Protein AF-A0A9X1VTI5-F1 (afdb_monomer_lite)

Organism: NCBI:txid2923278

InterPro domains:
  IPR006860 FecR protein [PF04773] (59-152)

Radius of gyration: 35.26 Å; chains: 1; bounding box: 100×60×126 Å

Foldseek 3Di:
DDDDDDPPCVVVVVVVVVPDPPPPADFQWFWQDKDAFKWKDAPPDIDTRDGGDTHGAFIKIAAAQGIWTWIQGPLRKIKIFAHRWIKHQHDADDPVDLVGGAGEMEIAAAKMKIQDGVNCQSHQPRHWYHYQFWIKTDNGFIKMWHQDPLRKIKIATQAAKMWIAAPCGIDIDHHQWIWIGNGRNDYTHTDNDHDDDDDDDDDDDDDDDDDDAPPVGDDDDDPDDPDDDDDPDDFFDKAWQKWKWKWFAFPVLDIDIDTARTWIFTADPVRFTAKTAHPVRQKIKGADADKDWFDWDDDSVQQFIKTWTKGCKMWMGGRVDPDTTIGRIMIMMMGNFEFLVLLLVQAQKKFKWWFDTWDWKQFSVRWTKDWDRVWIWMWHRHNQWIKIWGWIKIKTAADDPPPDDDDPFADPVRIWIKIWTWIWIGGRFKTKFKTFIDTLCCLQVVKAWWIKMKIKGFGDRSSQKIKMKMWTAMRRGGIIITITMIGTDDMDRFDPKDKDWQKKKKKAFADPDPDQADDPDDDPDDDDDDDPPDSDSHRMDIGRGAIFIDRRQHTAKGDPDPQDIKGQPDPADKIKTWDDGQPDQQIKMKMWRQWIWGDRPPPRDIDITGTMIMMMHRFAALVQEDQFFKFKWWFRDKGQKWFDDPNDIFTKHFTTKIKMAGNPLQFIKIWTWIGTPPDIDIQIFTGFGHDRQWTFDGPGKTKTWGFGDGHSQKIKIKIWHADPPRGIMIIITIIGTSDDGDGDDPDD

Structure (mmCIF, N/CA/C/O backbone):
data_AF-A0A9X1VTI5-F1
#
_entry.id   AF-A0A9X1VTI5-F1
#
loop_
_atom_site.group_PDB
_atom_site.id
_atom_site.type_symbol
_atom_site.label_atom_id
_atom_site.label_alt_id
_atom_site.label_comp_id
_atom_site.label_asym_id
_atom_site.label_entity_id
_atom_site.label_seq_id
_atom_site.pdbx_PDB_ins_code
_atom_site.Cartn_x
_atom_site.Cartn_y
_atom_site.Cartn_z
_atom_site.occupancy
_atom_site.B_iso_or_equiv
_atom_site.auth_seq_id
_atom_site.auth_comp_id
_atom_site.auth_asym_id
_atom_site.auth_atom_id
_atom_site.pdbx_PDB_model_num
ATOM 1 N N . MET A 1 1 ? -58.386 13.660 84.959 1.00 39.03 1 MET A N 1
ATOM 2 C CA . MET A 1 1 ? -58.175 14.878 84.146 1.00 39.03 1 MET A CA 1
ATOM 3 C C . MET A 1 1 ? -58.277 14.508 82.669 1.00 39.03 1 MET A C 1
ATOM 5 O O . MET A 1 1 ? -57.440 13.756 82.196 1.00 39.03 1 MET A O 1
ATOM 9 N N . LYS A 1 2 ? -59.321 14.961 81.960 1.00 41.03 2 LYS A N 1
ATOM 10 C CA . LYS A 1 2 ? -59.446 14.863 80.492 1.00 41.03 2 LYS A CA 1
ATOM 11 C C . LYS A 1 2 ? -59.302 16.283 79.940 1.00 41.03 2 LYS A C 1
ATOM 13 O O . LYS A 1 2 ? -60.186 17.101 80.173 1.00 41.03 2 LYS A O 1
ATOM 18 N N . GLN A 1 3 ? -58.183 16.597 79.287 1.00 47.19 3 GLN A N 1
ATOM 19 C CA . GLN A 1 3 ? -57.988 17.890 78.626 1.00 47.19 3 GLN A CA 1
ATOM 20 C C . GLN A 1 3 ? -58.516 17.826 77.191 1.00 47.19 3 GLN A C 1
ATOM 22 O O . GLN A 1 3 ? -58.105 16.987 76.395 1.00 47.19 3 GLN A O 1
ATOM 27 N N . GLN A 1 4 ? -59.456 18.721 76.895 1.00 52.97 4 GLN A N 1
ATOM 28 C CA . GLN A 1 4 ? -60.022 18.949 75.572 1.00 52.97 4 GLN A CA 1
ATOM 29 C C . GLN A 1 4 ? -59.055 19.803 74.738 1.00 52.97 4 GLN A C 1
ATOM 31 O O . GLN A 1 4 ? -58.763 20.943 75.101 1.00 52.97 4 GLN A O 1
ATOM 36 N N . PHE A 1 5 ? -58.578 19.272 73.610 1.00 48.34 5 PHE A N 1
ATOM 37 C CA . PHE A 1 5 ? -57.821 20.040 72.619 1.00 48.34 5 PHE A CA 1
ATOM 38 C C . PHE A 1 5 ? -58.787 20.849 71.736 1.00 48.34 5 PHE A C 1
ATOM 40 O O . PHE A 1 5 ? -59.707 20.305 71.128 1.00 48.34 5 PHE A O 1
ATOM 47 N N . LYS A 1 6 ? -58.598 22.175 71.706 1.00 52.12 6 LYS A N 1
ATOM 48 C CA . LYS A 1 6 ? -59.468 23.143 71.020 1.00 52.12 6 LYS A CA 1
ATOM 49 C C . LYS A 1 6 ? -59.281 23.106 69.495 1.00 52.12 6 LYS A C 1
ATOM 51 O O . LYS A 1 6 ? -58.192 23.366 68.992 1.00 52.12 6 LYS A O 1
ATOM 56 N N . LEU A 1 7 ? -60.394 22.930 68.778 1.00 56.69 7 LEU A N 1
ATOM 57 C CA . LEU A 1 7 ? -60.557 22.903 67.311 1.00 56.69 7 LEU A CA 1
ATOM 58 C C . LEU A 1 7 ? -60.100 24.165 66.533 1.00 56.69 7 LEU A C 1
ATOM 60 O O . LEU A 1 7 ? -60.195 24.186 65.309 1.00 56.69 7 LEU A O 1
ATOM 64 N N . LYS A 1 8 ? -59.618 25.230 67.188 1.00 52.38 8 LYS A N 1
ATOM 65 C CA . LYS A 1 8 ? -59.347 26.521 66.519 1.00 52.38 8 LYS A CA 1
ATOM 66 C C . LYS A 1 8 ? -58.094 26.531 65.627 1.00 52.38 8 LYS A C 1
ATOM 68 O O . LYS A 1 8 ? -58.037 27.340 64.710 1.00 52.38 8 LYS A O 1
ATOM 73 N N . ASN A 1 9 ? -57.148 25.608 65.824 1.00 52.78 9 ASN A N 1
ATOM 74 C CA . ASN A 1 9 ? -55.925 25.529 65.005 1.00 52.78 9 ASN A CA 1
ATOM 75 C C . ASN A 1 9 ? -56.055 24.583 63.796 1.00 52.78 9 ASN A C 1
ATOM 77 O O . ASN A 1 9 ? -55.166 24.549 62.948 1.00 52.78 9 ASN A O 1
ATOM 81 N N . ALA A 1 10 ? -57.159 23.836 63.691 1.00 57.66 10 ALA A N 1
ATOM 82 C CA . ALA A 1 10 ? -57.363 22.876 62.607 1.00 57.66 10 ALA A CA 1
ATOM 83 C C . ALA A 1 10 ? -57.683 23.565 61.267 1.00 57.66 10 ALA A C 1
ATOM 85 O O . ALA A 1 10 ? -57.177 23.146 60.231 1.00 57.66 10 ALA A O 1
ATOM 86 N N . MET A 1 11 ? -58.444 24.668 61.276 1.00 59.47 11 MET A N 1
ATOM 87 C CA . MET A 1 11 ? -58.768 25.403 60.041 1.00 59.47 11 MET A CA 1
ATOM 88 C C . MET A 1 11 ? -57.562 26.139 59.442 1.00 59.47 11 MET A C 1
ATOM 90 O O . MET A 1 11 ? -57.450 26.213 58.222 1.00 59.47 11 MET A O 1
ATOM 94 N N . LEU A 1 12 ? -56.626 26.626 60.267 1.00 55.78 12 LEU A N 1
ATOM 95 C CA . LEU A 1 12 ? -55.424 27.311 59.774 1.00 55.78 12 LEU A CA 1
ATOM 96 C C . LEU A 1 12 ? -54.413 26.326 59.157 1.00 55.78 12 LEU A C 1
ATOM 98 O O . LEU A 1 12 ? -53.807 26.632 58.136 1.00 55.78 12 LEU A O 1
ATOM 102 N N . MET A 1 13 ? -54.289 25.116 59.717 1.00 59.56 13 MET A N 1
ATOM 103 C CA . MET A 1 13 ? -53.454 24.053 59.136 1.00 59.56 13 MET A CA 1
ATOM 104 C C . MET A 1 13 ? -54.053 23.468 57.848 1.00 59.56 13 MET A C 1
ATOM 106 O O . MET A 1 13 ? -53.311 23.104 56.939 1.00 59.56 13 MET A O 1
ATOM 110 N N . MET A 1 14 ? -55.385 23.423 57.727 1.00 62.94 14 MET A N 1
ATOM 111 C CA . MET A 1 14 ? -56.050 22.919 56.520 1.00 62.94 14 MET A CA 1
ATOM 112 C C . MET A 1 14 ? -56.014 23.926 55.357 1.00 62.94 14 MET A C 1
ATOM 114 O O . MET A 1 14 ? -55.903 23.519 54.204 1.00 62.94 14 MET A O 1
ATOM 118 N N . ALA A 1 15 ? -56.010 25.234 55.647 1.00 61.66 15 ALA A N 1
ATOM 119 C CA . ALA A 1 15 ? -55.807 26.277 54.638 1.00 61.66 15 ALA A CA 1
ATOM 120 C C . ALA A 1 15 ? -54.352 26.345 54.129 1.00 61.66 15 ALA A C 1
ATOM 122 O O . ALA A 1 15 ? -54.129 26.628 52.954 1.00 61.66 15 ALA A O 1
ATOM 123 N N . LEU A 1 16 ? -53.361 26.029 54.975 1.00 56.59 16 LEU A N 1
ATOM 124 C CA . LEU A 1 16 ? -51.945 26.008 54.581 1.00 56.59 16 LEU A CA 1
ATOM 125 C C . LEU A 1 16 ? -51.576 24.767 53.744 1.00 56.59 16 LEU A C 1
ATOM 127 O O . LEU A 1 16 ? -50.683 24.835 52.903 1.00 56.59 16 LEU A O 1
ATOM 131 N N . ALA A 1 17 ? -52.297 23.654 53.920 1.00 57.06 17 ALA A N 1
ATOM 132 C CA . ALA A 1 17 ? -52.147 22.451 53.098 1.00 57.06 17 ALA A CA 1
ATOM 133 C C . ALA A 1 17 ? -52.758 22.596 51.688 1.00 57.06 17 ALA A C 1
ATOM 135 O O . ALA A 1 17 ? -52.314 21.927 50.761 1.00 57.06 17 ALA A O 1
ATOM 136 N N . ALA A 1 18 ? -53.733 23.494 51.503 1.00 54.75 18 ALA A N 1
ATOM 137 C CA . ALA A 1 18 ? -54.357 23.757 50.203 1.00 54.75 18 ALA A CA 1
ATOM 138 C C . ALA A 1 18 ? -53.529 24.689 49.289 1.00 54.75 18 ALA A C 1
ATOM 140 O O . ALA A 1 18 ? -53.851 24.828 48.112 1.00 54.75 18 ALA A O 1
ATOM 141 N N . ALA A 1 19 ? -52.469 25.320 49.810 1.00 50.91 19 ALA A N 1
ATOM 142 C CA . ALA A 1 19 ? -51.616 26.250 49.063 1.00 50.91 19 ALA A CA 1
ATOM 143 C C . ALA A 1 19 ? -50.387 25.591 48.405 1.00 50.91 19 ALA A C 1
ATOM 145 O O . ALA A 1 19 ? -49.671 26.258 47.660 1.00 50.91 19 ALA A O 1
ATOM 146 N N . TYR A 1 20 ? -50.142 24.297 48.644 1.00 42.69 20 TYR A N 1
ATOM 147 C CA . TYR A 1 20 ? -49.126 23.539 47.915 1.00 42.69 20 TYR A CA 1
ATOM 148 C C . TYR A 1 20 ? -49.795 22.788 46.766 1.00 42.69 20 TYR A C 1
ATOM 150 O O . TYR A 1 20 ? -50.473 21.788 47.015 1.00 42.69 20 TYR A O 1
ATOM 158 N N . PRO A 1 21 ? -49.625 23.216 45.505 1.00 41.19 21 PRO A N 1
ATOM 159 C CA . PRO A 1 21 ? -50.047 22.387 44.399 1.00 41.19 21 PRO A CA 1
ATOM 160 C C . PRO A 1 21 ? -49.115 21.169 44.352 1.00 41.19 21 PRO A C 1
ATOM 162 O O . PRO A 1 21 ? -47.984 21.243 43.872 1.00 41.19 21 PRO A O 1
ATOM 165 N N . LEU A 1 22 ? -49.587 20.038 44.882 1.00 41.59 22 LEU A N 1
ATOM 166 C CA . LEU A 1 22 ? -49.027 18.718 44.607 1.00 41.59 22 LEU A CA 1
ATOM 167 C C . LEU A 1 22 ? -49.319 18.400 43.137 1.00 41.59 22 LEU A C 1
ATOM 169 O O . LEU A 1 22 ? -50.272 17.695 42.810 1.00 41.59 22 LEU A O 1
ATOM 173 N N . HIS A 1 23 ? -48.511 18.951 42.234 1.00 38.75 23 HIS A N 1
ATOM 174 C CA . HIS A 1 23 ? -48.429 18.451 40.870 1.00 38.75 23 HIS A CA 1
ATOM 175 C C . HIS A 1 23 ? -47.732 17.091 40.930 1.00 38.75 23 HIS A C 1
ATOM 177 O O . HIS A 1 23 ? -46.520 16.985 40.776 1.00 38.75 23 HIS A O 1
ATOM 183 N N . GLY A 1 24 ? -48.504 16.040 41.206 1.00 39.47 24 GLY A N 1
ATOM 184 C CA . GLY A 1 24 ? -48.083 14.683 40.897 1.00 39.47 24 GLY A CA 1
ATOM 185 C C . GLY A 1 24 ? -48.061 14.538 39.381 1.00 39.47 24 GLY A C 1
ATOM 186 O O . GLY A 1 24 ? -49.081 14.198 38.782 1.00 39.47 24 GLY A O 1
ATOM 187 N N . HIS A 1 25 ? -46.933 14.860 38.747 1.00 56.09 25 HIS A N 1
ATOM 188 C CA . HIS A 1 25 ? -46.732 14.527 37.344 1.00 56.09 25 HIS A CA 1
ATOM 189 C C . HIS A 1 25 ? -46.700 13.001 37.227 1.00 56.09 25 HIS A C 1
ATOM 191 O O . HIS A 1 25 ? -45.982 12.324 37.960 1.00 56.09 25 HIS A O 1
ATOM 197 N N . ALA A 1 26 ? -47.529 12.445 36.343 1.00 63.78 26 ALA A N 1
ATOM 198 C CA . ALA A 1 26 ? -47.467 11.023 36.036 1.00 63.78 26 ALA A CA 1
ATOM 199 C C . ALA A 1 26 ? -46.061 10.684 35.516 1.00 63.78 26 ALA A C 1
ATOM 201 O O . ALA A 1 26 ? -45.502 11.450 34.727 1.00 63.78 26 ALA A O 1
ATOM 202 N N . ALA A 1 27 ? -45.504 9.550 35.949 1.00 78.62 27 ALA A N 1
ATOM 203 C CA . ALA A 1 27 ? -44.188 9.106 35.509 1.00 78.62 27 ALA A CA 1
ATOM 204 C C . ALA A 1 27 ? -44.149 8.993 33.972 1.00 78.62 27 ALA A C 1
ATOM 206 O O . ALA A 1 27 ? -44.940 8.271 33.360 1.00 78.62 27 ALA A O 1
ATOM 207 N N . ALA A 1 28 ? -43.218 9.717 33.354 1.00 85.69 28 ALA A N 1
ATOM 208 C CA . ALA A 1 28 ? -42.925 9.650 31.928 1.00 85.69 28 ALA A CA 1
ATOM 209 C C . ALA A 1 28 ? -42.287 8.302 31.558 1.00 85.69 28 ALA A C 1
ATOM 211 O O . ALA A 1 28 ? -42.544 7.741 30.495 1.00 85.69 28 ALA A O 1
ATOM 212 N N . GLY A 1 29 ? -41.476 7.747 32.457 1.00 91.56 29 GLY A N 1
ATOM 213 C CA . GLY A 1 29 ? -40.842 6.453 32.259 1.00 91.56 29 GLY A CA 1
ATOM 214 C C . GLY A 1 29 ? -40.159 5.930 33.510 1.00 91.56 29 GLY A C 1
ATOM 215 O O . GLY A 1 29 ? -40.115 6.595 34.539 1.00 91.56 29 GLY A O 1
ATOM 216 N N . ILE A 1 30 ? -39.598 4.732 33.395 1.00 92.94 30 ILE A N 1
ATOM 217 C CA . ILE A 1 30 ? -38.838 4.063 34.443 1.00 92.94 30 ILE A CA 1
ATOM 218 C C . ILE A 1 30 ? -37.447 3.699 33.935 1.00 92.94 30 ILE A C 1
ATOM 220 O O . ILE A 1 30 ? -37.250 3.247 32.801 1.00 92.94 30 ILE A O 1
ATOM 224 N N . THR A 1 31 ? -36.457 3.861 34.801 1.00 94.56 31 THR A N 1
ATOM 225 C CA . THR A 1 31 ? -35.080 3.485 34.491 1.00 94.56 31 THR A CA 1
ATOM 226 C C . THR A 1 31 ? -34.918 1.968 34.578 1.00 94.56 31 THR A C 1
ATOM 228 O O . THR A 1 31 ? -35.020 1.381 35.653 1.00 94.56 31 THR A O 1
ATOM 231 N N . GLN A 1 32 ? -34.648 1.297 33.459 1.00 88.12 32 GLN A N 1
ATOM 232 C CA . GLN A 1 32 ? -34.505 -0.165 33.415 1.00 88.12 32 GLN A CA 1
ATOM 233 C C . GLN A 1 32 ? -33.104 -0.642 33.784 1.00 88.12 32 GLN A C 1
ATOM 235 O O . GLN A 1 32 ? -32.932 -1.735 34.335 1.00 88.12 32 GLN A O 1
ATOM 240 N N . PHE A 1 33 ? -32.105 0.171 33.463 1.00 88.25 33 PHE A N 1
ATOM 241 C CA . PHE A 1 33 ? -30.706 -0.168 33.636 1.00 88.25 33 PHE A CA 1
ATOM 242 C C . PHE A 1 33 ? -29.891 1.104 33.822 1.00 88.25 33 PHE A C 1
ATOM 244 O O . PHE A 1 33 ? -30.077 2.064 33.078 1.00 88.25 33 PHE A O 1
ATOM 251 N N . THR A 1 34 ? -28.968 1.084 34.778 1.00 90.31 34 THR A N 1
ATOM 252 C CA . THR A 1 34 ? -27.876 2.053 34.871 1.00 90.31 34 THR A CA 1
ATOM 253 C C . THR A 1 34 ? -26.569 1.317 35.118 1.00 90.31 34 THR A C 1
ATOM 255 O O . THR A 1 34 ? -26.540 0.253 35.742 1.00 90.31 34 THR A O 1
ATOM 258 N N . SER A 1 35 ? -25.484 1.854 34.577 1.00 87.38 35 SER A N 1
ATOM 259 C CA . SER A 1 35 ? -24.122 1.368 34.782 1.00 87.38 35 SER A CA 1
ATOM 260 C C . SER A 1 35 ? -23.176 2.558 34.783 1.00 87.38 35 SER A C 1
ATOM 262 O O . SER A 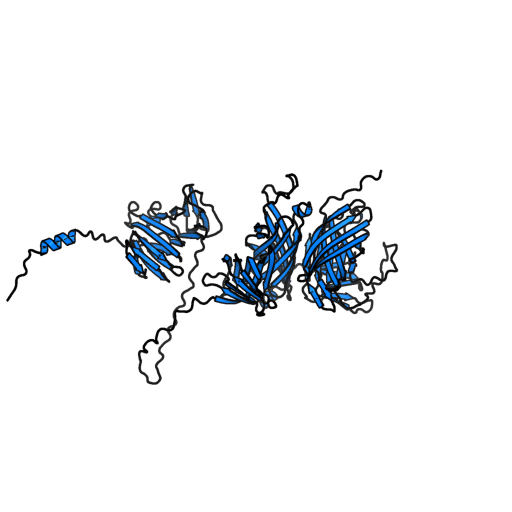1 35 ? -23.391 3.490 34.016 1.00 87.38 35 SER A O 1
ATOM 264 N N . GLY A 1 36 ? -22.165 2.536 35.653 1.00 89.19 36 GLY A N 1
ATOM 265 C CA . GLY A 1 36 ? -21.292 3.687 35.884 1.00 89.19 36 GLY A CA 1
ATOM 266 C C . GLY A 1 36 ? -22.028 4.878 36.502 1.00 89.19 36 GLY A C 1
ATOM 267 O O . GLY A 1 36 ? -23.127 4.738 37.042 1.00 89.19 36 GLY A O 1
ATOM 268 N N . ASP A 1 37 ? -21.409 6.053 36.414 1.00 88.56 37 ASP A N 1
ATOM 269 C CA . ASP A 1 37 ? -21.966 7.283 36.970 1.00 88.56 37 ASP A CA 1
ATOM 270 C C . ASP A 1 37 ? -23.100 7.803 36.090 1.00 88.56 37 ASP A C 1
ATOM 272 O O . ASP A 1 37 ? -22.887 8.254 34.960 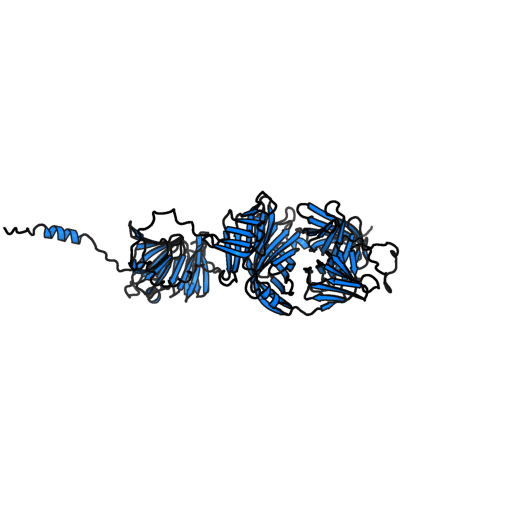1.00 88.56 37 ASP A O 1
ATOM 276 N N . VAL A 1 38 ? -24.317 7.742 36.620 1.00 95.62 38 VAL A N 1
ATOM 277 C CA . VAL A 1 38 ? -25.500 8.330 35.999 1.00 95.62 38 VAL A CA 1
ATOM 278 C C . VAL A 1 38 ? -26.231 9.142 37.049 1.00 95.62 38 VAL A C 1
ATOM 280 O O . VAL A 1 38 ? -26.549 8.630 38.122 1.00 95.62 38 VAL A O 1
ATOM 283 N N . THR A 1 39 ? -26.505 10.403 36.745 1.00 95.06 39 THR A N 1
ATOM 284 C CA . THR A 1 39 ? -27.239 11.304 37.629 1.00 95.06 39 THR A CA 1
ATOM 285 C C . THR A 1 39 ? -28.529 11.770 36.973 1.00 95.06 39 THR A C 1
ATOM 287 O O . THR A 1 39 ? -28.622 11.940 35.757 1.00 95.06 39 THR A O 1
ATOM 290 N N . LEU A 1 40 ? -29.539 11.950 37.812 1.00 96.12 40 LEU A N 1
ATOM 291 C CA . LEU A 1 40 ? -30.809 12.574 37.509 1.00 96.12 40 LEU A CA 1
ATOM 292 C C . LEU A 1 40 ? -30.798 13.977 38.099 1.00 96.12 40 LEU A C 1
ATOM 294 O O . LEU A 1 40 ? -30.555 14.150 39.293 1.00 96.12 40 LEU A O 1
ATOM 298 N N . ARG A 1 41 ? 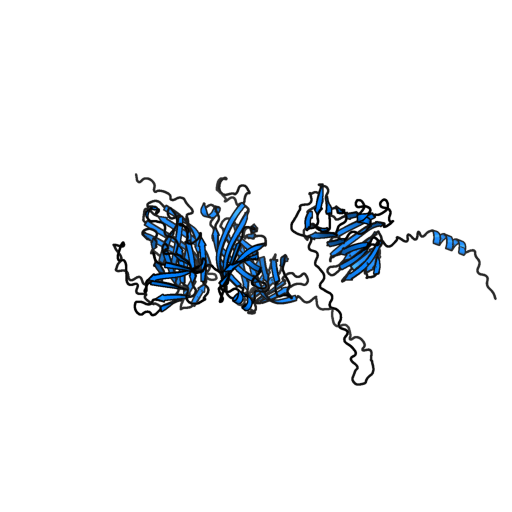-31.103 14.979 37.286 1.00 94.38 41 ARG A N 1
ATOM 299 C CA . ARG A 1 41 ? -31.283 16.355 37.732 1.00 94.38 41 ARG A CA 1
ATOM 300 C C . ARG A 1 41 ? -32.738 16.761 37.541 1.00 94.38 41 ARG A C 1
ATOM 302 O O . ARG A 1 41 ? -33.229 16.761 36.414 1.00 94.38 41 ARG A O 1
ATOM 309 N N . ARG A 1 42 ? -33.395 17.130 38.642 1.00 90.75 42 ARG A N 1
ATOM 310 C CA . ARG A 1 42 ? -34.798 17.564 38.691 1.00 90.75 42 ARG A CA 1
ATOM 311 C C . ARG A 1 42 ? -34.884 18.897 39.429 1.00 90.75 42 ARG A C 1
ATOM 313 O O . ARG A 1 42 ? -34.604 18.978 40.625 1.00 90.75 42 ARG A O 1
ATOM 320 N N . GLY A 1 43 ? -35.238 19.964 38.712 1.00 83.31 43 GLY A N 1
ATOM 321 C CA . GLY A 1 43 ? -35.174 21.326 39.251 1.00 83.31 43 GLY A CA 1
ATOM 322 C C . GLY A 1 43 ? -33.757 21.674 39.731 1.00 83.31 43 GLY A C 1
ATOM 323 O O . GLY A 1 43 ? -32.801 21.574 38.965 1.00 83.31 43 GLY A O 1
ATOM 324 N N . ALA A 1 44 ? -33.617 22.062 41.003 1.00 75.94 44 ALA A N 1
ATOM 325 C CA . ALA A 1 44 ? -32.319 22.340 41.631 1.00 75.94 44 ALA A CA 1
ATOM 326 C C . ALA A 1 44 ? -31.633 21.094 42.239 1.00 75.94 44 ALA A C 1
ATOM 328 O O . ALA A 1 44 ? -30.474 21.172 42.641 1.00 75.94 44 ALA A O 1
ATOM 329 N N . GLY A 1 45 ? -32.334 19.958 42.330 1.00 83.38 45 GLY A N 1
ATOM 330 C CA . GLY A 1 45 ? -31.821 18.723 42.928 1.00 83.38 45 GLY A CA 1
ATOM 331 C C . GLY A 1 45 ? -31.042 17.867 41.930 1.00 83.38 45 GLY A C 1
ATOM 332 O O . GLY A 1 45 ? -31.395 17.802 40.752 1.00 83.38 45 GLY A O 1
ATOM 333 N N . THR A 1 46 ? -29.985 17.202 42.402 1.00 91.88 46 THR A N 1
ATOM 334 C CA . THR A 1 46 ? -29.219 16.204 41.640 1.00 91.88 46 THR A CA 1
ATOM 335 C C . THR A 1 46 ? -29.084 14.936 42.475 1.00 91.88 46 THR A C 1
ATOM 337 O O . THR A 1 46 ? -28.476 14.977 43.541 1.00 91.88 46 THR A O 1
ATOM 340 N N . ASP A 1 47 ? -29.607 13.825 41.963 1.00 91.12 47 ASP A N 1
ATOM 341 C CA . ASP A 1 47 ? -29.600 12.512 42.609 1.00 91.12 47 ASP A CA 1
ATOM 342 C C . ASP A 1 47 ? -28.902 11.474 41.709 1.00 91.12 47 ASP A C 1
ATOM 344 O O . ASP A 1 47 ? -28.916 11.608 40.484 1.00 91.12 47 ASP A O 1
ATOM 348 N N . PRO A 1 48 ? -28.318 10.394 42.255 1.00 92.44 48 PRO A N 1
ATOM 349 C CA . PRO A 1 48 ? -27.910 9.244 41.452 1.00 92.44 48 PRO A CA 1
ATOM 350 C C . PRO A 1 48 ? -29.117 8.589 40.770 1.00 92.44 48 PRO A C 1
ATOM 352 O O . PRO A 1 48 ? -30.143 8.339 41.406 1.00 92.44 48 PRO A O 1
ATOM 355 N N . LEU A 1 49 ? -28.989 8.251 39.486 1.00 93.38 49 LEU A N 1
ATOM 356 C CA . LEU A 1 49 ? -30.020 7.513 38.769 1.00 93.38 49 LEU A CA 1
ATOM 357 C C . LEU A 1 49 ? -29.824 6.006 38.969 1.00 93.38 49 LEU A C 1
ATOM 359 O O . LEU A 1 49 ? -28.828 5.414 38.545 1.00 93.38 49 LEU A O 1
ATOM 363 N N . THR A 1 50 ? -30.800 5.362 39.598 1.00 90.69 50 THR A N 1
ATOM 364 C CA . THR A 1 50 ? -30.782 3.926 39.889 1.00 90.69 50 THR A CA 1
ATOM 365 C C . THR A 1 50 ? -31.874 3.189 39.121 1.00 90.69 50 THR A C 1
ATOM 367 O O . THR A 1 50 ? -32.896 3.757 38.728 1.00 90.69 50 THR A O 1
ATOM 370 N N . LYS A 1 51 ? -31.665 1.889 38.889 1.00 90.38 51 LYS A N 1
ATOM 371 C CA . LYS A 1 51 ? -32.689 1.022 38.298 1.00 90.38 51 LYS A CA 1
ATOM 372 C C . LYS A 1 51 ? -33.982 1.083 39.120 1.00 90.38 51 LYS A C 1
ATOM 374 O O . LYS A 1 51 ? -33.949 0.961 40.339 1.00 90.38 51 LYS A O 1
ATOM 379 N N . GLY A 1 52 ? -35.111 1.205 38.430 1.00 89.00 52 GLY A N 1
ATOM 380 C CA . GLY A 1 52 ? -36.443 1.318 39.018 1.00 89.00 52 GLY A CA 1
ATOM 381 C C . GLY A 1 52 ? -36.852 2.746 39.374 1.00 89.00 52 GLY A C 1
ATOM 382 O O . GLY A 1 52 ? -37.978 2.940 39.810 1.00 89.00 52 GLY A O 1
ATOM 383 N N . ARG A 1 53 ? -35.975 3.746 39.191 1.00 91.44 53 ARG A N 1
ATOM 384 C CA . ARG A 1 53 ? -36.324 5.148 39.435 1.00 91.44 53 ARG A CA 1
ATOM 385 C C . ARG A 1 53 ? -37.269 5.670 38.353 1.00 91.44 53 ARG A C 1
ATOM 387 O O . ARG A 1 53 ? -36.960 5.542 37.161 1.00 91.44 53 ARG A O 1
ATOM 394 N N . ASP A 1 54 ? -38.362 6.282 38.797 1.00 92.31 54 ASP A N 1
ATOM 395 C CA . ASP A 1 54 ? -39.316 6.986 37.943 1.00 92.31 54 ASP A CA 1
ATOM 396 C C . ASP A 1 54 ? -38.737 8.309 37.438 1.00 92.31 54 ASP A C 1
ATOM 398 O O . ASP A 1 54 ? -38.065 9.046 38.168 1.00 92.31 54 ASP A O 1
ATOM 402 N N . LEU A 1 55 ? -39.029 8.594 36.176 1.00 93.94 55 LEU A N 1
ATOM 403 C CA . LEU A 1 55 ? -38.653 9.803 35.463 1.00 93.94 55 LEU A CA 1
ATOM 404 C C . LEU A 1 55 ? -39.902 10.602 35.120 1.00 93.94 55 LEU A C 1
ATOM 406 O O . LEU A 1 55 ? -40.947 10.033 34.812 1.00 93.94 55 LEU A O 1
ATOM 410 N N . GLU A 1 56 ? -39.782 11.918 35.142 1.00 92.00 56 GLU A N 1
ATOM 411 C CA . GLU A 1 56 ? -40.856 12.875 34.899 1.00 92.00 56 GLU A CA 1
ATOM 412 C C . GLU A 1 56 ? -40.464 13.846 33.784 1.00 92.00 56 GLU A C 1
ATOM 414 O O . GLU A 1 56 ? -39.296 13.983 33.412 1.00 92.00 56 GLU A O 1
ATOM 419 N N . SER A 1 57 ? -41.458 14.543 33.239 1.00 91.44 57 SER A N 1
ATOM 420 C CA . SER A 1 57 ? -41.185 15.656 32.335 1.00 91.44 57 SER A CA 1
ATOM 421 C C . SER A 1 57 ? -40.440 16.767 33.084 1.00 91.44 57 SER A C 1
ATOM 423 O O . SER A 1 57 ? -40.815 17.134 34.194 1.00 91.44 57 SER A O 1
ATOM 425 N N . GLY A 1 58 ? -39.393 17.311 32.472 1.00 89.94 58 GLY A N 1
ATOM 426 C CA . GLY A 1 58 ? -38.459 18.270 33.065 1.00 89.94 58 GLY A CA 1
ATOM 427 C C . GLY A 1 58 ? -37.171 17.644 33.613 1.00 89.94 58 GLY A C 1
ATOM 428 O O . GLY A 1 58 ? -36.253 18.380 33.980 1.00 89.94 58 GLY A O 1
ATOM 429 N N . ASP A 1 59 ? -37.068 16.313 33.647 1.00 95.19 59 ASP A N 1
ATOM 430 C CA . ASP A 1 59 ? -35.866 15.623 34.111 1.00 95.19 59 ASP A CA 1
ATOM 431 C C . ASP A 1 59 ? -34.712 15.712 33.111 1.00 95.19 59 ASP A C 1
ATOM 433 O O . ASP A 1 59 ? -34.895 15.594 31.898 1.00 95.19 59 ASP A O 1
ATOM 437 N N . ALA A 1 60 ? -33.495 15.846 33.640 1.00 95.44 60 ALA A N 1
ATOM 438 C CA . ALA A 1 60 ? -32.258 15.748 32.877 1.00 95.44 60 ALA A CA 1
ATOM 439 C C . ALA A 1 60 ? -31.410 14.580 33.386 1.00 95.44 60 ALA A C 1
ATOM 441 O O . ALA A 1 60 ? -31.046 14.523 34.559 1.00 95.44 60 ALA A O 1
ATOM 442 N N . ILE A 1 61 ? -31.066 13.661 32.492 1.00 97.50 61 ILE A N 1
ATOM 443 C CA . ILE A 1 61 ? -30.221 12.507 32.768 1.00 97.50 61 ILE A CA 1
ATOM 444 C C . ILE A 1 61 ? -28.829 12.790 32.214 1.00 97.50 61 ILE A C 1
ATOM 446 O O . ILE A 1 61 ? -28.657 13.047 31.020 1.00 97.50 61 ILE A O 1
ATOM 450 N N . VAL A 1 62 ? -27.826 12.735 33.088 1.00 95.75 62 VAL A N 1
ATOM 451 C CA . VAL A 1 62 ? -26.422 12.955 32.738 1.00 95.75 62 VAL A CA 1
ATOM 452 C C . VAL A 1 62 ? -25.646 11.675 33.000 1.00 95.75 62 VAL A C 1
ATOM 454 O O . VAL A 1 62 ? -25.678 11.120 34.094 1.00 95.75 62 VAL A O 1
ATOM 457 N N . THR A 1 63 ? -24.938 11.205 31.984 1.00 94.38 63 THR A N 1
ATOM 458 C CA . THR A 1 63 ? -24.070 10.026 32.066 1.00 94.38 63 THR A CA 1
ATOM 459 C C . THR A 1 63 ? -22.611 10.470 32.037 1.00 94.38 63 THR A C 1
ATOM 461 O O . THR A 1 63 ? -22.231 11.328 31.240 1.00 94.38 63 THR A O 1
ATOM 464 N N . GLY A 1 64 ? -21.790 9.912 32.924 1.00 88.12 64 GLY A N 1
ATOM 465 C CA . GLY A 1 64 ? -20.344 10.127 32.933 1.00 88.12 64 GLY A CA 1
ATOM 466 C C . GLY A 1 64 ? -19.603 9.279 31.886 1.00 88.12 64 GLY A C 1
ATOM 467 O O . GLY A 1 64 ? -20.236 8.590 31.082 1.00 88.12 64 GLY A O 1
ATOM 468 N N . PRO A 1 65 ? -18.259 9.251 31.920 1.00 79.06 65 PRO A N 1
ATOM 469 C CA . PRO A 1 65 ? -17.427 8.524 30.949 1.00 79.06 65 PRO A CA 1
ATOM 470 C C . PRO A 1 65 ? -17.617 6.997 30.923 1.00 79.06 65 PRO A C 1
ATOM 472 O O . PRO A 1 65 ? -17.369 6.363 29.902 1.00 79.06 65 PRO A O 1
ATOM 475 N N . GLY A 1 66 ? -18.084 6.400 32.024 1.00 79.75 66 GLY A N 1
ATOM 476 C CA . GLY A 1 66 ? -18.543 5.003 32.086 1.00 79.75 66 GLY A CA 1
ATOM 477 C C . GLY A 1 66 ? -20.059 4.867 32.253 1.00 79.75 66 GLY A C 1
ATOM 478 O O . GLY A 1 66 ? -20.564 3.756 32.400 1.00 79.75 66 GLY A O 1
ATOM 479 N N . GLY A 1 67 ? -20.768 5.998 32.272 1.00 88.19 67 GLY A N 1
ATOM 480 C CA . GLY A 1 67 ? -22.193 6.097 32.540 1.00 88.19 67 GLY A CA 1
ATOM 481 C C . GLY A 1 67 ? -23.019 5.606 31.360 1.00 88.19 67 GLY A C 1
ATOM 482 O O . GLY A 1 67 ? -22.832 6.044 30.233 1.00 88.19 67 GLY A O 1
ATOM 483 N N . ARG A 1 68 ? -23.965 4.709 31.597 1.00 90.56 68 ARG A N 1
ATOM 484 C CA . ARG A 1 68 ? -24.949 4.266 30.607 1.00 90.56 68 ARG A CA 1
ATOM 485 C C . ARG A 1 68 ? -26.282 4.108 31.292 1.00 90.56 68 ARG A C 1
ATOM 487 O O . ARG A 1 68 ? -26.341 3.606 32.413 1.00 90.56 68 ARG A O 1
ATOM 494 N N . ALA A 1 69 ? -27.348 4.480 30.602 1.00 94.50 69 ALA A N 1
ATOM 495 C CA . ALA A 1 69 ? -28.700 4.322 31.111 1.00 94.50 69 ALA A CA 1
ATOM 496 C C . ALA A 1 69 ? -29.614 3.756 30.033 1.00 94.50 69 ALA A C 1
ATOM 498 O O . ALA A 1 69 ? -29.480 4.096 28.862 1.00 94.50 69 ALA A O 1
ATOM 499 N N . GLN A 1 70 ? -30.557 2.912 30.429 1.00 95.88 70 GLN A N 1
ATOM 500 C CA . GLN A 1 70 ? -31.688 2.535 29.596 1.00 95.88 70 GLN A CA 1
ATOM 501 C C . GLN A 1 70 ? -32.968 2.947 30.302 1.00 95.88 70 GLN A C 1
ATOM 503 O O . GLN A 1 70 ? -33.201 2.594 31.459 1.00 95.88 70 GLN A O 1
ATOM 508 N N . ILE A 1 71 ? -33.797 3.675 29.576 1.00 96.12 71 ILE A N 1
ATOM 509 C CA . ILE A 1 71 ? -35.055 4.232 30.035 1.00 96.12 71 ILE A CA 1
ATOM 510 C C . ILE A 1 71 ? -36.162 3.585 29.218 1.00 96.12 71 ILE A C 1
ATOM 512 O O . ILE A 1 71 ? -36.076 3.518 27.990 1.00 96.12 71 ILE A O 1
ATOM 516 N N . ARG A 1 72 ? -37.201 3.114 29.906 1.00 94.56 72 ARG A N 1
ATOM 517 C CA . ARG A 1 72 ? -38.445 2.677 29.284 1.00 94.56 72 ARG A CA 1
ATOM 518 C C . ARG A 1 72 ? -39.541 3.669 29.611 1.00 94.56 72 ARG A C 1
ATOM 520 O O . ARG A 1 72 ? -39.888 3.827 30.775 1.00 94.56 72 ARG A O 1
ATOM 527 N N . PHE A 1 73 ? -40.081 4.302 28.586 1.00 94.75 73 PHE A N 1
ATOM 528 C CA . PHE A 1 73 ? -41.203 5.221 28.704 1.00 94.75 73 PHE A CA 1
ATOM 529 C C . PHE A 1 73 ? -42.523 4.457 28.855 1.00 94.75 73 PHE A C 1
ATOM 531 O O . PHE A 1 73 ? -42.604 3.266 28.525 1.00 94.75 73 PHE A O 1
ATOM 538 N N . SER A 1 74 ? -43.546 5.113 29.402 1.00 91.19 74 SER A N 1
ATOM 539 C CA . SER A 1 74 ? -44.844 4.480 29.680 1.00 91.19 74 SER A CA 1
ATOM 540 C C . SER A 1 74 ? -45.580 4.027 28.412 1.00 91.19 74 SER A C 1
ATOM 542 O O . SER A 1 74 ? -46.202 2.966 28.428 1.00 91.19 74 SER A O 1
ATOM 544 N N . ASP A 1 75 ? -45.363 4.707 27.284 1.00 86.94 75 ASP A N 1
ATOM 545 C CA . ASP A 1 75 ? -45.837 4.322 25.944 1.00 86.94 75 ASP A CA 1
ATOM 546 C C . ASP A 1 75 ? -45.109 3.101 25.337 1.00 86.94 75 ASP A C 1
ATOM 548 O O . ASP A 1 75 ? -45.375 2.700 24.199 1.00 86.94 75 ASP A O 1
ATOM 552 N N . GLY A 1 76 ? -44.163 2.514 26.076 1.00 87.44 76 GLY A N 1
ATOM 553 C CA . GLY A 1 76 ? -43.354 1.371 25.663 1.00 87.44 76 GLY A CA 1
ATOM 554 C C . GLY A 1 76 ? -42.094 1.728 24.873 1.00 87.44 76 GLY A C 1
ATOM 555 O O . GLY A 1 76 ? -41.341 0.812 24.531 1.00 87.44 76 GLY A O 1
ATOM 556 N N . GLY A 1 77 ? -41.839 3.015 24.608 1.00 90.31 77 GLY A N 1
ATOM 557 C CA . GLY A 1 77 ? -40.615 3.481 23.961 1.00 90.31 77 GLY A CA 1
ATOM 558 C C . GLY A 1 77 ? -39.368 3.202 24.803 1.00 90.31 77 GLY A C 1
ATOM 559 O O . GLY A 1 77 ? -39.416 3.175 26.036 1.00 90.31 77 GLY A O 1
ATOM 560 N N . LEU A 1 78 ? -38.230 2.992 24.141 1.00 93.94 78 LEU A N 1
ATOM 561 C CA . LEU A 1 78 ? -36.944 2.743 24.794 1.00 93.94 78 LEU A CA 1
ATOM 562 C C . LEU A 1 78 ? -35.915 3.778 24.358 1.00 93.94 78 LEU A C 1
ATOM 564 O O . LEU A 1 78 ? -35.694 3.970 23.165 1.00 93.94 78 LEU A O 1
ATOM 568 N N . VAL A 1 79 ? -35.226 4.378 25.325 1.00 95.56 79 VAL A N 1
ATOM 569 C CA . VAL A 1 79 ? -34.054 5.224 25.081 1.00 95.56 79 VAL A CA 1
ATOM 570 C C . VAL A 1 79 ? -32.861 4.639 25.816 1.00 95.56 79 VAL A C 1
ATOM 572 O O . VAL A 1 79 ? -32.909 4.424 27.025 1.00 95.56 79 VAL A O 1
ATOM 575 N N . ALA A 1 80 ? -31.782 4.380 25.086 1.00 95.12 80 ALA A N 1
ATOM 576 C CA . ALA A 1 80 ? -30.497 3.998 25.649 1.00 95.12 80 ALA A CA 1
ATOM 577 C C . ALA A 1 80 ? -29.504 5.149 25.479 1.00 95.12 80 ALA A C 1
ATOM 579 O O . ALA A 1 80 ? -29.263 5.597 24.359 1.00 95.12 80 ALA A O 1
ATOM 580 N N . LEU A 1 81 ? -28.930 5.609 26.586 1.00 95.56 81 LEU A N 1
ATOM 581 C CA . LEU A 1 81 ? -27.945 6.682 26.642 1.00 95.56 81 LEU A CA 1
ATOM 582 C C . LEU A 1 81 ? -26.534 6.099 26.699 1.00 95.56 81 LEU A C 1
ATOM 584 O O . LEU A 1 81 ? -26.249 5.196 27.494 1.00 95.56 81 LEU A O 1
ATOM 588 N N . GLN A 1 82 ? -25.663 6.631 25.849 1.00 91.94 82 GLN A N 1
ATOM 589 C CA . GLN A 1 82 ? -24.238 6.318 25.815 1.00 91.94 82 GLN A CA 1
ATOM 590 C C . GLN A 1 82 ? -23.471 7.119 26.872 1.00 91.94 82 GLN A C 1
ATOM 592 O O . GLN A 1 82 ? -24.029 8.068 27.422 1.00 91.94 82 GLN A O 1
ATOM 597 N N . PRO A 1 83 ? -22.191 6.802 27.126 1.00 91.19 83 PRO A N 1
ATOM 598 C CA . PRO A 1 83 ? -21.338 7.633 27.965 1.00 91.19 83 PRO A CA 1
ATOM 599 C C . PRO A 1 83 ? -21.282 9.096 27.537 1.00 91.19 83 PRO A C 1
ATOM 601 O O . PRO A 1 83 ? -21.422 9.419 26.358 1.00 91.19 83 PRO A O 1
ATOM 604 N N . ASN A 1 84 ? -21.037 9.973 28.511 1.00 89.56 84 ASN A N 1
ATOM 605 C CA . ASN A 1 84 ? -20.920 11.423 28.324 1.00 89.56 84 ASN A CA 1
ATOM 606 C C . ASN A 1 84 ? -22.156 12.092 27.697 1.00 89.56 84 ASN A C 1
ATOM 608 O O . ASN A 1 84 ? -22.063 13.184 27.133 1.00 89.56 84 ASN A O 1
ATOM 612 N N . SER A 1 85 ? -23.324 11.463 27.811 1.00 94.12 85 SER A N 1
ATOM 613 C CA . SER A 1 85 ? -24.583 11.991 27.293 1.00 94.12 85 SER A CA 1
ATOM 614 C C . SER A 1 85 ? -25.295 12.885 28.292 1.00 94.12 85 SER A C 1
ATOM 616 O O . SER A 1 85 ? -25.300 12.613 29.495 1.00 94.12 85 SER A O 1
ATOM 618 N N . GLN A 1 86 ? -25.941 13.924 27.770 1.00 95.62 86 GLN A N 1
ATOM 619 C CA . GLN A 1 86 ? -26.916 14.720 28.502 1.00 95.62 86 GLN A CA 1
ATOM 620 C C . GLN A 1 86 ? -28.235 14.701 27.739 1.00 95.62 86 GLN A C 1
ATOM 622 O O . GLN A 1 86 ? -28.316 15.215 26.621 1.00 95.62 86 GLN A O 1
ATOM 627 N N . PHE A 1 87 ? -29.241 14.098 28.362 1.00 97.31 87 PHE A N 1
ATOM 628 C CA . PHE A 1 87 ? -30.552 13.845 27.784 1.00 97.31 87 PHE A CA 1
ATOM 629 C C . PHE A 1 87 ? -31.640 14.462 28.659 1.00 97.31 87 PHE A C 1
ATOM 631 O O . PHE A 1 87 ? -31.723 14.136 29.842 1.00 97.31 87 PHE A O 1
ATOM 638 N N . ASN A 1 88 ? -32.476 15.322 28.085 1.00 96.19 88 ASN A N 1
ATOM 639 C CA . ASN A 1 88 ? -33.555 15.987 28.807 1.00 96.19 88 ASN A CA 1
ATOM 640 C C . ASN A 1 88 ? -34.914 15.496 28.307 1.00 96.19 88 ASN A C 1
ATOM 642 O O . ASN A 1 88 ? -35.125 15.361 27.103 1.00 96.19 88 ASN A O 1
ATOM 646 N N . ILE A 1 89 ? -35.849 15.274 29.228 1.00 95.44 89 ILE A N 1
ATOM 647 C CA . ILE A 1 89 ? -37.244 14.958 28.914 1.00 95.44 89 ILE A CA 1
ATOM 648 C C . ILE A 1 89 ? -38.027 16.268 28.925 1.00 95.44 89 ILE A C 1
ATOM 650 O O . ILE A 1 89 ? -38.530 16.688 29.960 1.00 95.44 89 ILE A O 1
ATOM 654 N N . SER A 1 90 ? -38.095 16.954 27.793 1.00 91.50 90 SER A N 1
ATOM 655 C CA . SER A 1 90 ? -38.599 18.331 27.722 1.00 91.50 90 SER A CA 1
ATOM 656 C C . SER A 1 90 ? -40.119 18.391 27.872 1.00 91.50 90 SER A C 1
ATOM 658 O O . SER A 1 90 ? -40.633 19.170 28.674 1.00 91.50 90 SER A O 1
ATOM 660 N N . ASN A 1 91 ? -40.841 17.531 27.151 1.00 91.69 91 ASN A N 1
ATOM 661 C CA . ASN A 1 91 ? -42.279 17.344 27.327 1.00 91.69 91 ASN A CA 1
ATOM 662 C C . ASN A 1 91 ? -42.669 15.889 27.056 1.00 91.69 91 ASN A C 1
ATOM 664 O O . ASN A 1 91 ? -42.439 15.381 25.958 1.00 91.69 91 ASN A O 1
ATOM 668 N N . TYR A 1 92 ? -43.292 15.233 28.029 1.00 92.81 92 TYR A N 1
ATOM 669 C CA . TYR A 1 92 ? -43.829 13.889 27.862 1.00 92.81 92 TYR A CA 1
ATOM 670 C C . TYR A 1 92 ? -45.274 13.799 28.353 1.00 92.81 92 TYR A C 1
ATOM 672 O O . TYR A 1 92 ? -45.566 14.082 29.517 1.00 92.81 92 TYR A O 1
ATOM 680 N N . ALA A 1 93 ? -46.166 13.339 27.479 1.00 90.06 93 ALA A N 1
ATOM 681 C CA . ALA A 1 93 ? -47.558 13.065 27.797 1.00 90.06 93 ALA A CA 1
ATOM 682 C C . ALA A 1 93 ? -48.024 11.816 27.040 1.00 90.06 93 ALA A C 1
ATOM 684 O O . ALA A 1 93 ? -48.033 11.804 25.814 1.00 90.06 93 ALA A O 1
ATOM 685 N N . ASP A 1 94 ? -48.429 10.782 27.780 1.00 88.62 94 ASP A N 1
ATOM 686 C CA . ASP A 1 94 ? -49.120 9.602 27.249 1.00 88.62 94 ASP A CA 1
ATOM 687 C C . ASP A 1 94 ? -50.563 9.617 27.769 1.00 88.62 94 ASP A C 1
ATOM 689 O O . ASP A 1 94 ? -50.844 9.212 28.901 1.00 88.62 94 ASP A O 1
ATOM 693 N N . LYS A 1 95 ? -51.479 10.197 26.989 1.00 87.06 95 LYS A N 1
ATOM 694 C CA . LYS A 1 95 ? -52.908 10.318 27.326 1.00 87.06 95 LYS A CA 1
ATOM 695 C C . LYS A 1 95 ? -53.776 9.333 26.550 1.00 87.06 95 LYS A C 1
ATOM 697 O O . LYS A 1 95 ? -54.984 9.306 26.775 1.00 87.06 95 LYS A O 1
ATOM 702 N N . ASN A 1 96 ? -53.178 8.523 25.670 1.00 83.31 96 ASN A N 1
ATOM 703 C CA . ASN A 1 96 ? -53.885 7.712 24.675 1.00 83.31 96 ASN A CA 1
ATOM 704 C C . ASN A 1 96 ? -54.831 8.542 23.780 1.00 83.31 96 ASN A C 1
ATOM 706 O O . ASN A 1 96 ? -55.786 8.006 23.219 1.00 83.31 96 ASN A O 1
ATOM 710 N N . ASP A 1 97 ? -54.555 9.838 23.624 1.00 84.69 97 ASP A N 1
ATOM 711 C CA . ASP A 1 97 ? -55.251 10.743 22.709 1.00 84.69 97 ASP A CA 1
ATOM 712 C C . ASP A 1 97 ? -54.188 11.385 21.808 1.00 84.69 97 ASP A C 1
ATOM 714 O O . ASP A 1 97 ? -53.389 12.180 22.310 1.00 84.69 97 ASP A O 1
ATOM 718 N N . PRO A 1 98 ? -54.169 11.097 20.491 1.00 83.75 98 PRO A N 1
ATOM 719 C CA . PRO A 1 98 ? -53.184 11.651 19.565 1.00 83.75 98 PRO A CA 1
ATOM 720 C C . PRO A 1 98 ? -53.011 13.172 19.669 1.00 83.75 98 PRO A C 1
ATOM 722 O O . PRO A 1 98 ? -51.910 13.667 19.452 1.00 83.75 98 PRO A O 1
ATOM 725 N N . LYS A 1 99 ? -54.065 13.927 20.015 1.00 85.31 99 LYS A N 1
ATOM 726 C CA . LYS A 1 99 ? -53.998 15.396 20.135 1.00 85.31 99 LYS A CA 1
ATOM 727 C C . LYS A 1 99 ? -53.304 15.880 21.408 1.00 85.31 99 LYS A C 1
ATOM 729 O O . LYS A 1 99 ? -52.872 17.027 21.455 1.00 85.31 99 LYS A O 1
ATOM 734 N N . GLN A 1 100 ? -53.242 15.037 22.433 1.00 84.56 100 GLN A N 1
ATOM 735 C CA . GLN A 1 100 ? -52.673 15.357 23.744 1.00 84.56 100 GLN A CA 1
ATOM 736 C C . GLN A 1 100 ? -51.370 14.601 24.021 1.00 84.56 100 GLN A C 1
ATOM 738 O O . GLN A 1 100 ? -50.659 14.949 24.961 1.00 84.56 100 GLN A O 1
ATOM 743 N N . ASP A 1 101 ? -51.062 13.580 23.222 1.00 88.44 101 ASP A N 1
ATOM 744 C CA . ASP A 1 101 ? -49.823 12.822 23.318 1.00 88.44 101 ASP A CA 1
ATOM 745 C C . ASP A 1 101 ? -48.630 13.662 22.844 1.00 88.44 101 ASP A C 1
ATOM 747 O O . ASP A 1 101 ? -48.700 14.323 21.805 1.00 88.44 101 ASP A O 1
ATOM 751 N N . SER A 1 102 ? -47.513 13.604 23.569 1.00 89.94 102 SER A N 1
ATOM 752 C CA . SER A 1 102 ? -46.260 14.251 23.168 1.00 89.94 102 SER A CA 1
ATOM 753 C C . SER A 1 102 ? -45.039 13.505 23.687 1.00 89.94 102 SER A C 1
ATOM 755 O O . SER A 1 102 ? -45.003 13.122 24.855 1.00 89.94 102 SER A O 1
ATOM 757 N N . PHE A 1 103 ? -44.023 13.361 22.839 1.00 91.94 103 PHE A N 1
ATOM 758 C CA . PHE A 1 103 ? -42.700 12.842 23.174 1.00 91.94 103 PHE A CA 1
ATOM 759 C C . PHE A 1 103 ? -41.647 13.824 22.655 1.00 91.94 103 PHE A C 1
ATOM 761 O O . PHE A 1 103 ? -41.196 13.713 21.516 1.00 91.94 103 PHE A O 1
ATOM 768 N N . PHE A 1 104 ? -41.281 14.813 23.468 1.00 93.31 104 PHE A N 1
ATOM 769 C CA . PHE A 1 104 ? -40.254 15.804 23.147 1.00 93.31 104 PHE A CA 1
ATOM 770 C C . PHE A 1 104 ? -39.081 15.652 24.101 1.00 93.31 104 PHE A C 1
ATOM 772 O O . PHE A 1 104 ? -39.235 15.773 25.319 1.00 93.31 104 PHE A O 1
ATOM 779 N N . VAL A 1 105 ? -37.912 15.380 23.535 1.00 95.81 105 VAL A N 1
ATOM 780 C CA . VAL A 1 105 ? -36.685 15.137 24.290 1.00 95.81 105 VAL A CA 1
ATOM 781 C C . VAL A 1 105 ? -35.512 15.835 23.621 1.00 95.81 105 VAL A C 1
ATOM 783 O O . VAL A 1 105 ? -35.489 15.974 22.398 1.00 95.81 105 VAL A O 1
ATOM 786 N N . ASP A 1 106 ? -34.519 16.221 24.414 1.00 94.75 106 ASP A N 1
ATOM 787 C CA . ASP A 1 106 ? -33.327 16.899 23.913 1.00 94.75 106 ASP A CA 1
ATOM 788 C C . ASP A 1 106 ? -32.071 16.066 24.178 1.00 94.75 106 ASP A C 1
ATOM 790 O O . ASP A 1 106 ? -31.858 15.587 25.294 1.00 94.75 106 ASP A O 1
ATOM 794 N N . LEU A 1 107 ? -31.203 15.942 23.174 1.00 95.88 107 LEU A N 1
ATOM 795 C CA . LEU A 1 107 ? -29.851 15.405 23.315 1.00 95.88 107 LEU A CA 1
ATOM 796 C C . LEU A 1 107 ? -28.835 16.533 23.127 1.00 95.88 107 LEU A C 1
ATOM 798 O O . LEU A 1 107 ? -28.531 16.954 22.008 1.00 95.88 107 LEU A O 1
ATOM 802 N N . LEU A 1 108 ? -28.270 17.005 24.236 1.00 90.62 108 LEU A N 1
ATOM 803 C CA . LEU A 1 108 ? -27.360 18.154 24.225 1.00 90.62 108 LEU A CA 1
ATOM 804 C C . LEU A 1 108 ? -25.907 17.770 23.920 1.00 90.62 108 LEU A C 1
ATOM 806 O O . LEU A 1 108 ? -25.160 18.581 23.386 1.00 90.62 108 LEU A O 1
ATOM 810 N N . ARG A 1 109 ? -25.501 16.547 24.276 1.00 87.56 109 ARG A N 1
ATOM 811 C CA . ARG A 1 109 ? -24.179 15.968 23.985 1.00 87.56 109 ARG A CA 1
ATOM 812 C C . ARG A 1 109 ? -24.210 14.450 24.150 1.00 87.56 109 ARG A C 1
ATOM 814 O O . ARG A 1 109 ? -25.152 13.926 24.746 1.00 87.56 109 ARG A O 1
ATOM 821 N N . GLY A 1 110 ? -23.160 13.776 23.684 1.00 90.75 110 GLY A N 1
ATOM 822 C CA . GLY A 1 110 ? -22.997 12.322 23.767 1.00 90.75 110 GLY A CA 1
ATOM 823 C C . GLY A 1 110 ? -23.777 11.593 22.677 1.00 90.75 110 GLY A C 1
ATOM 824 O O . GLY A 1 110 ? -23.787 12.031 21.527 1.00 90.75 110 GLY A O 1
ATOM 825 N N . GLY A 1 111 ? -24.422 10.480 23.017 1.00 92.56 111 GLY A N 1
ATOM 826 C CA . GLY A 1 111 ? -25.161 9.680 22.048 1.00 92.56 111 GLY A CA 1
ATOM 827 C C . GLY A 1 111 ? -26.341 8.933 22.650 1.00 92.56 111 GLY A C 1
ATOM 828 O O . GLY A 1 111 ? -26.357 8.578 23.829 1.00 92.56 111 GLY A O 1
ATOM 829 N N . MET A 1 112 ? -27.339 8.661 21.821 1.00 94.88 112 MET A N 1
ATOM 830 C CA . MET A 1 112 ? -28.513 7.895 22.209 1.00 94.88 112 MET A CA 1
ATOM 831 C C . MET A 1 112 ? -28.962 6.951 21.099 1.00 94.88 112 MET A C 1
ATOM 833 O O . MET A 1 112 ? -28.818 7.241 19.912 1.00 94.88 112 MET A O 1
ATOM 837 N N . ARG A 1 113 ? -29.576 5.844 21.508 1.00 93.88 113 ARG A N 1
ATOM 838 C CA . ARG A 1 113 ? -30.432 5.018 20.657 1.00 93.88 113 ARG A CA 1
ATOM 839 C C . ARG A 1 113 ? -31.864 5.150 21.129 1.00 93.88 113 ARG A C 1
ATOM 841 O O . ARG A 1 113 ? -32.127 4.931 22.311 1.00 93.88 113 ARG A O 1
ATOM 848 N N . ALA A 1 114 ? -32.775 5.450 20.216 1.00 91.44 114 ALA A N 1
ATOM 849 C CA . ALA A 1 114 ? -34.203 5.488 20.489 1.00 91.44 114 ALA A CA 1
ATOM 850 C C . ALA A 1 114 ? -34.926 4.391 19.708 1.00 91.44 114 ALA A C 1
ATOM 852 O O . ALA A 1 114 ? -34.672 4.176 18.525 1.00 91.44 114 ALA A O 1
ATOM 853 N N . VAL A 1 115 ? -35.862 3.723 20.376 1.00 91.38 115 VAL A N 1
ATOM 854 C CA . VAL A 1 115 ? -36.895 2.891 19.759 1.00 91.38 115 VAL A CA 1
ATOM 855 C C . VAL A 1 115 ? -38.232 3.499 20.135 1.00 91.38 115 VAL A C 1
ATOM 857 O O . VAL A 1 115 ? -38.547 3.652 21.317 1.00 91.38 115 VAL A O 1
ATOM 860 N N . THR A 1 116 ? -38.997 3.875 19.122 1.00 87.38 116 THR A N 1
ATOM 861 C CA . THR A 1 116 ? -4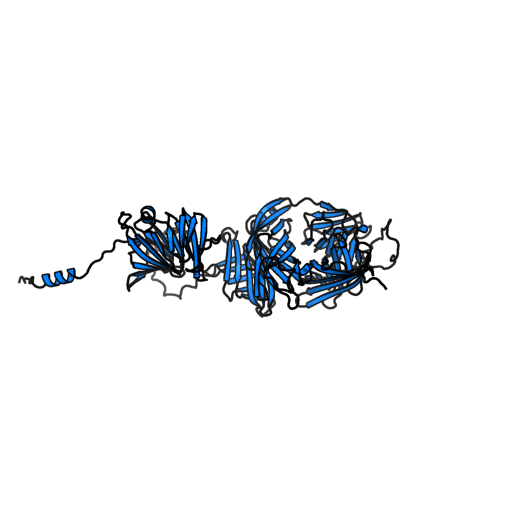0.225 4.652 19.294 1.00 87.38 116 THR A CA 1
ATOM 862 C C . THR A 1 116 ? -41.353 3.800 19.885 1.00 87.38 116 THR A C 1
ATOM 864 O O . THR A 1 116 ? -41.522 2.631 19.531 1.00 87.38 116 THR A O 1
ATOM 867 N N . GLY A 1 117 ? -42.099 4.376 20.831 1.00 86.62 117 GLY A N 1
ATOM 868 C CA . GLY A 1 117 ? -43.239 3.733 21.487 1.00 86.62 117 GLY A CA 1
ATOM 869 C C . GLY A 1 117 ? -44.570 4.016 20.788 1.00 86.62 117 GLY A C 1
ATOM 870 O O . GLY A 1 117 ? -44.617 4.445 19.630 1.00 86.62 117 GLY A O 1
ATOM 871 N N . LEU A 1 118 ? -45.679 3.748 21.480 1.00 85.88 118 LEU A N 1
ATOM 872 C CA . LEU A 1 118 ? -47.023 3.918 20.923 1.00 85.88 118 LEU A CA 1
ATOM 873 C C . LEU A 1 118 ? -47.350 5.375 20.574 1.00 85.88 118 LEU A C 1
ATOM 875 O O . LEU A 1 118 ? -48.054 5.584 19.585 1.00 85.88 118 LEU A O 1
ATOM 879 N N . ILE A 1 119 ? -46.810 6.368 21.295 1.00 85.25 119 ILE A N 1
ATOM 880 C CA . ILE A 1 119 ? -47.020 7.791 20.972 1.00 85.25 119 ILE A CA 1
ATOM 881 C C . ILE A 1 119 ? -46.543 8.075 19.547 1.00 85.25 119 ILE A C 1
ATOM 883 O O . ILE A 1 119 ? -47.298 8.598 18.731 1.00 85.25 119 ILE A O 1
ATOM 887 N N . GLY A 1 120 ? -45.333 7.622 19.208 1.00 82.00 120 GLY A N 1
ATOM 888 C CA . GLY A 1 120 ? -44.750 7.800 17.878 1.00 82.00 120 GLY A CA 1
ATOM 889 C C . GLY A 1 120 ? -45.516 7.108 16.745 1.00 82.00 120 GLY A C 1
ATOM 890 O O . GLY A 1 120 ? -45.399 7.503 15.586 1.00 82.00 120 GLY A O 1
ATOM 891 N N . LYS A 1 121 ? -46.324 6.090 17.068 1.00 82.94 121 LYS A N 1
ATOM 892 C CA . LYS A 1 121 ? -47.217 5.414 16.114 1.00 82.94 121 LYS A CA 1
ATOM 893 C C . LYS A 1 121 ? -48.575 6.106 15.988 1.00 82.94 121 LYS A C 1
ATOM 895 O O . LYS A 1 121 ? -49.118 6.146 14.888 1.00 82.94 121 LYS A O 1
ATOM 900 N N . ARG A 1 122 ? -49.125 6.627 17.092 1.00 84.25 122 ARG A N 1
ATOM 901 C CA . ARG A 1 122 ? -50.436 7.300 17.142 1.00 84.25 122 ARG A CA 1
ATOM 902 C C . ARG A 1 122 ? -50.387 8.725 16.596 1.00 84.25 122 ARG A C 1
ATOM 904 O O . ARG A 1 122 ? -51.313 9.129 15.901 1.00 84.25 122 ARG A O 1
ATOM 911 N N . ASN A 1 123 ? -49.323 9.466 16.900 1.00 81.12 123 ASN A N 1
ATOM 912 C CA . ASN A 1 123 ? -49.093 10.809 16.387 1.00 81.12 123 ASN A CA 1
ATOM 913 C C . ASN A 1 123 ? -47.600 11.048 16.119 1.00 81.12 123 ASN A C 1
ATOM 915 O O . ASN A 1 123 ? -46.825 11.383 17.013 1.00 81.12 123 ASN A O 1
ATOM 919 N N . ARG A 1 124 ? -47.217 10.906 14.849 1.00 82.50 124 ARG A N 1
ATOM 920 C CA . ARG A 1 124 ? -45.838 11.085 14.374 1.00 82.50 124 ARG A CA 1
ATOM 921 C C . ARG A 1 124 ? -45.335 12.524 14.521 1.00 82.50 124 ARG A C 1
ATOM 923 O O . ARG A 1 124 ? -44.157 12.719 14.790 1.00 82.50 124 ARG A O 1
ATOM 930 N N . GLU A 1 125 ? -46.218 13.515 14.384 1.00 81.56 125 GLU A N 1
ATOM 931 C CA . GLU A 1 125 ? -45.862 14.943 14.453 1.00 81.56 125 GLU A CA 1
ATOM 932 C C . GLU A 1 125 ? -45.477 15.375 15.876 1.00 81.56 125 GLU A C 1
ATOM 934 O O . GLU A 1 125 ? -44.673 16.291 16.063 1.00 81.56 125 GLU A O 1
ATOM 939 N N . ASN A 1 126 ? -45.999 14.665 16.880 1.00 84.50 126 ASN A N 1
ATOM 940 C CA . ASN A 1 126 ? -45.749 14.926 18.294 1.00 84.50 126 ASN A CA 1
ATOM 941 C C . ASN A 1 126 ? -44.616 14.072 18.888 1.00 84.50 126 ASN A C 1
ATOM 943 O O . ASN A 1 126 ? -44.474 14.002 20.110 1.00 84.50 126 ASN A O 1
ATOM 947 N N . PHE A 1 127 ? -43.780 13.458 18.050 1.00 90.31 127 PHE A N 1
ATOM 948 C CA . PHE A 1 127 ? -42.524 12.849 18.476 1.00 90.31 127 PHE A CA 1
ATOM 949 C C . PHE A 1 127 ? -41.347 13.634 17.900 1.00 90.31 127 PHE A C 1
ATOM 951 O O . PHE A 1 127 ? -41.177 13.722 16.684 1.00 90.31 127 PHE A O 1
ATOM 958 N N . ARG A 1 128 ? -40.513 14.189 18.780 1.00 91.38 128 ARG A N 1
ATOM 959 C CA . ARG A 1 128 ? -39.387 15.040 18.399 1.00 91.38 128 ARG A CA 1
ATOM 960 C C . ARG A 1 128 ? -38.180 14.787 19.287 1.00 91.38 128 ARG A C 1
ATOM 962 O O . ARG A 1 128 ? -38.285 14.836 20.512 1.00 91.38 128 ARG A O 1
ATOM 969 N N . VAL A 1 129 ? -37.027 14.590 18.656 1.00 94.94 129 VAL A N 1
ATOM 970 C CA . VAL A 1 129 ? -35.728 14.649 19.331 1.00 94.94 129 VAL A CA 1
ATOM 971 C C . VAL A 1 129 ? -34.992 15.889 18.853 1.00 94.94 129 VAL A C 1
ATOM 973 O O . VAL A 1 129 ? -34.676 16.000 17.670 1.00 94.94 129 VAL A O 1
ATOM 976 N N . THR A 1 130 ? -34.724 16.823 19.758 1.00 93.44 130 THR A N 1
ATOM 977 C CA . THR A 1 130 ? -33.967 18.038 19.445 1.00 93.44 130 THR A CA 1
ATOM 978 C C . THR A 1 130 ? -32.506 17.842 19.820 1.00 93.44 130 THR A C 1
ATOM 980 O O . THR A 1 130 ? -32.181 17.338 20.894 1.00 93.44 130 THR A O 1
ATOM 983 N N . THR A 1 131 ? -31.602 18.263 18.951 1.00 93.62 131 THR A N 1
ATOM 984 C CA . THR A 1 131 ? -30.171 18.361 19.239 1.00 93.62 131 THR A CA 1
ATOM 985 C C . THR A 1 131 ? -29.730 19.819 19.067 1.00 93.62 131 THR A C 1
ATOM 987 O O . THR A 1 131 ? -30.525 20.684 18.699 1.00 93.62 131 THR A O 1
ATOM 990 N N . THR A 1 132 ? -28.467 20.136 19.343 1.00 87.94 132 THR A N 1
ATOM 991 C CA . THR A 1 132 ? -27.915 21.474 19.089 1.00 87.94 132 THR A CA 1
ATOM 992 C C . THR A 1 132 ? -27.787 21.770 17.592 1.00 87.94 132 THR A C 1
ATOM 994 O O . THR A 1 132 ? -27.764 22.938 17.206 1.00 87.94 132 THR A O 1
ATOM 997 N N . THR A 1 133 ? -27.733 20.736 16.747 1.00 86.88 133 THR A N 1
ATOM 998 C CA . THR A 1 133 ? -27.494 20.850 15.301 1.00 86.88 133 THR A CA 1
ATOM 999 C C . THR A 1 133 ? -28.709 20.510 14.438 1.00 86.88 133 THR A C 1
ATOM 1001 O O . THR A 1 133 ? -28.814 21.038 13.337 1.00 86.88 133 THR A O 1
ATOM 1004 N N . ALA A 1 134 ? -29.640 19.672 14.901 1.00 93.25 134 ALA A N 1
ATOM 1005 C CA . ALA A 1 134 ? -30.770 19.198 14.104 1.00 93.25 134 ALA A CA 1
ATOM 1006 C C . ALA A 1 134 ? -32.001 18.851 14.952 1.00 93.25 134 ALA A C 1
ATOM 1008 O O . ALA A 1 134 ? -31.930 18.635 16.160 1.00 93.25 134 ALA A O 1
ATOM 1009 N N . THR A 1 135 ? -33.148 18.745 14.289 1.00 93.19 135 THR A N 1
ATOM 1010 C CA . THR A 1 135 ? -34.373 18.165 14.847 1.00 93.19 135 THR A CA 1
ATOM 1011 C C . THR A 1 135 ? -34.694 16.868 14.120 1.00 93.19 135 THR A C 1
ATOM 1013 O O . THR A 1 135 ? -34.696 16.837 12.893 1.00 93.19 135 THR A O 1
ATOM 1016 N N . ILE A 1 136 ? -34.977 15.806 14.873 1.00 93.38 136 ILE A N 1
ATOM 1017 C CA . ILE A 1 136 ? -35.322 14.496 14.332 1.00 93.38 136 ILE A CA 1
ATOM 1018 C C . ILE A 1 136 ? -36.802 14.224 14.586 1.00 93.38 136 ILE A C 1
ATOM 1020 O O . ILE A 1 136 ? -37.251 14.182 15.737 1.00 93.38 136 ILE A O 1
ATOM 1024 N N . GLY A 1 137 ? -37.539 14.034 13.495 1.00 87.31 137 GLY A N 1
ATOM 1025 C CA . GLY A 1 137 ? -38.897 13.501 13.471 1.00 87.31 137 GLY A CA 1
ATOM 1026 C C . GLY A 1 137 ? -38.896 12.031 13.053 1.00 87.31 137 GLY A C 1
ATOM 1027 O O . GLY A 1 137 ? -37.931 11.530 12.476 1.00 87.31 137 GLY A O 1
ATOM 1028 N N . ILE A 1 138 ? -39.979 11.316 13.347 1.00 83.88 138 ILE A N 1
ATOM 1029 C CA . ILE A 1 138 ? -40.083 9.878 13.060 1.00 83.88 138 ILE A CA 1
ATOM 1030 C C . ILE A 1 138 ? -41.310 9.556 12.212 1.00 83.88 138 ILE A C 1
ATOM 1032 O O . ILE A 1 138 ? -42.335 10.234 12.282 1.00 83.88 138 ILE A O 1
ATOM 1036 N N . ARG A 1 139 ? -41.259 8.423 11.507 1.00 70.56 139 ARG A N 1
ATOM 1037 C CA . ARG A 1 139 ? -42.438 7.732 10.962 1.00 70.56 139 ARG A CA 1
ATOM 1038 C C . ARG A 1 139 ? -42.629 6.336 11.569 1.00 70.56 139 ARG A C 1
ATOM 1040 O O . ARG A 1 139 ? -43.244 5.470 10.952 1.00 70.56 139 ARG A O 1
ATOM 1047 N N . GLY A 1 140 ? -42.209 6.177 12.828 1.00 60.75 140 GLY A N 1
ATOM 1048 C CA . GLY A 1 140 ? -42.293 4.950 13.626 1.00 60.75 140 GLY A CA 1
ATOM 1049 C C . GLY A 1 140 ? -41.055 4.083 13.445 1.00 60.75 140 GLY A C 1
ATOM 1050 O O . GLY A 1 140 ? -41.108 3.145 12.679 1.00 60.75 140 GLY A O 1
ATOM 1051 N N . SER A 1 141 ? -39.964 4.403 14.143 1.00 76.62 141 SER A N 1
ATOM 1052 C CA . SER A 1 141 ? -38.613 3.935 13.802 1.00 76.62 141 SER A CA 1
ATOM 1053 C C . SER A 1 141 ? -37.770 3.527 15.009 1.00 76.62 141 SER A C 1
ATOM 1055 O O . SER A 1 141 ? -38.125 3.782 16.166 1.00 76.62 141 SER A O 1
ATOM 1057 N N . ALA A 1 142 ? -36.613 2.931 14.724 1.00 85.75 142 ALA A N 1
ATOM 1058 C CA . ALA A 1 142 ? -35.473 2.835 15.629 1.00 85.75 142 ALA A CA 1
ATOM 1059 C C . ALA A 1 142 ? -34.284 3.558 14.989 1.00 85.75 142 ALA A C 1
ATOM 1061 O O . ALA A 1 142 ? -34.054 3.401 13.790 1.00 85.75 142 ALA A O 1
ATOM 1062 N N . PHE A 1 143 ? -33.567 4.377 15.753 1.00 90.38 143 PHE A N 1
ATOM 1063 C CA . PHE A 1 143 ? -32.488 5.207 15.218 1.00 90.38 143 PHE A CA 1
ATOM 1064 C C . PHE A 1 143 ? -31.461 5.586 16.284 1.00 90.38 143 PHE A C 1
ATOM 1066 O O . PHE A 1 143 ? -31.734 5.561 17.490 1.00 90.38 143 PHE A O 1
ATOM 1073 N N . ASN A 1 144 ? -30.283 5.972 15.802 1.00 91.00 144 ASN A N 1
ATOM 1074 C CA . ASN A 1 144 ? -29.110 6.306 16.594 1.00 91.00 144 ASN A CA 1
ATOM 1075 C C . ASN A 1 144 ? -28.669 7.736 16.302 1.00 91.00 144 ASN A C 1
ATOM 1077 O O . ASN A 1 144 ? -28.581 8.132 15.139 1.00 91.00 144 ASN A O 1
ATOM 1081 N N . LEU A 1 145 ? -28.347 8.475 17.360 1.00 91.69 145 LEU A N 1
ATOM 1082 C CA . LEU A 1 145 ? -27.783 9.819 17.307 1.00 91.69 145 LEU A CA 1
ATOM 1083 C C . LEU A 1 145 ? -26.484 9.840 18.108 1.00 91.69 145 LEU A C 1
ATOM 1085 O O . LEU A 1 145 ? -26.451 9.330 19.229 1.00 91.69 145 LEU A O 1
ATOM 1089 N N . ALA A 1 146 ? -25.432 10.445 17.569 1.00 90.62 146 ALA A N 1
ATOM 1090 C CA . ALA A 1 146 ? -24.191 10.667 18.304 1.00 90.62 146 ALA A CA 1
ATOM 1091 C C . ALA A 1 146 ? -23.505 11.951 17.839 1.00 90.62 146 ALA A C 1
ATOM 1093 O O . ALA A 1 146 ? -23.383 12.187 16.637 1.00 90.62 146 ALA A O 1
ATOM 1094 N N . TYR A 1 147 ? -23.035 12.757 18.791 1.00 85.56 147 TYR A N 1
ATOM 1095 C CA . TYR A 1 147 ? -22.125 13.855 18.485 1.00 85.56 147 TYR A CA 1
ATOM 1096 C C . TYR A 1 147 ? -20.723 13.320 18.232 1.00 85.56 147 TYR A C 1
ATOM 1098 O O . TYR A 1 147 ? -20.192 12.528 19.014 1.00 85.56 147 TYR A O 1
ATOM 1106 N N . ASN A 1 148 ? -20.122 13.794 17.152 1.00 83.06 148 ASN A N 1
ATOM 1107 C CA . ASN A 1 148 ? -18.726 13.568 16.835 1.00 83.06 148 ASN A CA 1
ATOM 1108 C C . ASN A 1 148 ? -17.846 14.560 17.628 1.00 83.06 148 ASN A C 1
ATOM 1110 O O . ASN A 1 148 ? -18.336 15.603 18.072 1.00 83.06 148 ASN A O 1
ATOM 1114 N N . PRO A 1 149 ? -16.541 14.280 17.804 1.00 75.50 149 PRO A N 1
ATOM 1115 C CA . PRO A 1 149 ? -15.628 15.183 18.514 1.00 75.50 149 PRO A CA 1
ATOM 1116 C C . PRO A 1 149 ? -15.526 16.590 17.907 1.00 75.50 149 PRO A C 1
ATOM 1118 O O . PRO A 1 149 ? -15.241 17.543 18.625 1.00 75.50 149 PRO A O 1
ATOM 1121 N N . ASP A 1 150 ? -15.784 16.720 16.605 1.00 78.50 150 ASP A N 1
ATOM 1122 C CA . ASP A 1 150 ? -15.814 17.995 15.878 1.00 78.50 150 ASP A CA 1
ATOM 1123 C C . ASP A 1 150 ? -17.120 18.796 16.075 1.00 78.50 150 ASP A C 1
ATOM 1125 O O . ASP A 1 150 ? -17.255 19.894 15.543 1.00 78.50 150 ASP A O 1
ATOM 1129 N N . GLY A 1 151 ? -18.080 18.270 16.847 1.00 79.50 151 GLY A N 1
ATOM 1130 C CA . GLY A 1 151 ? -19.369 18.905 17.129 1.00 79.50 151 GLY A CA 1
ATOM 1131 C C . GLY A 1 151 ? -20.478 18.589 16.121 1.00 79.50 151 GLY A C 1
ATOM 1132 O O . GLY A 1 151 ? -21.637 18.908 16.393 1.00 79.50 151 GLY A O 1
ATOM 1133 N N . SER A 1 152 ? -20.167 17.918 15.007 1.00 87.56 152 SER A N 1
ATOM 1134 C CA . SER A 1 152 ? -21.178 17.454 14.050 1.00 87.56 152 SER A CA 1
ATOM 1135 C C . SER A 1 152 ? -22.021 16.312 14.630 1.00 87.56 152 SER A C 1
ATOM 1137 O O . SER A 1 152 ? -21.589 15.572 15.518 1.00 87.56 152 SER A O 1
ATOM 1139 N N . LEU A 1 153 ? -23.242 16.147 14.126 1.00 91.38 153 LEU A N 1
ATOM 1140 C CA . LEU A 1 153 ? -24.159 15.087 14.537 1.00 91.38 153 LEU A CA 1
ATOM 1141 C C . LEU A 1 153 ? -24.224 13.991 13.476 1.00 91.38 153 LEU A C 1
ATOM 1143 O O . LEU A 1 153 ? -24.601 14.241 12.333 1.00 91.38 153 LEU A O 1
ATOM 1147 N N . SER A 1 154 ? -23.934 12.760 13.880 1.00 91.94 154 SER A N 1
ATOM 1148 C CA . SER A 1 154 ? -24.190 11.564 13.080 1.00 91.94 154 SER A CA 1
ATOM 1149 C C . SER A 1 154 ? -25.566 10.995 13.424 1.00 91.94 154 SER A C 1
ATOM 1151 O O . SER A 1 154 ? -25.862 10.740 14.595 1.00 91.94 154 SER A O 1
ATOM 1153 N N . VAL A 1 155 ? -26.386 10.751 12.405 1.00 91.62 155 VAL A N 1
ATOM 1154 C CA . VAL A 1 155 ? -27.724 10.160 12.512 1.00 91.62 155 VAL A CA 1
ATOM 1155 C C . VAL A 1 155 ? -27.781 8.893 11.668 1.00 91.62 155 VAL A C 1
ATOM 1157 O O . VAL A 1 155 ? -27.391 8.916 10.506 1.00 91.62 155 VAL A O 1
ATOM 1160 N N . ALA A 1 156 ? -28.268 7.784 12.224 1.00 89.50 156 ALA A N 1
ATOM 1161 C CA . ALA A 1 156 ? -28.449 6.537 11.479 1.00 89.50 156 ALA A CA 1
ATOM 1162 C C . ALA A 1 156 ? -29.799 5.886 11.789 1.00 89.50 156 ALA A C 1
ATOM 1164 O O . ALA A 1 156 ? -30.159 5.727 12.958 1.00 89.50 156 ALA A O 1
ATOM 1165 N N . THR A 1 157 ? -30.512 5.461 10.747 1.00 89.25 157 THR A N 1
ATOM 1166 C CA . THR A 1 157 ? -31.811 4.788 10.868 1.00 89.25 157 THR A CA 1
ATOM 1167 C C . THR A 1 157 ? -31.626 3.277 10.874 1.00 89.25 157 THR A C 1
ATOM 1169 O O . THR A 1 157 ? -30.981 2.704 9.993 1.00 89.25 157 THR A O 1
ATOM 1172 N N . GLU A 1 158 ? -32.218 2.609 11.857 1.00 84.75 158 GLU A N 1
ATOM 1173 C CA . GLU A 1 158 ? -32.216 1.149 11.969 1.00 84.75 158 GLU A CA 1
ATOM 1174 C C . GLU A 1 158 ? -33.513 0.528 11.444 1.00 84.75 158 GLU A C 1
ATOM 1176 O O . GLU A 1 158 ? -33.460 -0.518 10.806 1.00 84.75 158 GLU A O 1
ATOM 1181 N N . LEU A 1 159 ? -34.664 1.163 11.695 1.00 81.94 159 LEU A N 1
ATOM 1182 C CA . LEU A 1 159 ? -35.980 0.681 11.261 1.00 81.94 159 LEU A CA 1
ATOM 1183 C C . LEU A 1 159 ? -36.831 1.817 10.690 1.00 81.94 159 LEU A C 1
ATOM 1185 O O . LEU A 1 159 ? -36.815 2.930 11.219 1.00 81.94 159 LEU A O 1
ATOM 1189 N N . ASP A 1 160 ? -37.609 1.486 9.659 1.00 84.88 160 ASP A N 1
ATOM 1190 C CA . ASP A 1 160 ? -38.576 2.362 8.992 1.00 84.88 160 ASP A CA 1
ATOM 1191 C C . ASP A 1 160 ? -37.941 3.661 8.463 1.00 84.88 160 ASP A C 1
ATOM 1193 O O . ASP A 1 160 ? -36.912 3.599 7.789 1.00 84.88 160 ASP A O 1
ATOM 1197 N N . GLU A 1 161 ? -38.548 4.823 8.716 1.00 85.81 161 GLU A N 1
ATOM 1198 C CA . GLU A 1 161 ? -38.118 6.116 8.173 1.00 85.81 161 GLU A CA 1
ATOM 1199 C C . GLU A 1 161 ? -38.101 7.204 9.257 1.00 85.81 161 GLU A C 1
ATOM 1201 O O . GLU A 1 161 ? -39.075 7.393 9.992 1.00 85.81 161 GLU A O 1
ATOM 1206 N N . ILE A 1 162 ? -37.010 7.963 9.317 1.00 91.50 162 ILE A N 1
ATOM 1207 C CA . ILE A 1 162 ? -36.908 9.191 10.118 1.00 91.50 162 ILE A CA 1
ATOM 1208 C C . ILE A 1 162 ? -36.665 10.387 9.208 1.00 91.50 162 ILE A C 1
ATOM 1210 O O . ILE A 1 162 ? -36.194 10.238 8.083 1.00 91.50 162 ILE A O 1
ATOM 1214 N N . GLU A 1 163 ? -36.932 11.577 9.722 1.00 93.06 163 GLU A N 1
ATOM 1215 C CA . GLU A 1 163 ? -36.633 12.832 9.045 1.00 93.06 163 GLU A CA 1
ATOM 1216 C C . GLU A 1 163 ? -35.669 13.653 9.899 1.00 93.06 163 GLU A C 1
ATOM 1218 O O . GLU A 1 163 ? -35.912 13.872 11.087 1.00 93.06 163 GLU A O 1
ATOM 1223 N N . VAL A 1 164 ? -34.558 14.080 9.299 1.00 94.44 164 VAL A N 1
ATOM 1224 C CA . VAL A 1 164 ? -33.534 14.907 9.942 1.00 94.44 164 VAL A CA 1
ATOM 1225 C C . VAL A 1 164 ? -33.624 16.308 9.361 1.00 94.44 164 VAL A C 1
ATOM 1227 O O . VAL A 1 164 ? -33.412 16.482 8.165 1.00 94.44 164 VAL A O 1
ATOM 1230 N N . CYS A 1 165 ? -33.927 17.300 10.190 1.00 93.62 165 CYS A N 1
ATOM 1231 C CA . CYS A 1 165 ? -34.156 18.677 9.762 1.00 93.62 165 CYS A CA 1
ATOM 1232 C C . CYS A 1 165 ? -33.152 19.651 10.381 1.00 93.62 165 CYS A C 1
ATOM 1234 O O . CYS A 1 165 ? -32.904 19.622 11.589 1.00 93.62 165 CYS A O 1
ATOM 1236 N N . THR A 1 166 ? -32.648 20.565 9.557 1.00 95.50 166 THR A N 1
ATOM 1237 C CA . THR A 1 166 ? -31.925 21.782 9.953 1.00 95.50 166 THR A CA 1
ATOM 1238 C C . THR A 1 166 ? -32.695 23.012 9.465 1.00 95.50 166 THR A C 1
ATOM 1240 O O . THR A 1 166 ? -33.802 22.891 8.937 1.00 95.50 166 THR A O 1
ATOM 1243 N N . GLN A 1 167 ? -32.139 24.215 9.633 1.00 90.06 167 GLN A N 1
ATOM 1244 C CA . GLN A 1 167 ? -32.755 25.434 9.099 1.00 90.06 167 GLN A CA 1
ATOM 1245 C C . GLN A 1 167 ? -32.699 25.504 7.562 1.00 90.06 167 GLN A C 1
ATOM 1247 O O . GLN A 1 167 ? -33.549 26.161 6.966 1.00 90.06 167 GLN A O 1
ATOM 1252 N N . ALA A 1 168 ? -31.757 24.801 6.919 1.00 88.69 168 ALA A N 1
ATOM 1253 C CA . ALA A 1 168 ? -31.673 24.710 5.456 1.00 88.69 168 ALA A CA 1
ATOM 1254 C C . ALA A 1 168 ? -32.678 23.734 4.831 1.00 88.69 168 ALA A C 1
ATOM 1256 O O . ALA A 1 168 ? -32.930 23.809 3.628 1.00 88.69 168 ALA A O 1
ATOM 1257 N N . GLY A 1 169 ? -33.247 22.814 5.612 1.00 90.38 169 GLY A N 1
ATOM 1258 C CA . GLY A 1 169 ? -34.224 21.846 5.122 1.00 90.38 169 GLY A CA 1
ATOM 1259 C C . GLY A 1 169 ? -34.121 20.487 5.803 1.00 90.38 169 GLY A C 1
ATOM 1260 O O . GLY A 1 169 ? -33.373 20.299 6.763 1.00 90.38 169 GLY A O 1
ATOM 1261 N N . CYS A 1 170 ? -34.894 19.531 5.293 1.00 92.69 170 CYS A N 1
ATOM 1262 C CA . CYS A 1 170 ? -35.017 18.192 5.857 1.00 92.69 170 CYS A CA 1
ATOM 1263 C C . CYS A 1 170 ? -34.537 17.114 4.884 1.00 92.69 170 CYS A C 1
ATOM 1265 O O . CYS A 1 170 ? -34.725 17.221 3.671 1.00 92.69 170 CYS A O 1
ATOM 1267 N N . VAL A 1 171 ? -33.960 16.046 5.432 1.00 93.88 171 VAL A N 1
ATOM 1268 C CA . VAL A 1 171 ? -33.580 14.833 4.706 1.00 93.88 171 VAL A CA 1
ATOM 1269 C C . VAL A 1 171 ? -34.215 13.629 5.389 1.00 93.88 171 VAL A C 1
ATOM 1271 O O . VAL A 1 171 ? -33.950 13.350 6.559 1.00 93.88 171 VAL A O 1
ATOM 1274 N N . GLY A 1 172 ? -35.045 12.901 4.642 1.00 91.44 172 GLY A N 1
ATOM 1275 C CA . GLY A 1 172 ? -35.564 11.600 5.060 1.00 91.44 172 GLY A CA 1
ATOM 1276 C C . GLY A 1 172 ? -34.479 10.527 4.988 1.00 91.44 172 GLY A C 1
ATOM 1277 O O . GLY A 1 172 ? -33.672 10.531 4.055 1.00 91.44 172 GLY A O 1
ATOM 1278 N N . LEU A 1 173 ? -34.459 9.614 5.957 1.00 90.44 173 LEU A N 1
ATOM 1279 C CA . LEU A 1 173 ? -33.547 8.473 6.026 1.00 90.44 173 LEU A CA 1
ATOM 1280 C C . LEU A 1 173 ? -34.333 7.193 6.288 1.00 90.44 173 LEU A C 1
ATOM 1282 O O . LEU A 1 173 ? -34.989 7.071 7.327 1.00 90.44 173 LEU A O 1
ATOM 1286 N N . THR A 1 174 ? -34.217 6.220 5.390 1.00 90.81 174 THR A N 1
ATOM 1287 C CA . THR A 1 174 ? -34.817 4.891 5.571 1.00 90.81 174 THR A CA 1
ATOM 1288 C C . THR A 1 174 ? -33.880 3.943 6.317 1.00 90.81 174 THR A C 1
ATOM 1290 O O . THR A 1 174 ? -32.691 4.219 6.471 1.00 90.81 174 THR A O 1
ATOM 1293 N N . ALA A 1 175 ? -34.395 2.800 6.773 1.00 85.94 175 ALA A N 1
ATOM 1294 C CA . ALA A 1 175 ? -33.612 1.751 7.422 1.00 85.94 175 ALA A CA 1
ATOM 1295 C C . ALA A 1 175 ? -32.317 1.441 6.653 1.00 85.94 175 ALA A C 1
ATOM 1297 O O . ALA A 1 175 ? -32.333 1.153 5.457 1.00 85.94 175 ALA A O 1
ATOM 1298 N N . GLY A 1 176 ? -31.185 1.503 7.350 1.00 79.25 176 GLY A N 1
ATOM 1299 C CA . GLY A 1 176 ? -29.878 1.300 6.740 1.00 79.25 176 GLY A CA 1
ATOM 1300 C C . GLY A 1 176 ? -29.193 2.579 6.250 1.00 79.25 176 GLY A C 1
ATOM 1301 O O . GLY A 1 176 ? -27.995 2.521 5.994 1.00 79.25 176 GLY A O 1
ATOM 1302 N N . GLU A 1 177 ? -29.872 3.718 6.170 1.00 89.25 177 GLU A N 1
ATOM 1303 C CA . GLU A 1 177 ? -29.264 4.985 5.756 1.00 89.25 177 GLU A CA 1
ATOM 1304 C C . GLU A 1 177 ? -28.729 5.781 6.954 1.00 89.25 177 GLU A C 1
ATOM 1306 O O . GLU A 1 177 ? -29.175 5.624 8.097 1.00 89.25 177 GLU A O 1
ATOM 1311 N N . ALA A 1 178 ? -27.750 6.645 6.690 1.00 89.31 178 ALA A N 1
ATOM 1312 C CA . ALA A 1 178 ? -27.212 7.579 7.665 1.00 89.31 178 ALA A CA 1
ATOM 1313 C C . ALA A 1 178 ? -27.015 8.965 7.041 1.00 89.31 178 ALA A C 1
ATOM 1315 O O . ALA A 1 178 ? -26.822 9.101 5.831 1.00 89.31 178 ALA A O 1
ATOM 1316 N N . ALA A 1 179 ? -27.056 9.994 7.880 1.00 90.88 179 ALA A N 1
ATOM 1317 C CA . ALA A 1 179 ? -26.680 11.352 7.525 1.00 90.88 179 ALA A CA 1
ATOM 1318 C C . ALA A 1 179 ? -25.763 11.949 8.586 1.00 90.88 179 ALA A C 1
ATOM 1320 O O . ALA A 1 179 ? -25.838 11.617 9.770 1.00 90.88 179 ALA A O 1
ATOM 1321 N N . ARG A 1 180 ? -24.915 12.866 8.140 1.00 92.50 180 ARG A N 1
ATOM 1322 C CA . ARG A 1 180 ? -24.107 13.733 8.978 1.00 92.50 180 ARG A CA 1
ATOM 1323 C C . ARG A 1 180 ? -24.648 15.154 8.870 1.00 92.50 180 ARG A C 1
ATOM 1325 O O . ARG A 1 180 ? -24.982 15.616 7.781 1.00 92.50 180 ARG A O 1
ATOM 1332 N N . VAL A 1 181 ? -24.753 15.823 10.009 1.00 91.94 181 VAL A N 1
ATOM 1333 C CA . VAL A 1 181 ? -25.170 17.220 10.120 1.00 91.94 181 VAL A CA 1
ATOM 1334 C C . VAL A 1 181 ? -24.023 17.999 10.740 1.00 91.94 181 VAL A C 1
ATOM 1336 O O . VAL A 1 181 ? -23.761 17.861 11.934 1.00 91.94 181 VAL A O 1
ATOM 1339 N N . ASP A 1 182 ? -23.322 18.792 9.934 1.00 87.88 182 ASP A N 1
ATOM 1340 C CA . ASP A 1 182 ? -22.158 19.547 10.405 1.00 87.88 182 ASP A CA 1
ATOM 1341 C C . ASP A 1 182 ? -22.559 20.741 11.283 1.00 87.88 182 ASP A C 1
ATOM 1343 O O . ASP A 1 182 ? -21.921 21.002 12.301 1.00 87.88 182 ASP A O 1
ATOM 1347 N N . ASN A 1 183 ? -23.652 21.430 10.946 1.00 89.44 183 ASN A N 1
ATOM 1348 C CA . ASN A 1 183 ? -24.231 22.513 11.742 1.00 89.44 183 ASN A CA 1
ATOM 1349 C C . ASN A 1 183 ? -25.738 22.677 11.442 1.00 89.44 183 ASN A C 1
ATOM 1351 O O . ASN A 1 183 ? -26.300 21.953 10.626 1.00 89.44 183 ASN A O 1
ATOM 1355 N N . ASN A 1 184 ? -26.404 23.624 12.110 1.00 90.00 184 ASN A N 1
ATOM 1356 C CA . ASN A 1 184 ? -27.850 23.838 11.968 1.00 90.00 184 ASN A CA 1
ATOM 1357 C C . ASN A 1 184 ? -28.274 24.706 10.766 1.00 90.00 184 ASN A C 1
ATOM 1359 O O . ASN A 1 184 ? -29.478 24.882 10.569 1.00 90.00 184 ASN A O 1
ATOM 1363 N N . GLN A 1 185 ? -27.326 25.257 10.003 1.00 88.06 185 GLN A N 1
ATOM 1364 C CA . GLN A 1 185 ? -27.565 26.094 8.822 1.00 88.06 185 GLN A CA 1
ATOM 1365 C C . GLN A 1 185 ? -27.451 25.308 7.519 1.00 88.06 185 GLN A C 1
ATOM 1367 O O . GLN A 1 185 ? -28.068 25.705 6.541 1.00 88.06 185 GLN A O 1
ATOM 1372 N N . ASP A 1 186 ? -26.696 24.211 7.504 1.00 88.62 186 ASP A N 1
ATOM 1373 C CA . ASP A 1 186 ? -26.468 23.408 6.304 1.00 88.62 186 ASP A CA 1
ATOM 1374 C C . ASP A 1 186 ? -27.453 22.242 6.199 1.00 88.62 186 ASP A C 1
ATOM 1376 O O . ASP A 1 186 ? -27.991 21.750 7.197 1.00 88.62 186 ASP A O 1
ATOM 1380 N N . LEU A 1 187 ? -27.721 21.793 4.971 1.00 90.44 187 LEU A N 1
ATOM 1381 C CA . LEU A 1 187 ? -28.587 20.639 4.736 1.00 90.44 187 LEU A CA 1
ATOM 1382 C C . LEU A 1 187 ? -27.883 19.354 5.223 1.00 90.44 187 LEU A C 1
ATOM 1384 O O . LEU A 1 187 ? -26.695 19.185 4.942 1.00 90.44 187 LEU A O 1
ATOM 1388 N N . PRO A 1 188 ? -28.580 18.417 5.897 1.00 94.75 188 PRO A N 1
ATOM 1389 C CA . PRO A 1 188 ? -27.999 17.124 6.255 1.00 94.75 188 PRO A CA 1
ATOM 1390 C C . PRO A 1 188 ? -27.412 16.389 5.043 1.00 94.75 188 PRO A C 1
ATOM 1392 O O . PRO A 1 188 ? -28.068 16.250 4.010 1.00 94.75 188 PRO A O 1
ATOM 1395 N N . VAL A 1 189 ? -26.197 15.856 5.173 1.00 91.25 189 VAL A N 1
ATOM 1396 C CA . VAL A 1 189 ? -25.508 15.143 4.088 1.00 91.25 189 VAL A CA 1
ATOM 1397 C C . VAL A 1 189 ? -25.574 13.643 4.339 1.00 91.25 189 VAL A C 1
ATOM 1399 O O . VAL A 1 189 ? -25.103 13.151 5.365 1.00 91.25 189 VAL A O 1
ATOM 1402 N N . ARG A 1 190 ? -26.152 12.885 3.401 1.00 90.19 190 ARG A N 1
ATOM 1403 C CA . ARG A 1 190 ? -26.181 11.414 3.472 1.00 90.19 190 ARG A CA 1
ATOM 1404 C C . ARG A 1 190 ? -24.757 10.853 3.466 1.00 90.19 190 ARG A C 1
ATOM 1406 O O . ARG A 1 190 ? -23.914 11.295 2.693 1.00 90.19 190 ARG A O 1
ATOM 1413 N N . THR A 1 191 ? -24.494 9.869 4.316 1.00 80.69 191 THR A N 1
ATOM 1414 C CA . THR A 1 191 ? -23.161 9.286 4.496 1.00 80.69 191 THR A CA 1
ATOM 1415 C C . THR A 1 191 ? -23.241 7.783 4.740 1.00 80.69 191 THR A C 1
ATOM 1417 O O . THR A 1 191 ? -24.250 7.264 5.213 1.00 80.69 191 THR A O 1
ATOM 1420 N N . ASN A 1 192 ? -22.146 7.084 4.450 1.00 72.56 192 ASN A N 1
ATOM 1421 C CA . ASN A 1 192 ? -21.975 5.672 4.794 1.00 72.56 192 ASN A CA 1
ATOM 1422 C C . ASN A 1 192 ? -21.387 5.489 6.208 1.00 72.56 192 ASN A C 1
ATOM 1424 O O . ASN A 1 192 ? -21.378 4.375 6.735 1.00 72.56 192 ASN A O 1
ATOM 1428 N N . ALA A 1 193 ? -20.910 6.570 6.838 1.00 58.34 193 ALA A N 1
ATOM 1429 C CA . ALA A 1 193 ? -20.445 6.571 8.220 1.00 58.34 193 ALA A CA 1
ATOM 1430 C C . ALA A 1 193 ? -21.648 6.568 9.178 1.00 58.34 193 ALA A C 1
ATOM 1432 O O . ALA A 1 193 ? -22.382 7.548 9.285 1.00 58.34 193 ALA A O 1
ATOM 1433 N N . ARG A 1 194 ? -21.879 5.451 9.874 1.00 60.62 194 ARG A N 1
ATOM 1434 C CA . ARG A 1 194 ? -22.987 5.326 10.835 1.00 60.62 194 ARG A CA 1
ATOM 1435 C C . ARG A 1 194 ? -22.596 5.890 12.197 1.00 60.62 194 ARG A C 1
ATOM 1437 O O . ARG A 1 194 ? -21.441 5.785 12.605 1.00 60.62 194 ARG A O 1
ATOM 1444 N N . ALA A 1 195 ? -23.581 6.400 12.937 1.00 57.19 195 ALA A N 1
ATOM 1445 C CA . ALA A 1 195 ? -23.413 6.733 14.348 1.00 57.19 195 ALA A CA 1
ATOM 1446 C C . ALA A 1 195 ? -22.919 5.490 15.116 1.00 57.19 195 ALA A C 1
ATOM 1448 O O . ALA A 1 195 ? -23.650 4.507 15.263 1.00 57.19 195 ALA A O 1
ATOM 1449 N N . SER A 1 196 ? -21.661 5.517 15.561 1.00 57.28 196 SER A N 1
ATOM 1450 C CA . SER A 1 196 ? -21.050 4.412 16.297 1.00 57.28 196 SER A CA 1
ATOM 1451 C C . SER A 1 196 ? -21.568 4.412 17.730 1.00 57.28 196 SER A C 1
ATOM 1453 O O . SER A 1 196 ? -21.219 5.275 18.536 1.00 57.28 196 SER A O 1
ATOM 1455 N N . LEU A 1 197 ? -22.430 3.449 18.050 1.00 53.50 197 LEU A N 1
ATOM 1456 C CA . LEU A 1 197 ? -22.871 3.197 19.414 1.00 53.50 197 LEU A CA 1
ATOM 1457 C C . LEU A 1 197 ? -22.128 1.965 19.947 1.00 53.50 197 LEU A C 1
ATOM 1459 O O . LEU A 1 197 ? -22.431 0.846 19.526 1.00 53.50 197 LEU A O 1
ATOM 1463 N N . PRO A 1 198 ? -21.159 2.120 20.866 1.00 49.25 198 PRO A N 1
ATOM 1464 C CA . PRO A 1 198 ? -20.447 0.977 21.422 1.00 49.25 198 PRO A CA 1
ATOM 1465 C C . PRO A 1 198 ? -21.432 0.043 22.141 1.00 49.25 198 PRO A C 1
ATOM 1467 O O . PRO A 1 198 ? -22.152 0.470 23.052 1.00 49.25 198 PRO A O 1
ATOM 1470 N N . THR A 1 199 ? -21.478 -1.224 21.717 1.00 36.19 199 THR A N 1
ATOM 1471 C CA . THR A 1 199 ? -22.383 -2.248 22.272 1.00 36.19 199 THR A CA 1
ATOM 1472 C C . THR A 1 199 ? -21.807 -2.797 23.587 1.00 36.19 199 THR A C 1
ATOM 1474 O O . THR A 1 199 ? -20.592 -2.985 23.667 1.00 36.19 199 THR A O 1
ATOM 1477 N N . PRO A 1 200 ? -22.616 -3.045 24.640 1.00 36.53 200 PRO A N 1
ATOM 1478 C CA . PRO A 1 200 ? -22.107 -3.608 25.891 1.00 36.53 200 PRO A CA 1
ATOM 1479 C C . PRO A 1 200 ? -21.559 -5.027 25.700 1.00 36.53 200 PRO A C 1
ATOM 1481 O O . PRO A 1 200 ? -22.147 -5.826 24.973 1.00 36.53 200 PRO A O 1
ATOM 1484 N N . ALA A 1 201 ? -20.482 -5.364 26.414 1.00 36.72 201 ALA A N 1
ATOM 1485 C CA . ALA A 1 201 ? -20.013 -6.743 26.524 1.00 36.72 201 ALA A CA 1
ATOM 1486 C C . ALA A 1 201 ? -21.070 -7.627 27.227 1.00 36.72 201 ALA A C 1
ATOM 1488 O O . ALA A 1 201 ? -21.754 -7.145 28.141 1.00 36.72 201 ALA A O 1
ATOM 1489 N N . PRO A 1 202 ? -21.221 -8.909 26.841 1.00 29.58 202 PRO A N 1
ATOM 1490 C CA . PRO A 1 202 ? -22.166 -9.815 27.483 1.00 29.58 202 PRO A CA 1
ATOM 1491 C C . PRO A 1 202 ? -21.846 -9.976 28.975 1.00 29.58 202 PRO A C 1
ATOM 1493 O O . PRO A 1 202 ? -20.700 -10.172 29.380 1.00 29.58 202 PRO A O 1
ATOM 1496 N N . ARG A 1 203 ? -22.883 -9.878 29.814 1.00 34.94 203 ARG A N 1
ATOM 1497 C CA . ARG A 1 203 ? -22.769 -10.040 31.266 1.00 34.94 203 ARG A CA 1
ATOM 1498 C C . ARG A 1 203 ? -22.440 -11.503 31.566 1.00 34.94 203 ARG A C 1
ATOM 1500 O O . ARG A 1 203 ? -23.277 -12.367 31.327 1.00 34.94 203 ARG A O 1
ATOM 1507 N N . GLN A 1 204 ? -21.253 -11.771 32.105 1.00 30.86 204 GLN A N 1
ATOM 1508 C CA . GLN A 1 204 ? -20.932 -13.089 32.652 1.00 30.86 204 GLN A CA 1
ATOM 1509 C C . GLN A 1 204 ? -21.908 -13.398 33.795 1.00 30.86 204 GLN A C 1
ATOM 1511 O O . GLN A 1 204 ? -22.079 -12.598 34.720 1.00 30.86 204 GLN A O 1
ATOM 1516 N N . THR A 1 205 ? -22.598 -14.531 33.697 1.00 30.94 205 THR A N 1
ATOM 1517 C CA . THR A 1 205 ? -23.445 -15.067 34.763 1.00 30.94 205 THR A CA 1
ATOM 1518 C C . THR A 1 205 ? -22.555 -15.328 35.981 1.00 30.94 205 THR A C 1
ATOM 1520 O O . THR A 1 205 ? -21.556 -16.029 35.830 1.00 30.94 205 THR A O 1
ATOM 1523 N N . PRO A 1 206 ? -22.854 -14.785 37.174 1.00 36.25 206 PRO A N 1
ATOM 1524 C CA . PRO A 1 206 ? -22.086 -15.125 38.362 1.00 36.25 206 PRO A CA 1
ATOM 1525 C C . PRO A 1 206 ? -22.256 -16.617 38.648 1.00 36.25 206 PRO A C 1
ATOM 1527 O O . PRO A 1 206 ? -23.376 -17.091 38.847 1.00 36.25 206 PRO A O 1
ATOM 1530 N N . GLU A 1 207 ? -21.152 -17.353 38.655 1.00 33.94 207 GLU A N 1
ATOM 1531 C CA . GLU A 1 207 ? -21.119 -18.726 39.136 1.00 33.94 207 GLU A CA 1
ATOM 1532 C C . GLU A 1 207 ? -21.293 -18.700 40.663 1.00 33.94 207 GLU A C 1
ATOM 1534 O O . GLU A 1 207 ? -20.565 -18.008 41.381 1.00 33.94 207 GLU A O 1
ATOM 1539 N N . ILE A 1 208 ? -22.309 -19.399 41.173 1.00 34.78 208 ILE A N 1
ATOM 1540 C CA . ILE A 1 208 ? -22.528 -19.538 42.614 1.00 34.78 208 ILE A CA 1
ATOM 1541 C C . ILE A 1 208 ? -21.466 -20.504 43.141 1.00 34.78 208 ILE A C 1
ATOM 1543 O O . ILE A 1 208 ? -21.593 -21.716 42.985 1.00 34.78 208 ILE A O 1
ATOM 1547 N N . VAL A 1 209 ? -20.431 -19.982 43.799 1.00 34.44 209 VAL A N 1
ATOM 1548 C CA . VAL A 1 209 ? -19.513 -20.812 44.587 1.00 34.44 209 VAL A CA 1
ATOM 1549 C C . VAL A 1 209 ? -20.186 -21.120 45.923 1.00 34.44 209 VAL A C 1
ATOM 1551 O O . VAL A 1 209 ? -20.378 -20.241 46.764 1.00 34.44 209 VAL A O 1
ATOM 1554 N N . ALA A 1 210 ? -20.587 -22.374 46.102 1.00 33.62 210 ALA A N 1
ATOM 1555 C CA . ALA A 1 210 ? -21.156 -22.876 47.343 1.00 33.62 210 ALA A CA 1
ATOM 1556 C C . ALA A 1 210 ? -20.118 -22.928 48.487 1.00 33.62 210 ALA A C 1
ATOM 1558 O O . ALA A 1 210 ? -18.953 -23.257 48.274 1.00 33.62 210 ALA A O 1
ATOM 1559 N N . ASN A 1 211 ? -20.599 -22.618 49.697 1.00 43.56 211 ASN A N 1
ATOM 1560 C CA . ASN A 1 211 ? -20.098 -22.934 51.043 1.00 43.56 211 ASN A CA 1
ATOM 1561 C C . ASN A 1 211 ? -18.646 -23.433 51.188 1.00 43.56 211 ASN A C 1
ATOM 1563 O O . ASN A 1 211 ? -18.356 -24.611 50.989 1.00 43.56 211 ASN A O 1
ATOM 1567 N N . GLN A 1 212 ? -17.778 -22.580 51.734 1.00 40.62 212 GLN A N 1
ATOM 1568 C CA . GLN A 1 212 ? -16.538 -23.001 52.393 1.00 40.62 212 GLN A CA 1
ATOM 1569 C C . GLN A 1 212 ? -16.676 -22.740 53.899 1.00 40.62 212 GLN A C 1
ATOM 1571 O O . GLN A 1 212 ? -16.835 -21.600 54.334 1.00 40.62 212 GLN A O 1
ATOM 1576 N N . VAL A 1 213 ? -16.661 -23.818 54.684 1.00 45.84 213 VAL A N 1
ATOM 1577 C CA . VAL A 1 213 ? -16.687 -23.819 56.155 1.00 45.84 213 VAL A CA 1
ATOM 1578 C C . VAL A 1 213 ? -15.240 -23.911 56.646 1.00 45.84 213 VAL A C 1
ATOM 1580 O O . VAL A 1 213 ? -14.456 -24.670 56.079 1.00 45.84 213 VAL A O 1
ATOM 1583 N N . ASN A 1 214 ? -14.857 -23.159 57.681 1.00 52.88 214 ASN A N 1
ATOM 1584 C CA . ASN A 1 214 ? -13.539 -23.331 58.300 1.00 52.88 214 ASN A CA 1
ATOM 1585 C C . ASN A 1 214 ? -13.462 -24.657 59.089 1.00 52.88 214 ASN A C 1
ATOM 1587 O O . ASN A 1 214 ? -14.475 -25.298 59.375 1.00 52.88 214 ASN A O 1
ATOM 1591 N N . SER A 1 215 ? -12.245 -25.062 59.457 1.00 54.25 215 SER A N 1
ATOM 1592 C CA . SER A 1 215 ? -11.909 -26.356 60.078 1.00 54.25 215 SER A CA 1
ATOM 1593 C C . SER A 1 215 ? -12.514 -26.617 61.470 1.00 54.25 215 SER A C 1
ATOM 1595 O O . SER A 1 215 ? -12.246 -27.661 62.058 1.00 54.25 215 SER A O 1
ATOM 1597 N N . SER A 1 216 ? -13.349 -25.717 61.996 1.00 58.06 216 SER A N 1
ATOM 1598 C CA . SER A 1 216 ? -14.086 -25.877 63.258 1.00 58.06 216 SER A CA 1
ATOM 1599 C C . SER A 1 216 ? -15.612 -25.741 63.119 1.00 58.06 216 SER A C 1
ATOM 1601 O O . SER A 1 216 ? -16.321 -25.771 64.123 1.00 58.06 216 SER A O 1
ATOM 1603 N N . GLY A 1 217 ? -16.155 -25.646 61.900 1.00 49.00 217 GLY A N 1
ATOM 1604 C CA . GLY A 1 217 ? -17.588 -25.851 61.660 1.00 49.00 217 GLY A CA 1
ATOM 1605 C C . GLY A 1 217 ? -18.533 -24.722 62.095 1.00 49.00 217 GLY A C 1
ATOM 1606 O O . GLY A 1 217 ? -19.728 -24.971 62.230 1.00 49.00 217 GLY A O 1
ATOM 1607 N N . THR A 1 218 ? -18.062 -23.486 62.309 1.00 45.91 218 THR A N 1
ATOM 1608 C CA . THR A 1 218 ? -18.940 -22.339 62.635 1.00 45.91 218 THR A CA 1
ATOM 1609 C C . THR A 1 218 ? -18.706 -21.142 61.711 1.00 45.91 218 THR A C 1
ATOM 1611 O O . THR A 1 218 ? -17.571 -20.758 61.434 1.00 45.91 218 THR A O 1
ATOM 1614 N N . SER A 1 219 ? -19.800 -20.532 61.235 1.00 37.22 219 SER A N 1
ATOM 1615 C CA . SER A 1 219 ? -19.767 -19.308 60.420 1.00 37.22 219 SER A CA 1
ATOM 1616 C C . SER A 1 219 ? -19.349 -18.108 61.275 1.00 37.22 219 SER A C 1
ATOM 1618 O O . SER A 1 219 ? -20.015 -17.802 62.262 1.00 37.22 219 SER A O 1
ATOM 1620 N N . ALA A 1 220 ? -18.276 -17.414 60.889 1.00 41.25 220 ALA A N 1
ATOM 1621 C CA . ALA A 1 220 ? -17.823 -16.183 61.535 1.00 41.25 220 ALA A CA 1
ATOM 1622 C C . ALA A 1 220 ? -17.749 -15.031 60.522 1.00 41.25 220 ALA A C 1
ATOM 1624 O O . ALA A 1 220 ? -17.246 -15.199 59.411 1.00 41.25 220 ALA A O 1
ATOM 1625 N N . ILE A 1 221 ? -18.239 -13.854 60.920 1.00 39.66 221 ILE A N 1
ATOM 1626 C CA . ILE A 1 221 ? -18.131 -12.607 60.154 1.00 39.66 221 ILE A CA 1
ATOM 1627 C C . ILE A 1 221 ? -16.713 -12.058 60.349 1.00 39.66 221 ILE A C 1
ATOM 1629 O O . ILE A 1 221 ? -16.330 -11.713 61.466 1.00 39.66 221 ILE A O 1
ATOM 1633 N N . ILE A 1 222 ? -15.936 -11.971 59.268 1.00 38.72 222 ILE A N 1
ATOM 1634 C CA . ILE A 1 222 ? -14.620 -11.319 59.268 1.00 38.72 222 ILE A CA 1
ATOM 1635 C C . ILE A 1 222 ? -14.845 -9.806 59.085 1.00 38.72 222 ILE A C 1
ATOM 1637 O O . ILE A 1 222 ? -15.454 -9.417 58.085 1.00 38.72 222 ILE A O 1
ATOM 1641 N N . PRO A 1 223 ? -14.387 -8.931 60.001 1.00 39.53 223 PRO A N 1
ATOM 1642 C CA . PRO A 1 223 ? -14.469 -7.489 59.789 1.00 39.53 223 PRO A CA 1
ATOM 1643 C C . PRO A 1 223 ? -13.553 -7.055 58.629 1.00 39.53 223 PRO A C 1
ATOM 1645 O O . PRO A 1 223 ? -12.472 -7.628 58.456 1.00 39.53 223 PRO A O 1
ATOM 1648 N N . PRO A 1 224 ? -13.949 -6.052 57.821 1.00 36.97 224 PRO A N 1
ATOM 1649 C CA . PRO A 1 224 ? -13.163 -5.632 56.671 1.00 36.97 224 PRO A CA 1
ATOM 1650 C C . PRO A 1 224 ? -11.823 -5.036 57.118 1.00 36.97 224 PRO A C 1
ATOM 1652 O O . PRO A 1 224 ? -11.749 -4.195 58.014 1.00 36.97 224 PRO A O 1
ATOM 1655 N N . LYS A 1 225 ? -10.757 -5.493 56.458 1.00 35.03 225 LYS A N 1
ATOM 1656 C CA . LYS A 1 225 ? -9.393 -4.964 56.567 1.00 35.03 225 LYS A CA 1
ATOM 1657 C C . LYS A 1 225 ? -9.388 -3.450 56.258 1.00 35.03 225 LYS A C 1
ATOM 1659 O O . LYS A 1 225 ? -10.123 -3.040 55.359 1.00 35.03 225 LYS A O 1
ATOM 1664 N N . PRO A 1 226 ? -8.568 -2.624 56.942 1.00 40.50 226 PRO A N 1
ATOM 1665 C CA . PRO A 1 226 ? -8.504 -1.186 56.688 1.00 40.50 226 PRO A CA 1
ATOM 1666 C C . PRO A 1 226 ? -8.188 -0.878 55.222 1.00 40.50 226 PRO A C 1
ATOM 1668 O O . PRO A 1 226 ? -7.341 -1.536 54.614 1.00 40.50 226 PRO A O 1
ATOM 1671 N N . THR A 1 227 ? -8.875 0.132 54.691 1.00 44.59 227 THR A N 1
ATOM 1672 C CA . THR A 1 227 ? -8.855 0.611 53.306 1.00 44.59 227 THR A CA 1
ATOM 1673 C C . THR A 1 227 ? -7.431 0.813 52.781 1.00 44.59 227 THR A C 1
ATOM 1675 O O . THR A 1 227 ? -6.786 1.827 53.040 1.00 44.59 227 THR A O 1
ATOM 1678 N N . THR A 1 228 ? -6.928 -0.152 52.015 1.00 44.34 228 THR A N 1
ATOM 1679 C CA . THR A 1 228 ? -5.749 0.023 51.164 1.00 44.34 228 THR A CA 1
ATOM 1680 C C . THR A 1 228 ? -6.153 0.776 49.907 1.00 44.34 228 THR A C 1
ATOM 1682 O O . THR A 1 228 ? -6.935 0.214 49.152 1.00 44.34 228 THR A O 1
ATOM 1685 N N . ALA A 1 229 ? -5.577 1.974 49.735 1.00 43.97 229 ALA A N 1
ATOM 1686 C CA . ALA A 1 229 ? -5.342 2.764 48.514 1.00 43.97 229 ALA A CA 1
ATOM 1687 C C . ALA A 1 229 ? -6.482 2.896 47.467 1.00 43.97 229 ALA A C 1
ATOM 1689 O O . ALA A 1 229 ? -7.291 1.993 47.285 1.00 43.97 229 ALA A O 1
ATOM 1690 N N . PRO A 1 230 ? -6.550 4.015 46.717 1.00 40.53 230 PRO A N 1
ATOM 1691 C CA . PRO A 1 230 ? -7.481 4.135 45.595 1.00 40.53 230 PRO A CA 1
ATOM 1692 C C . PRO A 1 230 ? -7.348 2.922 44.660 1.00 40.53 230 PRO A C 1
ATOM 1694 O O . PRO A 1 230 ? -6.221 2.456 44.450 1.00 40.53 230 PRO A O 1
ATOM 1697 N N . PRO A 1 231 ? -8.457 2.395 44.107 1.00 41.81 231 PRO A N 1
ATOM 1698 C CA . PRO A 1 231 ? -8.381 1.285 43.171 1.00 41.81 231 PRO A CA 1
ATOM 1699 C C . PRO A 1 231 ? -7.440 1.674 42.021 1.00 41.81 231 PRO A C 1
ATOM 1701 O O . PRO A 1 231 ? -7.496 2.817 41.555 1.00 41.81 231 PRO A O 1
ATOM 1704 N N . PRO A 1 232 ? -6.546 0.768 41.585 1.00 39.59 232 PRO A N 1
ATOM 1705 C CA . PRO A 1 232 ? -5.648 1.059 40.481 1.00 39.59 232 PRO A CA 1
ATOM 1706 C C . PRO A 1 232 ? -6.482 1.463 39.266 1.00 39.59 232 PRO A C 1
ATOM 1708 O O . PRO A 1 232 ? -7.545 0.882 39.024 1.00 39.59 232 PRO A O 1
ATOM 1711 N N . ALA A 1 233 ? -5.997 2.467 38.529 1.00 45.03 233 ALA A N 1
ATOM 1712 C CA . ALA A 1 233 ? -6.578 2.890 37.261 1.00 45.03 233 ALA A CA 1
ATOM 1713 C C . ALA A 1 233 ? -6.948 1.655 36.413 1.00 45.03 233 ALA A C 1
ATOM 1715 O O . ALA A 1 233 ? -6.204 0.664 36.461 1.00 45.03 233 ALA A O 1
ATOM 1716 N N . PRO A 1 234 ? -8.083 1.671 35.683 1.00 47.22 234 PRO A N 1
ATOM 1717 C CA . PRO A 1 234 ? -8.500 0.540 34.859 1.00 47.22 234 PRO A CA 1
ATOM 1718 C C . PRO A 1 234 ? -7.308 0.065 34.024 1.00 47.22 234 PRO A C 1
ATOM 1720 O O . PRO A 1 234 ? -6.737 0.839 33.259 1.00 47.22 234 PRO A O 1
ATOM 1723 N N . ARG A 1 235 ? -6.865 -1.179 34.267 1.00 49.19 235 ARG A N 1
ATOM 1724 C CA . ARG A 1 235 ? -5.641 -1.718 33.664 1.00 49.19 235 ARG A CA 1
ATOM 1725 C C . ARG A 1 235 ? -5.765 -1.647 32.149 1.00 49.19 235 ARG A C 1
ATOM 1727 O O . ARG A 1 235 ? -6.709 -2.202 31.587 1.00 49.19 235 ARG A O 1
ATOM 1734 N N . ALA A 1 236 ? -4.784 -1.014 31.518 1.00 56.16 236 ALA A N 1
ATOM 1735 C CA . ALA A 1 236 ? -4.604 -1.050 30.081 1.00 56.16 236 ALA A CA 1
ATOM 1736 C C . ALA A 1 236 ? -4.621 -2.511 29.587 1.00 56.16 236 ALA A C 1
ATOM 1738 O O . ALA A 1 236 ? -4.011 -3.396 30.203 1.00 56.16 236 ALA A O 1
ATOM 1739 N N . LYS A 1 237 ? -5.374 -2.790 28.517 1.00 73.88 237 LYS A N 1
ATOM 1740 C CA . LYS A 1 237 ? -5.500 -4.150 27.973 1.00 73.88 237 LYS A CA 1
ATOM 1741 C C . LYS A 1 237 ? -4.275 -4.422 27.104 1.00 73.88 237 LYS A C 1
ATOM 1743 O O . LYS A 1 237 ? -4.120 -3.802 26.057 1.00 73.88 237 LYS A O 1
ATOM 1748 N N . ALA A 1 238 ? -3.411 -5.332 27.548 1.00 82.81 238 ALA A N 1
ATOM 1749 C CA . ALA A 1 238 ? -2.233 -5.751 26.797 1.00 82.81 238 ALA A CA 1
ATOM 1750 C C . ALA A 1 238 ? -2.567 -6.928 25.869 1.00 82.81 238 ALA A C 1
ATOM 1752 O O . ALA A 1 238 ? -3.173 -7.917 26.284 1.00 82.81 238 ALA A O 1
ATOM 1753 N N . LEU A 1 239 ? -2.154 -6.811 24.616 1.00 82.62 239 LEU A N 1
ATOM 1754 C CA . LEU A 1 239 ? -2.377 -7.755 23.534 1.00 82.62 239 LEU A CA 1
ATOM 1755 C C . LEU A 1 239 ? -1.042 -8.275 23.051 1.00 82.62 239 LEU A C 1
ATOM 1757 O O . LEU A 1 239 ? -0.276 -7.524 22.464 1.00 82.62 239 LEU A O 1
ATOM 1761 N N . VAL A 1 240 ? -0.776 -9.549 23.305 1.00 85.94 240 VAL A N 1
ATOM 1762 C CA . VAL A 1 240 ? 0.474 -10.214 22.933 1.00 85.94 240 VAL A CA 1
ATOM 1763 C C . VAL A 1 240 ? 0.295 -10.911 21.588 1.00 85.94 240 VAL A C 1
ATOM 1765 O O . VAL A 1 240 ? -0.782 -11.430 21.300 1.00 85.94 240 VAL A O 1
ATOM 1768 N N . GLY A 1 241 ? 1.350 -10.954 20.778 1.00 86.25 241 GLY A N 1
ATOM 1769 C CA . GLY A 1 241 ? 1.323 -11.633 19.485 1.00 86.25 241 GLY A CA 1
ATOM 1770 C C . GLY A 1 241 ? 0.810 -10.767 18.340 1.00 86.25 241 GLY A C 1
ATOM 1771 O O . GLY A 1 241 ? 0.471 -11.310 17.298 1.00 86.25 241 GLY A O 1
ATOM 1772 N N . VAL A 1 242 ? 0.708 -9.449 18.520 1.00 89.75 242 VAL A N 1
ATOM 1773 C CA . VAL A 1 242 ? 0.165 -8.538 17.501 1.00 89.75 242 VAL A CA 1
ATOM 1774 C C . VAL A 1 242 ? 1.252 -7.998 16.580 1.00 89.75 242 VAL A C 1
ATOM 1776 O O . VAL A 1 242 ? 2.376 -7.746 17.008 1.00 89.75 242 VAL A O 1
ATOM 1779 N N . ALA A 1 243 ? 0.891 -7.799 15.318 1.00 89.62 243 ALA A N 1
ATOM 1780 C CA . ALA A 1 243 ? 1.699 -7.113 14.327 1.00 89.62 243 ALA A CA 1
ATOM 1781 C C . ALA A 1 243 ? 1.331 -5.626 14.292 1.00 89.62 243 ALA A C 1
ATOM 1783 O O . ALA A 1 243 ? 0.164 -5.271 14.462 1.00 89.62 243 ALA A O 1
ATOM 1784 N N . LEU A 1 244 ? 2.319 -4.771 14.042 1.00 90.81 244 LEU A N 1
ATOM 1785 C CA . LEU A 1 244 ? 2.169 -3.334 13.861 1.00 90.81 244 LEU A CA 1
ATOM 1786 C C . LEU A 1 244 ? 2.926 -2.885 12.614 1.00 90.81 244 LEU A C 1
ATOM 1788 O O . LEU A 1 244 ? 4.100 -3.209 12.432 1.00 90.81 244 LEU A O 1
ATOM 1792 N N . SER A 1 245 ? 2.261 -2.075 11.797 1.00 90.00 245 SER A N 1
ATOM 1793 C CA . SER A 1 245 ? 2.899 -1.271 10.765 1.00 90.00 245 SER A CA 1
ATOM 1794 C C . SER A 1 245 ? 2.559 0.202 10.976 1.00 90.00 245 SER A C 1
ATOM 1796 O O . SER A 1 245 ? 1.396 0.544 11.165 1.00 90.00 245 SER A O 1
ATOM 1798 N N . GLY A 1 246 ? 3.563 1.070 10.962 1.00 87.50 246 GLY A N 1
ATOM 1799 C CA . GLY A 1 246 ? 3.461 2.504 11.202 1.00 87.50 246 GLY A CA 1
ATOM 1800 C C . GLY A 1 246 ? 4.228 3.297 10.150 1.00 87.50 246 GLY A C 1
ATOM 1801 O O . GLY A 1 246 ? 5.253 2.841 9.639 1.00 87.50 246 GLY A O 1
ATOM 1802 N N . TYR A 1 247 ? 3.716 4.476 9.822 1.00 88.69 247 TYR A N 1
ATOM 1803 C CA . TYR A 1 247 ? 4.362 5.472 8.978 1.00 88.69 247 TYR A CA 1
ATOM 1804 C C . TYR A 1 247 ? 4.125 6.858 9.561 1.00 88.69 247 TYR A C 1
ATOM 1806 O O . TYR A 1 247 ? 2.996 7.171 9.925 1.00 88.69 247 TYR A O 1
ATOM 1814 N N . GLY A 1 248 ? 5.145 7.702 9.618 1.00 86.81 248 GLY A N 1
ATOM 1815 C CA . GLY A 1 248 ? 4.991 9.090 10.034 1.00 86.81 248 GLY A CA 1
ATOM 1816 C C . GLY A 1 248 ? 6.172 9.959 9.640 1.00 86.81 248 GLY A C 1
ATOM 1817 O O . GLY A 1 248 ? 7.042 9.524 8.891 1.00 86.81 248 GLY A O 1
ATOM 1818 N N . PHE A 1 249 ? 6.203 11.183 10.163 1.00 82.38 249 PHE A N 1
ATOM 1819 C CA . PHE A 1 249 ? 7.299 12.127 9.939 1.00 82.38 249 PHE A CA 1
ATOM 1820 C C . PHE A 1 249 ? 8.009 12.483 11.238 1.00 82.38 249 PHE A C 1
ATOM 1822 O O . PHE A 1 249 ? 7.361 12.763 12.251 1.00 82.38 249 PHE A O 1
ATOM 1829 N N . THR A 1 250 ? 9.339 12.504 11.202 1.00 80.44 250 THR A N 1
ATOM 1830 C CA . THR A 1 250 ? 10.148 13.079 12.281 1.00 80.44 250 THR A CA 1
ATOM 1831 C C . THR A 1 250 ? 9.977 14.600 12.336 1.00 80.44 250 THR A C 1
ATOM 1833 O O . THR A 1 250 ? 9.402 15.206 11.430 1.00 80.44 250 THR A O 1
ATOM 1836 N N . SER A 1 251 ? 10.510 15.245 13.379 1.00 75.81 251 SER A N 1
ATOM 1837 C CA . SER A 1 251 ? 10.530 16.715 13.493 1.00 75.81 251 SER A CA 1
ATOM 1838 C C . SER A 1 251 ? 11.199 17.424 12.311 1.00 75.81 251 SER A C 1
ATOM 1840 O O . SER A 1 251 ? 10.890 18.580 12.044 1.00 75.81 251 SER A O 1
ATOM 1842 N N . ASP A 1 252 ? 12.081 16.723 11.598 1.00 75.19 252 ASP A N 1
ATOM 1843 C CA . ASP A 1 252 ? 12.825 17.249 10.452 1.00 75.19 252 ASP A CA 1
ATOM 1844 C C . ASP A 1 252 ? 12.139 16.903 9.117 1.00 75.19 252 ASP A C 1
ATOM 1846 O O . ASP A 1 252 ? 12.759 16.969 8.057 1.00 75.19 252 ASP A O 1
ATOM 1850 N N . ASN A 1 253 ? 10.859 16.506 9.158 1.00 76.19 253 ASN A N 1
ATOM 1851 C CA . ASN A 1 253 ? 10.040 16.143 7.998 1.00 76.19 253 ASN A CA 1
ATOM 1852 C C . ASN A 1 253 ? 10.579 14.956 7.176 1.00 76.19 253 ASN A C 1
ATOM 1854 O O . ASN A 1 253 ? 10.241 14.797 5.999 1.00 76.19 253 ASN A O 1
ATOM 1858 N N . LEU A 1 254 ? 11.388 14.091 7.795 1.00 77.38 254 LEU A N 1
ATOM 1859 C CA . LEU A 1 254 ? 11.839 12.838 7.191 1.00 77.38 254 LEU A CA 1
ATOM 1860 C C . LEU A 1 254 ? 10.849 11.707 7.504 1.00 77.38 254 LEU A C 1
ATOM 1862 O O . LEU A 1 254 ? 10.321 11.660 8.616 1.00 77.38 254 LEU A O 1
ATOM 1866 N N . PRO A 1 255 ? 10.597 10.786 6.558 1.00 79.94 255 PRO A N 1
ATOM 1867 C CA . PRO A 1 255 ? 9.708 9.659 6.791 1.00 79.94 255 PRO A CA 1
ATOM 1868 C C . PRO A 1 255 ? 10.325 8.688 7.806 1.00 79.94 255 PRO A C 1
ATOM 1870 O O . PRO A 1 255 ? 11.492 8.314 7.689 1.00 79.94 255 PRO A O 1
ATOM 1873 N N . ASP A 1 256 ? 9.518 8.241 8.762 1.00 83.00 256 ASP A N 1
ATOM 1874 C CA . ASP A 1 256 ? 9.816 7.148 9.687 1.00 83.00 256 ASP A CA 1
ATOM 1875 C C . ASP A 1 256 ? 8.835 6.002 9.434 1.00 83.00 256 ASP A C 1
ATOM 1877 O O . ASP A 1 256 ? 7.626 6.211 9.300 1.00 83.00 256 ASP A O 1
ATOM 1881 N N . THR A 1 257 ? 9.353 4.778 9.359 1.00 84.00 257 THR A N 1
ATOM 1882 C CA . THR A 1 257 ? 8.549 3.572 9.136 1.00 84.00 257 THR A CA 1
ATOM 1883 C C . THR A 1 257 ? 8.831 2.554 10.218 1.00 84.00 257 THR A C 1
ATOM 1885 O O . THR A 1 257 ? 9.988 2.251 10.510 1.00 84.00 257 THR A O 1
ATOM 1888 N N . ARG A 1 258 ? 7.774 1.960 10.763 1.00 83.44 258 ARG A N 1
ATOM 1889 C CA . ARG A 1 258 ? 7.854 0.954 11.820 1.00 83.44 258 ARG A CA 1
ATOM 1890 C C . ARG A 1 258 ? 7.137 -0.293 11.350 1.00 83.44 258 ARG A C 1
ATOM 1892 O O . ARG A 1 258 ? 5.967 -0.212 11.017 1.00 83.44 258 ARG A O 1
ATOM 1899 N N . HIS A 1 259 ? 7.809 -1.436 11.324 1.00 86.56 259 HIS A N 1
ATOM 1900 C CA . HIS A 1 259 ? 7.165 -2.694 10.960 1.00 86.56 259 HIS A CA 1
ATOM 1901 C C . HIS A 1 259 ? 7.613 -3.812 11.888 1.00 86.56 259 HIS A C 1
ATOM 1903 O O . HIS A 1 259 ? 8.808 -4.049 12.055 1.00 86.56 259 HIS A O 1
ATOM 1909 N N . GLN A 1 260 ? 6.650 -4.462 12.530 1.00 87.19 260 GLN A N 1
ATOM 1910 C CA . GLN A 1 260 ? 6.860 -5.549 13.473 1.00 87.19 260 GLN A CA 1
ATOM 1911 C C . GLN A 1 260 ? 5.745 -6.572 13.275 1.00 87.19 260 GLN A C 1
ATOM 1913 O O . GLN A 1 260 ? 4.573 -6.216 13.233 1.00 87.19 260 GLN A O 1
ATOM 1918 N N . THR A 1 261 ? 6.090 -7.851 13.178 1.00 84.00 261 THR A N 1
ATOM 1919 C CA . THR A 1 261 ? 5.113 -8.936 12.978 1.00 84.00 261 THR A CA 1
ATOM 1920 C C . THR A 1 261 ? 4.728 -9.640 14.275 1.00 84.00 261 THR A C 1
ATOM 1922 O O . THR A 1 261 ? 3.875 -10.523 14.264 1.00 84.00 261 THR A O 1
ATOM 1925 N N . ASN A 1 262 ? 5.358 -9.266 15.391 1.00 87.75 262 ASN A N 1
ATOM 1926 C CA . ASN A 1 262 ? 5.079 -9.816 16.707 1.00 87.75 262 ASN A CA 1
ATOM 1927 C C . ASN A 1 262 ? 5.501 -8.831 17.808 1.00 87.75 262 ASN A C 1
ATOM 1929 O O . ASN A 1 262 ? 6.607 -8.274 17.793 1.00 87.75 262 ASN A O 1
ATOM 1933 N N . GLY A 1 263 ? 4.638 -8.644 18.796 1.00 89.44 263 GLY A N 1
ATOM 1934 C CA . GLY A 1 263 ? 4.885 -7.790 19.943 1.00 89.44 263 GLY A CA 1
ATOM 1935 C C . GLY A 1 263 ? 3.678 -7.701 20.857 1.00 89.44 263 GLY A C 1
ATOM 1936 O O . GLY A 1 263 ? 2.735 -8.490 20.759 1.00 89.44 263 GLY A O 1
ATOM 1937 N N . THR A 1 264 ? 3.738 -6.731 21.758 1.00 90.06 264 THR A N 1
ATOM 1938 C CA . THR A 1 264 ? 2.699 -6.444 22.733 1.00 90.06 264 THR A CA 1
ATOM 1939 C C . THR A 1 264 ? 2.150 -5.047 22.501 1.00 90.06 264 THR A C 1
ATOM 1941 O O . THR A 1 264 ? 2.875 -4.066 22.664 1.00 90.06 264 THR A O 1
ATOM 1944 N N . LEU A 1 265 ? 0.868 -4.950 22.156 1.00 88.94 265 LEU A N 1
ATOM 1945 C CA . LEU A 1 265 ? 0.137 -3.691 22.088 1.00 88.94 265 LEU A CA 1
ATOM 1946 C C . LEU A 1 265 ? -0.590 -3.448 23.406 1.00 88.94 265 LEU A C 1
ATOM 1948 O O . LEU A 1 265 ? -1.324 -4.307 23.882 1.00 88.94 265 LEU A O 1
ATOM 1952 N N . VAL A 1 266 ? -0.440 -2.260 23.968 1.00 88.88 266 VAL A N 1
ATOM 1953 C CA . VAL A 1 266 ? -1.204 -1.805 25.123 1.00 88.88 266 VAL A CA 1
ATOM 1954 C C . VAL A 1 266 ? -2.281 -0.848 24.634 1.00 88.88 266 VAL A C 1
ATOM 1956 O O . VAL A 1 266 ? -1.983 0.160 23.990 1.00 88.88 266 VAL A O 1
ATOM 1959 N N . LEU A 1 267 ? -3.535 -1.185 24.924 1.00 85.19 267 LEU A N 1
ATOM 1960 C CA . LEU A 1 267 ? -4.683 -0.330 24.654 1.00 85.19 267 LEU A CA 1
ATOM 1961 C C . LEU A 1 267 ? -5.057 0.455 25.909 1.00 85.19 267 LEU A C 1
ATOM 1963 O O . LEU A 1 267 ? -5.216 -0.129 26.988 1.00 85.19 267 LEU A O 1
ATOM 1967 N N . ALA A 1 268 ? -5.273 1.755 25.732 1.00 81.44 268 ALA A N 1
ATOM 1968 C CA . ALA A 1 268 ? -5.902 2.599 26.732 1.00 81.44 268 ALA A CA 1
ATOM 1969 C C . ALA A 1 268 ? -7.356 2.155 26.980 1.00 81.44 268 ALA A C 1
ATOM 1971 O O . ALA A 1 268 ? -7.945 1.371 26.228 1.00 81.44 268 ALA A O 1
ATOM 1972 N N . ALA A 1 269 ? -7.961 2.666 28.054 1.00 69.44 269 ALA A N 1
ATOM 1973 C CA . ALA A 1 269 ? -9.322 2.299 28.453 1.00 69.44 269 ALA A CA 1
ATOM 1974 C C . ALA A 1 269 ? -10.395 2.648 27.399 1.00 69.44 269 ALA A C 1
ATOM 1976 O O . ALA A 1 269 ? -11.463 2.039 27.389 1.00 69.44 269 ALA A O 1
ATOM 1977 N N . ASP A 1 270 ? -10.108 3.600 26.508 1.00 72.62 270 ASP A N 1
ATOM 1978 C CA . ASP A 1 270 ? -10.956 3.992 25.375 1.00 72.62 270 ASP A CA 1
ATOM 1979 C C . ASP A 1 270 ? -10.768 3.101 24.128 1.00 72.62 270 ASP A C 1
ATOM 1981 O O . ASP A 1 270 ? -11.416 3.321 23.107 1.00 72.62 270 ASP A O 1
ATOM 1985 N N . GLY A 1 271 ? -9.903 2.083 24.206 1.00 75.25 271 GLY A N 1
ATOM 1986 C CA . GLY A 1 271 ? -9.583 1.176 23.105 1.00 75.25 271 GLY A CA 1
ATOM 1987 C C . GLY A 1 271 ? -8.546 1.722 22.123 1.00 75.25 271 GLY A C 1
ATOM 1988 O O . GLY A 1 271 ? -8.229 1.039 21.149 1.00 75.25 271 GLY A O 1
ATOM 1989 N N . THR A 1 272 ? -7.995 2.916 22.360 1.00 82.06 272 THR A N 1
ATOM 1990 C CA . THR A 1 272 ? -6.936 3.471 21.516 1.00 82.06 272 THR A CA 1
ATOM 1991 C C . THR A 1 272 ? -5.579 2.832 21.825 1.00 82.06 272 THR A C 1
ATOM 1993 O O . THR A 1 272 ? -5.254 2.588 22.990 1.00 82.06 272 THR A O 1
ATOM 1996 N N . PRO A 1 273 ? -4.751 2.566 20.801 1.00 84.88 273 PRO A N 1
ATOM 1997 C CA . PRO A 1 273 ? -3.359 2.173 20.991 1.00 84.88 273 PRO A CA 1
ATOM 1998 C C . PRO A 1 273 ? -2.574 3.220 21.791 1.00 84.88 273 PRO A C 1
ATOM 2000 O O . PRO A 1 273 ? -2.467 4.377 21.379 1.00 84.88 273 PRO A O 1
ATOM 2003 N N . GLU A 1 274 ? -2.035 2.812 22.939 1.00 86.75 274 GLU A N 1
ATOM 2004 C CA . GLU A 1 274 ? -1.240 3.656 23.838 1.00 86.75 274 GLU A CA 1
ATOM 2005 C C . GLU A 1 274 ? 0.256 3.410 23.648 1.00 86.75 274 GLU A C 1
ATOM 2007 O O . GLU A 1 274 ? 1.033 4.352 23.500 1.00 86.75 274 GLU A O 1
ATOM 2012 N N . SER A 1 275 ? 0.664 2.142 23.615 1.00 88.31 275 SER A N 1
ATOM 2013 C CA . SER A 1 275 ? 2.050 1.774 23.337 1.00 88.31 275 SER A CA 1
ATOM 2014 C C . SER A 1 275 ? 2.157 0.428 22.639 1.00 88.31 275 SER A C 1
ATOM 2016 O O . SER A 1 275 ? 1.257 -0.409 22.717 1.00 88.31 275 SER A O 1
ATOM 2018 N N . TYR A 1 276 ? 3.271 0.221 21.950 1.00 89.00 276 TYR A N 1
ATOM 2019 C CA . TYR A 1 276 ? 3.616 -1.032 21.303 1.00 89.00 276 TYR A CA 1
ATOM 2020 C C . TYR A 1 276 ? 5.058 -1.397 21.622 1.00 89.00 276 TYR A C 1
ATOM 2022 O O . TYR A 1 276 ? 5.972 -0.652 21.290 1.00 89.00 276 TYR A O 1
ATOM 2030 N N . THR A 1 277 ? 5.277 -2.577 22.193 1.00 88.94 277 THR A N 1
ATOM 2031 C CA . THR A 1 277 ? 6.614 -3.123 22.448 1.00 88.94 277 THR A CA 1
ATOM 2032 C C . THR A 1 277 ? 6.849 -4.338 21.561 1.00 88.94 277 THR A C 1
ATOM 2034 O O . THR A 1 277 ? 6.115 -5.320 21.647 1.00 88.94 277 THR A O 1
ATOM 2037 N N . ALA A 1 278 ? 7.877 -4.303 20.716 1.00 85.19 278 ALA A N 1
ATOM 2038 C CA . ALA A 1 278 ? 8.250 -5.442 19.884 1.00 85.19 278 ALA A CA 1
ATOM 2039 C C . ALA A 1 278 ? 8.648 -6.654 20.739 1.00 85.19 278 ALA A C 1
ATOM 2041 O O . ALA A 1 278 ? 9.238 -6.505 21.810 1.00 85.19 278 ALA A O 1
ATOM 2042 N N . ALA A 1 279 ? 8.386 -7.867 20.243 1.00 85.19 279 ALA A N 1
ATOM 2043 C CA . ALA A 1 279 ? 8.700 -9.101 20.971 1.00 85.19 279 ALA A CA 1
ATOM 2044 C C . ALA A 1 279 ? 10.205 -9.268 21.268 1.00 85.19 279 ALA A C 1
ATOM 2046 O O . ALA A 1 279 ? 10.573 -9.893 22.257 1.00 85.19 279 ALA A O 1
ATOM 2047 N N . SER A 1 280 ? 11.077 -8.667 20.450 1.00 77.56 280 SER A N 1
ATOM 2048 C CA . SER A 1 280 ? 12.528 -8.627 20.675 1.00 77.56 280 SER A CA 1
ATOM 2049 C C . SER A 1 280 ? 12.949 -7.739 21.856 1.00 77.56 280 SER A C 1
ATOM 2051 O O . SER A 1 280 ? 14.127 -7.709 22.202 1.00 77.56 280 SER A O 1
ATOM 2053 N N . GLY A 1 281 ? 12.020 -6.983 22.455 1.00 65.06 281 GLY A N 1
ATOM 2054 C CA . GLY A 1 281 ? 12.253 -6.083 23.589 1.00 65.06 281 GLY A CA 1
ATOM 2055 C C . GLY A 1 281 ? 13.009 -4.793 23.248 1.00 65.06 281 GLY A C 1
ATOM 2056 O O . GLY A 1 281 ? 13.081 -3.897 24.086 1.00 65.06 281 GLY A O 1
ATOM 2057 N N . GLY A 1 282 ? 13.558 -4.677 22.033 1.00 65.94 282 GLY A N 1
ATOM 2058 C CA . GLY A 1 282 ? 14.368 -3.535 21.609 1.00 65.94 282 GLY A CA 1
ATOM 2059 C C . GLY A 1 282 ? 13.553 -2.338 21.114 1.00 65.94 282 GLY A C 1
ATOM 2060 O O . GLY A 1 282 ? 13.821 -1.210 21.514 1.00 65.94 282 GLY A O 1
ATOM 2061 N N . ALA A 1 283 ? 12.560 -2.560 20.249 1.00 75.38 283 ALA A N 1
ATOM 2062 C CA . ALA A 1 283 ? 11.765 -1.473 19.679 1.00 75.38 283 ALA A CA 1
ATOM 2063 C C . ALA A 1 283 ? 10.495 -1.211 20.502 1.00 75.38 283 ALA A C 1
ATOM 2065 O O . ALA A 1 283 ? 9.716 -2.136 20.740 1.00 75.38 283 ALA A O 1
ATOM 2066 N N . ASN A 1 284 ? 10.264 0.038 20.912 1.00 84.19 284 ASN A N 1
ATOM 2067 C CA . ASN A 1 284 ? 9.048 0.433 21.627 1.00 84.19 284 ASN A CA 1
ATOM 2068 C C . ASN A 1 284 ? 8.547 1.797 21.146 1.00 84.19 284 ASN A C 1
ATOM 2070 O O . ASN A 1 284 ? 9.344 2.722 20.986 1.00 84.19 284 ASN A O 1
ATOM 2074 N N . GLY A 1 285 ? 7.244 1.902 20.917 1.00 84.88 285 GLY A N 1
ATOM 2075 C CA . GLY A 1 285 ? 6.557 3.129 20.544 1.00 84.88 285 GLY A CA 1
ATOM 2076 C C . GLY A 1 285 ? 5.511 3.500 21.581 1.00 84.88 285 GLY A C 1
ATOM 2077 O O . GLY A 1 285 ? 4.705 2.654 21.959 1.00 84.88 285 GLY A O 1
ATOM 2078 N N . THR A 1 286 ? 5.481 4.762 21.996 1.00 86.19 286 THR A N 1
ATOM 2079 C CA . THR A 1 286 ? 4.479 5.295 22.925 1.00 86.19 286 THR A CA 1
ATOM 2080 C C . THR A 1 286 ? 3.811 6.508 22.305 1.00 86.19 286 THR A C 1
ATOM 2082 O O . THR A 1 286 ? 4.482 7.451 21.874 1.00 86.19 286 THR A O 1
ATOM 2085 N N . ARG A 1 287 ? 2.481 6.508 22.282 1.00 86.12 287 ARG A N 1
ATOM 2086 C CA . ARG A 1 287 ? 1.691 7.661 21.860 1.00 86.12 287 ARG A CA 1
ATOM 2087 C C . ARG A 1 287 ? 1.860 8.811 22.855 1.00 86.12 287 ARG A C 1
ATOM 2089 O O . ARG A 1 287 ? 1.751 8.614 24.060 1.00 86.12 287 ARG A O 1
ATOM 2096 N N . THR A 1 288 ? 2.061 10.020 22.340 1.00 84.38 288 THR A N 1
ATOM 2097 C CA . THR A 1 288 ? 2.146 11.256 23.139 1.00 84.38 288 THR A CA 1
ATOM 2098 C C . THR A 1 288 ? 1.035 12.255 22.814 1.00 84.38 288 THR A C 1
ATOM 2100 O O . THR A 1 288 ? 0.751 13.129 23.628 1.00 84.38 288 THR A O 1
ATOM 2103 N N . GLY A 1 289 ? 0.396 12.125 21.646 1.00 83.25 289 GLY A N 1
ATOM 2104 C CA . GLY A 1 289 ? -0.705 12.977 21.183 1.00 83.25 289 GLY A CA 1
ATOM 2105 C C . GLY A 1 289 ? -2.058 12.267 21.170 1.00 83.25 289 GLY A C 1
ATOM 2106 O O . GLY A 1 289 ? -2.204 11.169 21.711 1.00 83.25 289 GLY A O 1
ATOM 2107 N N . ALA A 1 290 ? -3.070 12.869 20.538 1.00 82.31 290 ALA A N 1
ATOM 2108 C CA . ALA A 1 290 ? -4.357 12.205 20.347 1.00 82.31 290 ALA A CA 1
ATOM 2109 C C . ALA A 1 290 ? -4.228 11.009 19.384 1.00 82.31 290 ALA A C 1
ATOM 2111 O O . ALA A 1 290 ? -3.301 10.929 18.577 1.00 82.31 290 ALA A O 1
ATOM 2112 N N . ALA A 1 291 ? -5.141 10.048 19.520 1.00 82.81 291 ALA A N 1
ATOM 2113 C CA . ALA A 1 291 ? -5.292 8.934 18.597 1.00 82.81 291 ALA A CA 1
ATOM 2114 C C . ALA A 1 291 ? -6.655 9.032 17.928 1.00 82.81 291 ALA A C 1
ATOM 2116 O O . ALA A 1 291 ? -7.663 9.190 18.616 1.00 82.81 291 ALA A O 1
ATOM 2117 N N . THR A 1 292 ? -6.686 8.853 16.613 1.00 86.88 292 THR A N 1
ATOM 2118 C CA . THR A 1 292 ? -7.932 8.725 15.858 1.00 86.88 292 THR A CA 1
ATOM 2119 C C . THR A 1 292 ? -8.011 7.321 15.288 1.00 86.88 292 THR A C 1
ATOM 2121 O O . THR A 1 292 ? -7.140 6.904 14.530 1.00 86.88 292 THR A O 1
ATOM 2124 N N . ILE A 1 293 ? -9.049 6.568 15.651 1.00 86.00 293 ILE A N 1
ATOM 2125 C CA . ILE A 1 293 ? -9.308 5.250 15.064 1.00 86.00 293 ILE A CA 1
ATOM 2126 C C . ILE A 1 293 ? -10.167 5.453 13.817 1.00 86.00 293 ILE A C 1
ATOM 2128 O O . ILE A 1 293 ? -11.272 5.980 13.906 1.00 86.00 293 ILE A O 1
ATOM 2132 N N . VAL A 1 294 ? -9.665 5.006 12.666 1.00 88.19 294 VAL A N 1
ATOM 2133 C CA . VAL A 1 294 ? -10.405 5.017 11.396 1.00 88.19 294 VAL A CA 1
ATOM 2134 C C . VAL A 1 294 ? -11.359 3.828 11.331 1.00 88.19 294 VAL A C 1
ATOM 2136 O O . VAL A 1 294 ? -12.528 3.979 10.989 1.00 88.19 294 VAL A O 1
ATOM 2139 N N . SER A 1 295 ? -10.879 2.635 11.687 1.00 89.25 295 SER A N 1
ATOM 2140 C CA . SER A 1 295 ? -11.724 1.447 11.821 1.00 89.25 295 SER A CA 1
ATOM 2141 C C . SER A 1 295 ? -11.090 0.432 12.764 1.00 89.25 295 SER A C 1
ATOM 2143 O O . SER A 1 295 ? -9.864 0.329 12.836 1.00 89.25 295 SER A O 1
ATOM 2145 N N . SER A 1 296 ? -11.927 -0.359 13.428 1.00 85.56 296 SER A N 1
ATOM 2146 C CA . SER A 1 296 ? -11.535 -1.577 14.134 1.00 85.56 296 SER A CA 1
ATOM 2147 C C . SER A 1 296 ? -12.459 -2.696 13.674 1.00 85.56 296 SER A C 1
ATOM 2149 O O . SER A 1 296 ? -13.677 -2.579 13.799 1.00 85.56 296 SER A O 1
ATOM 2151 N N . THR A 1 297 ? -11.889 -3.769 13.142 1.00 79.69 297 THR A N 1
ATOM 2152 C CA . THR A 1 297 ? -12.621 -4.923 12.611 1.00 79.69 297 THR A CA 1
ATOM 2153 C C . THR A 1 297 ? -12.267 -6.187 13.385 1.00 79.69 297 THR A C 1
ATOM 2155 O O . THR A 1 297 ? -11.138 -6.349 13.855 1.00 79.69 297 THR A O 1
ATOM 2158 N N . GLY A 1 298 ? -13.280 -7.040 13.543 1.00 72.38 298 GLY A N 1
ATOM 2159 C CA . GLY A 1 298 ? -13.221 -8.308 14.260 1.00 72.38 298 GLY A CA 1
ATOM 2160 C C . GLY A 1 298 ? -12.999 -8.189 15.780 1.00 72.38 298 GLY A C 1
ATOM 2161 O O . GLY A 1 298 ? -13.317 -7.161 16.383 1.00 72.38 298 GLY A O 1
ATOM 2162 N N . SER A 1 299 ? -12.554 -9.271 16.429 1.00 69.06 299 SER A N 1
ATOM 2163 C CA . SER A 1 299 ? -12.458 -9.389 17.890 1.00 69.06 299 SER A CA 1
ATOM 2164 C C . SER A 1 299 ? -11.128 -9.975 18.356 1.00 69.06 299 SER A C 1
ATOM 2166 O O . SER A 1 299 ? -10.589 -10.939 17.813 1.00 69.06 299 SER A O 1
ATOM 2168 N N . LEU A 1 300 ? -10.651 -9.417 19.466 1.00 62.00 300 LEU A N 1
ATOM 2169 C CA . LEU A 1 300 ? -9.473 -9.882 20.193 1.00 62.00 300 LEU A CA 1
ATOM 2170 C C . LEU A 1 300 ? -9.647 -11.296 20.760 1.00 62.00 300 LEU A C 1
ATOM 2172 O O . LEU A 1 300 ? -8.662 -11.994 20.961 1.00 62.00 300 LEU A O 1
ATOM 2176 N N . GLU A 1 301 ? -10.885 -11.717 21.023 1.00 63.38 301 GLU A N 1
ATOM 2177 C CA . GLU A 1 301 ? -11.190 -13.053 21.552 1.00 63.38 301 GLU A CA 1
ATOM 2178 C C . GLU A 1 301 ? -11.163 -14.126 20.460 1.00 63.38 301 GLU A C 1
ATOM 2180 O O . GLU A 1 301 ? -10.854 -15.282 20.737 1.00 63.38 301 GLU A O 1
ATOM 2185 N N . THR A 1 302 ? -11.455 -13.744 19.213 1.00 63.12 302 THR A N 1
ATOM 2186 C CA . THR A 1 302 ? -11.490 -14.659 18.065 1.00 63.12 302 THR A CA 1
ATOM 2187 C C . THR A 1 302 ? -10.175 -14.691 17.288 1.00 63.12 302 THR A C 1
ATOM 2189 O O . THR A 1 302 ? -10.044 -15.489 16.364 1.00 63.12 302 THR A O 1
ATOM 2192 N N . GLY A 1 303 ? -9.204 -13.837 17.638 1.00 63.03 303 GLY A N 1
ATOM 2193 C CA . GLY A 1 303 ? -7.918 -13.732 16.936 1.00 63.03 303 GLY A CA 1
ATOM 2194 C C . GLY A 1 303 ? -8.015 -13.121 15.533 1.00 63.03 303 GLY A C 1
ATOM 2195 O O . GLY A 1 303 ? -7.050 -13.167 14.780 1.00 63.03 303 GLY A O 1
ATOM 2196 N N . ASP A 1 304 ? -9.164 -12.545 15.182 1.00 73.12 304 ASP A N 1
ATOM 2197 C CA . ASP A 1 304 ? -9.401 -11.829 13.929 1.00 73.12 304 ASP A CA 1
ATOM 2198 C C . ASP A 1 304 ? -9.546 -10.360 14.288 1.00 73.12 304 ASP A C 1
ATOM 2200 O O . ASP A 1 304 ? -10.649 -9.893 14.517 1.00 73.12 304 ASP A O 1
ATOM 2204 N N . TYR A 1 305 ? -8.438 -9.659 14.505 1.00 83.06 305 TYR A N 1
ATOM 2205 C CA . TYR A 1 305 ? -8.475 -8.259 14.916 1.00 83.06 305 TYR A CA 1
ATOM 2206 C C . TYR A 1 305 ? -7.589 -7.436 14.003 1.00 83.06 305 TYR A C 1
ATOM 2208 O O . TYR A 1 305 ? -6.426 -7.782 13.775 1.00 83.06 305 TYR A O 1
ATOM 2216 N N . LEU A 1 306 ? -8.137 -6.337 13.499 1.00 89.69 306 LEU A N 1
ATOM 2217 C CA . LEU A 1 306 ? -7.409 -5.365 12.701 1.00 89.69 306 LEU A CA 1
ATOM 2218 C C . LEU A 1 306 ? -7.932 -3.966 13.016 1.00 89.69 306 LEU A C 1
ATOM 2220 O O . LEU A 1 306 ? -9.117 -3.681 12.844 1.00 89.69 306 LEU A O 1
ATOM 2224 N N . LEU A 1 307 ? -7.042 -3.094 13.471 1.00 91.12 307 LEU A N 1
ATOM 2225 C CA . LEU A 1 307 ? -7.318 -1.708 13.807 1.00 91.12 307 LEU A CA 1
ATOM 2226 C C . LEU A 1 307 ? -6.388 -0.801 13.003 1.00 91.12 307 LEU A C 1
ATOM 2228 O O . LEU A 1 307 ? -5.185 -1.029 12.927 1.00 91.12 307 LEU A O 1
ATOM 2232 N N . ILE A 1 308 ? -6.958 0.245 12.419 1.00 94.06 308 ILE A N 1
ATOM 2233 C CA . ILE A 1 308 ? -6.257 1.266 11.639 1.00 94.06 308 ILE A CA 1
ATOM 2234 C C . ILE A 1 308 ? -6.592 2.640 12.207 1.00 94.06 308 ILE A C 1
ATOM 2236 O O . ILE A 1 308 ? -7.737 2.909 12.584 1.00 94.06 308 ILE A O 1
ATOM 2240 N N . GLY A 1 309 ? -5.594 3.512 12.268 1.00 91.56 309 GLY A N 1
ATOM 2241 C CA . GLY A 1 309 ? -5.759 4.842 12.827 1.00 91.56 309 GLY A CA 1
ATOM 2242 C C . GLY A 1 309 ? -4.557 5.744 12.615 1.00 91.56 309 GLY A C 1
ATOM 2243 O O . GLY A 1 309 ? -3.621 5.415 11.885 1.00 91.56 309 GLY A O 1
ATOM 2244 N N . THR A 1 310 ? -4.601 6.893 13.276 1.00 90.75 310 THR A N 1
ATOM 2245 C CA . THR A 1 310 ? -3.512 7.862 13.325 1.00 90.75 310 THR A CA 1
ATOM 2246 C C . THR A 1 310 ? -3.167 8.235 14.761 1.00 90.75 310 THR A C 1
ATOM 2248 O O . THR A 1 310 ? -4.014 8.183 15.657 1.00 90.75 310 THR A O 1
ATOM 2251 N N . TRP A 1 311 ? -1.912 8.614 14.975 1.00 86.88 311 TRP A N 1
ATOM 2252 C CA . TRP A 1 311 ? -1.452 9.317 16.165 1.00 86.88 311 TRP A CA 1
ATOM 2253 C C . TRP A 1 311 ? -0.944 10.697 15.772 1.00 86.88 311 TRP A C 1
ATOM 2255 O O . TRP A 1 311 ? -0.066 10.808 14.913 1.00 86.88 311 TRP A O 1
ATOM 2265 N N . ASP A 1 312 ? -1.434 11.722 16.462 1.00 85.12 312 ASP A N 1
ATOM 2266 C CA . ASP A 1 312 ? -1.001 13.110 16.268 1.00 85.12 312 ASP A CA 1
ATOM 2267 C C . ASP A 1 312 ? 0.421 13.338 16.774 1.00 85.12 312 ASP A C 1
ATOM 2269 O O . ASP A 1 312 ? 1.076 14.283 16.379 1.00 85.12 312 ASP A O 1
ATOM 2273 N N . SER A 1 313 ? 0.914 12.504 17.687 1.00 84.12 313 SER A N 1
ATOM 2274 C CA . SER A 1 313 ? 2.346 12.402 17.957 1.00 84.12 313 SER A CA 1
ATOM 2275 C C . SER A 1 313 ? 2.676 11.104 18.679 1.00 84.12 313 SER A C 1
ATOM 2277 O O . SER A 1 313 ? 1.862 10.566 19.443 1.00 84.12 313 SER A O 1
ATOM 2279 N N . SER A 1 314 ? 3.881 10.597 18.443 1.00 84.75 314 SER A N 1
ATOM 2280 C CA . SER A 1 314 ? 4.423 9.440 19.148 1.00 84.75 314 SER A CA 1
ATOM 2281 C C . SER A 1 314 ? 5.927 9.553 19.363 1.00 84.75 314 SER A C 1
ATOM 2283 O O . SER A 1 314 ? 6.624 10.305 18.684 1.00 84.75 314 SER A O 1
ATOM 2285 N N . THR A 1 315 ? 6.421 8.788 20.328 1.00 85.38 315 THR A N 1
ATOM 2286 C CA . THR A 1 315 ? 7.846 8.598 20.596 1.00 85.38 315 THR A CA 1
ATOM 2287 C C . THR A 1 315 ? 8.215 7.165 20.281 1.00 85.38 315 THR A C 1
ATOM 2289 O O . THR A 1 315 ? 7.506 6.247 20.685 1.00 85.38 315 THR A O 1
ATOM 2292 N N . TRP A 1 316 ? 9.329 6.965 19.589 1.00 80.19 316 TRP A N 1
ATOM 2293 C CA . TRP A 1 316 ? 9.823 5.641 19.241 1.00 80.19 316 TRP A CA 1
ATOM 2294 C C . TRP A 1 316 ? 11.264 5.461 19.670 1.00 80.19 316 TRP A C 1
ATOM 2296 O O . TRP A 1 316 ? 12.116 6.309 19.427 1.00 80.19 316 TRP A O 1
ATOM 2306 N N . LYS A 1 317 ? 11.556 4.325 20.288 1.00 79.44 317 LYS A N 1
ATOM 2307 C CA . LYS A 1 317 ? 12.911 3.917 20.627 1.00 79.44 317 LYS A CA 1
ATOM 2308 C C . LYS A 1 317 ? 13.267 2.685 19.817 1.00 79.44 317 LYS A C 1
ATOM 2310 O O . LYS A 1 317 ? 12.556 1.686 19.880 1.00 79.44 317 LYS A O 1
ATOM 2315 N N . ASP A 1 318 ? 14.378 2.761 19.100 1.00 68.25 318 ASP A N 1
ATOM 2316 C CA . ASP A 1 318 ? 15.019 1.605 18.484 1.00 68.25 318 ASP A CA 1
ATOM 2317 C C . ASP A 1 318 ? 15.959 0.942 19.487 1.00 68.25 318 ASP A C 1
ATOM 2319 O O . ASP A 1 318 ? 16.654 1.630 20.232 1.00 68.25 318 ASP A O 1
ATOM 2323 N N . GLY A 1 319 ? 16.006 -0.392 19.506 1.00 57.88 319 GLY A N 1
ATOM 2324 C CA . GLY A 1 319 ? 16.666 -1.166 20.569 1.00 57.88 319 GLY A CA 1
ATOM 2325 C C . GLY A 1 319 ? 18.148 -0.882 20.808 1.00 57.88 319 GLY A C 1
ATOM 2326 O O . GLY A 1 319 ? 18.657 -1.237 21.866 1.00 57.88 319 GLY A O 1
ATOM 2327 N N . ALA A 1 320 ? 18.827 -0.222 19.868 1.00 53.84 320 ALA A N 1
ATOM 2328 C CA . ALA A 1 320 ? 20.224 0.192 19.989 1.00 53.84 320 ALA A CA 1
ATOM 2329 C C . ALA A 1 320 ? 20.414 1.678 20.372 1.00 53.84 320 ALA A C 1
ATOM 2331 O O . ALA A 1 320 ? 21.508 2.059 20.782 1.00 53.84 320 ALA A O 1
ATOM 2332 N N . SER A 1 321 ? 19.382 2.524 20.252 1.00 57.66 321 SER A N 1
ATOM 2333 C CA . SER A 1 321 ? 19.459 3.965 20.535 1.00 57.66 321 SER A CA 1
ATOM 2334 C C . SER A 1 321 ? 19.053 4.271 21.977 1.00 57.66 321 SER A C 1
ATOM 2336 O O . SER A 1 321 ? 18.055 3.756 22.483 1.00 57.66 321 SER A O 1
ATOM 2338 N N . SER A 1 322 ? 19.793 5.151 22.654 1.00 56.78 322 SER A N 1
ATOM 2339 C CA . SER A 1 322 ? 19.415 5.670 23.975 1.00 56.78 322 SER A CA 1
ATOM 2340 C C . SER A 1 322 ? 18.355 6.774 23.903 1.00 56.78 322 SER A C 1
ATOM 2342 O O . SER A 1 322 ? 17.609 6.940 24.869 1.00 56.78 322 SER A O 1
ATOM 2344 N N . SER A 1 323 ? 18.244 7.477 22.771 1.00 67.75 323 SER A N 1
ATOM 2345 C CA . SER A 1 323 ? 17.349 8.625 22.597 1.00 67.75 323 SER A CA 1
ATOM 2346 C C . SER A 1 323 ? 16.098 8.252 21.791 1.00 67.75 323 SER A C 1
ATOM 2348 O O . SER A 1 323 ? 16.238 7.679 20.705 1.00 67.75 323 SER A O 1
ATOM 2350 N N . PRO A 1 324 ? 14.885 8.568 22.286 1.00 71.38 324 PRO A N 1
ATOM 2351 C CA . PRO A 1 324 ? 13.651 8.364 21.539 1.00 71.38 324 PRO A CA 1
ATOM 2352 C C . PRO A 1 324 ? 13.529 9.369 20.383 1.00 71.38 324 PRO A C 1
ATOM 2354 O O . PRO A 1 324 ? 13.847 10.549 20.529 1.00 71.38 324 PRO A O 1
ATOM 2357 N N . LEU A 1 325 ? 13.047 8.891 19.242 1.00 78.44 325 LEU A N 1
ATOM 2358 C CA . LEU A 1 325 ? 12.680 9.678 18.072 1.00 78.44 325 LEU A CA 1
ATOM 2359 C C . LEU A 1 325 ? 11.243 10.180 18.227 1.00 78.44 325 LEU A C 1
ATOM 2361 O O . LEU A 1 325 ? 10.339 9.396 18.513 1.00 78.44 325 LEU A O 1
ATOM 2365 N N . ASN A 1 326 ? 11.032 11.480 18.024 1.00 81.88 326 ASN A N 1
ATOM 2366 C CA . ASN A 1 326 ? 9.702 12.083 18.020 1.00 81.88 326 ASN A CA 1
ATOM 2367 C C . ASN A 1 326 ? 9.115 12.040 16.610 1.00 81.88 326 ASN A C 1
ATOM 2369 O O . ASN A 1 326 ? 9.751 12.494 15.658 1.00 81.88 326 ASN A O 1
ATOM 2373 N N . VAL A 1 327 ? 7.886 11.547 16.499 1.00 79.44 327 VAL A N 1
ATOM 2374 C CA . VAL A 1 327 ? 7.124 11.465 15.254 1.00 79.44 327 VAL A CA 1
ATOM 2375 C C . VAL A 1 327 ? 5.889 12.344 15.405 1.00 79.44 327 VAL A C 1
ATOM 2377 O O . VAL A 1 327 ? 5.044 12.085 16.261 1.00 79.44 327 VAL A O 1
ATOM 2380 N N . ALA A 1 328 ? 5.810 13.409 14.608 1.00 73.75 328 ALA A N 1
ATOM 2381 C CA . ALA A 1 328 ? 4.851 14.503 14.776 1.00 73.75 328 ALA A CA 1
ATOM 2382 C C . ALA A 1 328 ? 3.474 14.237 14.153 1.00 73.75 328 ALA A C 1
ATOM 2384 O O . ALA A 1 328 ? 2.565 15.032 14.332 1.00 73.75 328 ALA A O 1
ATOM 2385 N N . SER A 1 329 ? 3.326 13.173 13.368 1.00 80.69 329 SER A N 1
ATOM 2386 C CA . SER A 1 329 ? 2.055 12.642 12.866 1.00 80.69 329 SER A CA 1
ATOM 2387 C C . SER A 1 329 ? 2.338 11.276 12.268 1.00 80.69 329 SER A C 1
ATOM 2389 O O . SER A 1 329 ? 3.308 11.124 11.523 1.00 80.69 329 SER A O 1
ATOM 2391 N N . SER A 1 330 ? 1.525 10.277 12.599 1.00 85.94 330 SER A N 1
ATOM 2392 C CA . SER A 1 330 ? 1.715 8.923 12.084 1.00 85.94 330 SER A CA 1
ATOM 2393 C C . SER A 1 330 ? 0.401 8.224 11.787 1.00 85.94 330 SER A C 1
ATOM 2395 O O . SER A 1 330 ? -0.552 8.334 12.549 1.00 85.94 330 SER A O 1
ATOM 2397 N N . ALA A 1 331 ? 0.366 7.491 10.684 1.00 92.38 331 ALA A N 1
ATOM 2398 C CA . ALA A 1 331 ? -0.654 6.512 10.365 1.00 92.38 331 ALA A CA 1
ATOM 2399 C C . ALA A 1 331 ? -0.159 5.126 10.777 1.00 92.38 331 ALA A C 1
ATOM 2401 O O . ALA A 1 331 ? 1.025 4.810 10.644 1.00 92.38 331 ALA A O 1
ATOM 2402 N N . PHE A 1 332 ? -1.057 4.282 11.264 1.00 91.94 332 PHE A N 1
ATOM 2403 C CA . PHE A 1 332 ? -0.697 2.937 11.674 1.00 91.94 332 PHE A CA 1
ATOM 2404 C C . PHE A 1 332 ? -1.816 1.939 11.398 1.00 91.94 332 PHE A C 1
ATOM 2406 O O . PHE A 1 332 ? -2.999 2.275 11.316 1.00 91.94 332 PHE A O 1
ATOM 2413 N N . VAL A 1 333 ? -1.415 0.678 11.312 1.00 94.50 333 VAL A N 1
ATOM 2414 C CA . VAL A 1 333 ? -2.292 -0.482 11.330 1.00 94.50 333 VAL A CA 1
ATOM 2415 C C . VAL A 1 333 ? -1.723 -1.510 12.298 1.00 94.50 333 VAL A C 1
ATOM 2417 O O . VAL A 1 333 ? -0.521 -1.775 12.317 1.00 94.50 333 VAL A O 1
ATOM 2420 N N . VAL A 1 334 ? -2.586 -2.072 13.133 1.00 92.12 334 VAL A N 1
ATOM 2421 C CA . VAL A 1 334 ? -2.231 -3.072 14.134 1.00 92.12 334 VAL A CA 1
ATOM 2422 C C . VAL A 1 334 ? -3.243 -4.204 14.089 1.00 92.12 334 VAL A C 1
ATOM 2424 O O . VAL A 1 334 ? -4.426 -3.978 13.844 1.00 92.12 334 VAL A O 1
ATOM 2427 N N . GLY A 1 335 ? -2.806 -5.437 14.296 1.00 90.88 335 GLY A N 1
ATOM 2428 C CA . GLY A 1 335 ? -3.715 -6.571 14.213 1.00 90.88 335 GLY A CA 1
ATOM 2429 C C . GLY A 1 335 ? -3.095 -7.883 14.646 1.00 90.88 335 GLY A C 1
ATOM 2430 O O . GLY A 1 335 ? -1.900 -7.963 14.917 1.00 90.88 335 GLY A O 1
ATOM 2431 N N . VAL A 1 336 ? -3.926 -8.917 14.722 1.00 91.00 336 VAL A N 1
ATOM 2432 C CA . VAL A 1 336 ? -3.469 -10.279 15.001 1.00 91.00 336 VAL A CA 1
ATOM 2433 C C . VAL A 1 336 ? -3.019 -10.911 13.677 1.00 91.00 336 VAL A C 1
ATOM 2435 O O . VAL A 1 336 ? -3.850 -11.119 12.794 1.00 91.00 336 VAL A O 1
ATOM 2438 N N . PRO A 1 337 ? -1.718 -11.192 13.494 1.00 91.62 337 PRO A N 1
ATOM 2439 C CA . PRO A 1 337 ? -1.215 -11.776 12.262 1.00 91.62 337 PRO A CA 1
ATOM 2440 C C . PRO A 1 337 ? -1.802 -13.175 12.046 1.00 91.62 337 PRO A C 1
ATOM 2442 O O . PRO A 1 337 ? -1.983 -13.948 12.990 1.00 91.62 337 PRO A O 1
ATOM 2445 N N . THR A 1 338 ? -2.064 -13.523 10.786 1.00 90.75 338 THR A N 1
ATOM 2446 C CA . THR A 1 338 ? -2.510 -14.876 10.418 1.00 90.75 338 THR A CA 1
ATOM 2447 C C . THR A 1 338 ? -1.464 -15.903 10.863 1.00 90.75 338 THR A C 1
ATOM 2449 O O . THR A 1 338 ? -0.264 -15.700 10.680 1.00 90.75 338 THR A O 1
ATOM 2452 N N . SER A 1 339 ? -1.895 -17.025 11.444 1.00 87.31 339 SER A N 1
ATOM 2453 C CA . SER A 1 339 ? -0.961 -18.055 11.909 1.00 87.31 339 SER A CA 1
ATOM 2454 C C . SER A 1 339 ? -0.212 -18.717 10.747 1.00 87.31 339 SER A C 1
ATOM 2456 O O . SER A 1 339 ? -0.757 -18.892 9.654 1.00 87.31 339 SER A O 1
ATOM 2458 N N . SER A 1 340 ? 1.025 -19.157 10.997 1.00 84.06 340 SER A N 1
ATOM 2459 C CA . SER A 1 340 ? 1.843 -19.871 10.005 1.00 84.06 340 SER A CA 1
ATOM 2460 C C . SER A 1 340 ? 1.148 -21.122 9.458 1.00 84.06 340 SER A C 1
ATOM 2462 O O . SER A 1 340 ? 1.238 -21.395 8.266 1.00 84.06 340 SER A O 1
ATOM 2464 N N . THR A 1 341 ? 0.391 -21.843 10.290 1.00 84.94 341 THR A N 1
ATOM 2465 C CA . THR A 1 341 ? -0.398 -23.009 9.867 1.00 84.94 341 THR A CA 1
ATOM 2466 C C . THR A 1 341 ? -1.508 -22.634 8.885 1.00 84.94 341 THR A C 1
ATOM 2468 O O . THR A 1 341 ? -1.714 -23.331 7.894 1.00 84.94 341 THR A O 1
ATOM 2471 N N . SER A 1 342 ? -2.223 -21.528 9.130 1.00 87.06 342 SER A N 1
ATOM 2472 C CA . SER A 1 342 ? -3.272 -21.067 8.213 1.00 87.06 342 SER A CA 1
ATOM 2473 C C . SER A 1 342 ? -2.669 -20.547 6.908 1.00 87.06 342 SER A C 1
ATOM 2475 O O . SER A 1 342 ? -3.178 -20.873 5.842 1.00 87.06 342 SER A O 1
ATOM 2477 N N . ILE A 1 343 ? -1.528 -19.857 6.959 1.00 86.19 343 ILE A N 1
ATOM 2478 C CA . ILE A 1 343 ? -0.784 -19.455 5.755 1.00 86.19 343 ILE A CA 1
ATOM 2479 C C . ILE A 1 343 ? -0.329 -20.677 4.948 1.00 86.19 343 ILE A C 1
ATOM 2481 O O . ILE A 1 343 ? -0.531 -20.721 3.737 1.00 86.19 343 ILE A O 1
ATOM 2485 N N . ALA A 1 344 ? 0.204 -21.708 5.608 1.00 83.88 344 ALA A N 1
ATOM 2486 C CA . ALA A 1 344 ? 0.627 -22.940 4.946 1.00 83.88 344 ALA A CA 1
ATOM 2487 C C . ALA A 1 344 ? -0.535 -23.651 4.226 1.00 83.88 344 ALA A C 1
ATOM 2489 O O . ALA A 1 344 ? -0.335 -24.207 3.149 1.00 83.88 344 ALA A O 1
ATOM 2490 N N . SER A 1 345 ? -1.759 -23.591 4.769 1.00 86.75 345 SER A N 1
ATOM 2491 C CA . SER A 1 345 ? -2.947 -24.158 4.108 1.00 86.75 345 SER A CA 1
ATOM 2492 C C . SER A 1 345 ? -3.374 -23.434 2.824 1.00 86.75 345 SER A C 1
ATOM 2494 O O . SER A 1 345 ? -4.139 -23.994 2.043 1.00 86.75 345 SER A O 1
ATOM 2496 N N . LEU A 1 346 ? -2.870 -22.219 2.583 1.00 87.56 346 LEU A N 1
ATOM 2497 C CA . LEU A 1 346 ? -3.140 -21.434 1.375 1.00 87.56 346 LEU A CA 1
ATOM 2498 C C . LEU A 1 346 ? -2.074 -21.627 0.288 1.00 87.56 346 LEU A C 1
ATOM 2500 O O . LEU A 1 346 ? -2.162 -20.995 -0.761 1.00 87.56 346 LEU A O 1
ATOM 2504 N N . ALA A 1 347 ? -1.069 -22.478 0.514 1.00 84.31 347 ALA A N 1
ATOM 2505 C CA . ALA A 1 347 ? 0.033 -22.669 -0.423 1.00 84.31 347 ALA A CA 1
ATOM 2506 C C . ALA A 1 347 ? -0.457 -22.971 -1.856 1.00 84.31 347 ALA A C 1
ATOM 2508 O O . ALA A 1 347 ? -1.300 -23.842 -2.077 1.00 84.31 347 ALA A O 1
ATOM 2509 N N . GLY A 1 348 ? 0.091 -22.249 -2.836 1.00 73.50 348 GLY A N 1
ATOM 2510 C CA . GLY A 1 348 ? -0.284 -22.350 -4.247 1.00 73.50 348 GLY A CA 1
ATOM 2511 C C . GLY A 1 348 ? -1.511 -21.521 -4.641 1.00 73.50 348 GLY A C 1
ATOM 2512 O O . GLY A 1 348 ? -2.019 -21.688 -5.751 1.00 73.50 348 GLY A O 1
ATOM 2513 N N . GLN A 1 349 ? -2.006 -20.643 -3.764 1.00 84.75 349 GLN A N 1
ATOM 2514 C CA . GLN A 1 349 ? -3.193 -19.824 -4.019 1.00 84.75 349 GLN A CA 1
ATOM 2515 C C . GLN A 1 349 ? -2.884 -18.326 -3.977 1.00 84.75 349 GLN A C 1
ATOM 2517 O O . GLN A 1 349 ? -2.038 -17.873 -3.208 1.00 84.75 349 GLN A O 1
ATOM 2522 N N . ARG A 1 350 ? -3.611 -17.567 -4.800 1.00 85.31 350 ARG A N 1
ATOM 2523 C CA . ARG A 1 350 ? -3.629 -16.104 -4.848 1.00 85.31 350 ARG A CA 1
ATOM 2524 C C . ARG A 1 350 ? -4.895 -15.592 -4.177 1.00 85.31 350 ARG A C 1
ATOM 2526 O O . ARG A 1 350 ? -6.000 -15.987 -4.558 1.00 85.31 350 ARG A O 1
ATOM 2533 N N . GLY A 1 351 ? -4.743 -14.713 -3.196 1.00 89.00 351 GLY A N 1
ATOM 2534 C CA . GLY A 1 351 ? -5.829 -13.903 -2.656 1.00 89.00 351 GLY A CA 1
ATOM 2535 C C . GLY A 1 351 ? -5.896 -12.555 -3.363 1.00 89.00 351 GLY A C 1
ATOM 2536 O O . GLY A 1 351 ? -4.884 -11.869 -3.444 1.00 89.00 351 GLY A O 1
ATOM 2537 N N . GLU A 1 352 ? -7.076 -12.163 -3.836 1.00 87.81 352 GLU A N 1
ATOM 2538 C CA . GLU A 1 352 ? -7.331 -10.830 -4.388 1.00 87.81 352 GLU A CA 1
ATOM 2539 C C . GLU A 1 352 ? -8.036 -9.973 -3.341 1.00 87.81 352 GLU A C 1
ATOM 2541 O O . GLU A 1 352 ? -9.084 -10.357 -2.818 1.00 87.81 352 GLU A O 1
ATOM 2546 N N . TYR A 1 353 ? -7.486 -8.802 -3.037 1.00 94.69 353 TYR A N 1
ATOM 2547 C CA . TYR A 1 353 ? -7.950 -7.943 -1.958 1.00 94.69 353 TYR A CA 1
ATOM 2548 C C . TYR A 1 353 ? -8.390 -6.575 -2.481 1.00 94.69 353 TYR A C 1
ATOM 2550 O O . TYR A 1 353 ? -7.757 -5.961 -3.344 1.00 94.69 353 TYR A O 1
ATOM 2558 N N . SER A 1 354 ? -9.496 -6.078 -1.929 1.00 93.25 354 SER A N 1
ATOM 2559 C CA . SER A 1 354 ? -10.018 -4.738 -2.212 1.00 93.25 354 SER A CA 1
ATOM 2560 C C . SER A 1 354 ? -9.897 -3.844 -0.987 1.00 93.25 354 SER A C 1
ATOM 2562 O O . SER A 1 354 ? -9.991 -4.326 0.143 1.00 93.25 354 SER A O 1
ATOM 2564 N N . LEU A 1 355 ? -9.673 -2.550 -1.225 1.00 96.31 355 LEU A N 1
ATOM 2565 C CA . LEU A 1 355 ? -9.541 -1.559 -0.164 1.00 96.31 355 LEU A CA 1
ATOM 2566 C C . LEU A 1 355 ? -10.796 -1.551 0.721 1.00 96.31 355 LEU A C 1
ATOM 2568 O O . LEU A 1 355 ? -11.910 -1.415 0.215 1.00 96.31 355 LEU A O 1
ATOM 2572 N N . ALA A 1 356 ? -10.599 -1.696 2.029 1.00 94.06 356 ALA A N 1
ATOM 2573 C CA . ALA A 1 356 ? -11.658 -1.650 3.032 1.00 94.06 356 ALA A CA 1
ATOM 2574 C C . ALA A 1 356 ? -11.679 -0.285 3.730 1.00 94.06 356 ALA A C 1
ATOM 2576 O O . ALA A 1 356 ? -12.680 0.429 3.672 1.00 94.06 356 ALA A O 1
ATOM 2577 N N . HIS A 1 357 ? -10.557 0.109 4.339 1.00 94.81 357 HIS A N 1
ATOM 2578 C CA . HIS A 1 357 ? -10.398 1.403 5.003 1.00 94.81 357 HIS A CA 1
ATOM 2579 C C . HIS A 1 357 ? -9.001 1.978 4.756 1.00 94.81 357 HIS A C 1
ATOM 2581 O O . HIS A 1 357 ? -8.043 1.239 4.545 1.00 94.81 357 HIS A O 1
ATOM 2587 N N . ALA A 1 358 ? -8.864 3.300 4.816 1.00 96.06 358 ALA A N 1
ATOM 2588 C CA . ALA A 1 358 ? -7.580 3.984 4.715 1.00 96.06 358 ALA A CA 1
ATOM 2589 C C . ALA A 1 358 ? -7.558 5.216 5.617 1.00 96.06 358 ALA A C 1
ATOM 2591 O O . ALA A 1 358 ? -8.593 5.843 5.845 1.00 96.06 358 ALA A O 1
ATOM 2592 N N . THR A 1 359 ? -6.378 5.573 6.118 1.00 96.19 359 THR A N 1
ATOM 2593 C CA . THR A 1 359 ? -6.165 6.905 6.694 1.00 96.19 359 THR A CA 1
ATOM 2594 C C . THR A 1 359 ? -6.096 7.944 5.577 1.00 96.19 359 THR A C 1
ATOM 2596 O O . THR A 1 359 ? -5.887 7.606 4.409 1.00 96.19 359 THR A O 1
ATOM 2599 N N . ALA A 1 360 ? -6.186 9.224 5.940 1.00 92.38 360 ALA A N 1
ATOM 2600 C CA . ALA A 1 360 ? -5.723 10.280 5.048 1.00 92.38 360 ALA A CA 1
ATOM 2601 C C . ALA A 1 360 ? -4.245 10.053 4.673 1.00 92.38 360 ALA A C 1
ATOM 2603 O O . ALA A 1 360 ? -3.478 9.482 5.461 1.00 92.38 360 ALA A O 1
ATOM 2604 N N . VAL A 1 361 ? -3.861 10.497 3.477 1.00 94.00 361 VAL A N 1
ATOM 2605 C CA . VAL A 1 361 ? -2.469 10.478 3.020 1.00 94.00 361 VAL A CA 1
ATOM 2606 C C . VAL A 1 361 ? -1.801 11.733 3.550 1.00 94.00 361 VAL A C 1
ATOM 2608 O O . VAL A 1 361 ? -2.163 12.848 3.176 1.00 94.00 361 VAL A O 1
ATOM 2611 N N . LEU A 1 362 ? -0.842 11.546 4.445 1.00 89.00 362 LEU A N 1
ATOM 2612 C CA . LEU A 1 362 ? -0.073 12.626 5.043 1.00 89.00 362 LEU A CA 1
ATOM 2613 C C . LEU A 1 362 ? 1.088 12.981 4.117 1.00 89.00 362 LEU A C 1
ATOM 2615 O O . LEU A 1 362 ? 1.691 12.078 3.545 1.00 89.00 362 LEU A O 1
ATOM 2619 N N . SER A 1 363 ? 1.435 14.262 4.010 1.00 89.12 363 SER A N 1
ATOM 2620 C CA . SER A 1 363 ? 2.638 14.729 3.314 1.00 89.12 363 SER A CA 1
ATOM 2621 C C . SER A 1 363 ? 3.524 15.566 4.230 1.00 89.12 363 SER A C 1
ATOM 2623 O O . SER A 1 363 ? 3.034 16.353 5.038 1.00 89.12 363 SER A O 1
ATOM 2625 N N . SER A 1 364 ? 4.838 15.478 4.025 1.00 83.50 364 SER A N 1
ATOM 2626 C CA . SER A 1 364 ? 5.843 16.315 4.683 1.00 83.50 364 SER A CA 1
ATOM 2627 C C . SER A 1 364 ? 5.705 17.809 4.349 1.00 83.50 364 SER A C 1
ATOM 2629 O O . SER A 1 364 ? 6.325 18.647 4.995 1.00 83.50 364 SER A O 1
ATOM 2631 N N . THR A 1 365 ? 4.914 18.155 3.329 1.00 81.38 365 THR A N 1
ATOM 2632 C CA . THR A 1 365 ? 4.572 19.542 2.958 1.00 81.38 365 THR A CA 1
ATOM 2633 C C . THR A 1 365 ? 3.303 20.052 3.645 1.00 81.38 365 THR A C 1
ATOM 2635 O O . THR A 1 365 ? 2.939 21.212 3.475 1.00 81.38 365 THR A O 1
ATOM 2638 N N . GLY A 1 366 ? 2.608 19.197 4.403 1.00 83.31 366 GLY A N 1
ATOM 2639 C CA . GLY A 1 366 ? 1.315 19.499 5.018 1.00 83.31 366 GLY A CA 1
ATOM 2640 C C . GLY A 1 366 ? 0.111 19.304 4.091 1.00 83.31 366 GLY A C 1
ATOM 2641 O O . GLY A 1 366 ? -1.024 19.425 4.547 1.00 83.31 366 GLY A O 1
ATOM 2642 N N . ALA A 1 367 ? 0.323 18.970 2.812 1.00 85.06 367 ALA A N 1
ATOM 2643 C CA . ALA A 1 367 ? -0.760 18.561 1.925 1.00 85.06 367 ALA A CA 1
ATOM 2644 C C . ALA A 1 367 ? -1.421 17.268 2.433 1.00 85.06 367 ALA A C 1
ATOM 2646 O O . ALA A 1 367 ? -0.751 16.361 2.930 1.00 85.06 367 ALA A O 1
ATOM 2647 N N . VAL A 1 368 ? -2.739 17.172 2.277 1.00 89.50 368 VAL A N 1
ATOM 2648 C CA . VAL A 1 368 ? -3.506 15.987 2.670 1.00 89.50 368 VAL A CA 1
ATOM 2649 C C . VAL A 1 368 ? -4.145 15.393 1.427 1.00 89.50 368 VAL A C 1
ATOM 2651 O O . VAL A 1 368 ? -4.888 16.077 0.726 1.00 89.50 368 VAL A O 1
ATOM 2654 N N . GLY A 1 369 ? -3.824 14.134 1.150 1.00 90.31 369 GLY A N 1
ATOM 2655 C CA . GLY A 1 369 ? -4.391 13.368 0.046 1.00 90.31 369 GLY A CA 1
ATOM 2656 C C . GLY A 1 369 ? -5.288 12.230 0.515 1.00 90.31 369 GLY A C 1
ATOM 2657 O O . GLY A 1 369 ? -5.556 12.055 1.709 1.00 90.31 369 GLY A O 1
ATOM 2658 N N . THR A 1 370 ? -5.722 11.414 -0.439 1.00 94.50 370 THR A N 1
ATOM 2659 C CA . THR A 1 370 ? -6.579 10.253 -0.189 1.00 94.50 370 THR A CA 1
ATOM 2660 C C . THR A 1 370 ? -6.103 9.025 -0.958 1.00 94.50 370 THR A C 1
ATOM 2662 O O . THR A 1 370 ? -5.492 9.128 -2.021 1.00 94.50 370 THR A O 1
ATOM 2665 N N . LEU A 1 371 ? -6.367 7.843 -0.398 1.00 96.12 371 LEU A N 1
ATOM 2666 C CA . LEU A 1 371 ? -6.181 6.578 -1.101 1.00 96.12 371 LEU A CA 1
ATOM 2667 C C . LEU A 1 371 ? -7.486 6.193 -1.790 1.00 96.12 371 LEU A C 1
ATOM 2669 O O . LEU A 1 371 ? -8.528 6.098 -1.138 1.00 96.12 371 LEU A O 1
ATOM 2673 N N . LEU A 1 372 ? -7.429 5.949 -3.094 1.00 91.62 372 LEU A N 1
ATOM 2674 C CA . LEU A 1 372 ? -8.622 5.700 -3.888 1.00 91.62 372 LEU A CA 1
ATOM 2675 C C . LEU A 1 372 ? -9.088 4.236 -3.792 1.00 91.62 372 LEU A C 1
ATOM 2677 O O . LEU A 1 372 ? -8.252 3.327 -3.724 1.00 91.62 372 LEU A O 1
ATOM 2681 N N . PRO A 1 373 ? -10.409 3.966 -3.886 1.00 90.50 373 PRO A N 1
ATOM 2682 C CA . PRO A 1 373 ? -10.974 2.607 -3.896 1.00 90.50 373 PRO A CA 1
ATOM 2683 C C . PRO A 1 373 ? -10.505 1.716 -5.055 1.00 90.50 373 PRO A C 1
ATOM 2685 O O . PRO A 1 373 ? -10.707 0.500 -5.028 1.00 90.50 373 PRO A O 1
ATOM 2688 N N . THR A 1 374 ? -9.900 2.309 -6.085 1.00 81.81 374 THR A N 1
ATOM 2689 C CA . THR A 1 374 ? -9.272 1.591 -7.199 1.00 81.81 374 THR A CA 1
ATOM 2690 C C . THR A 1 374 ? -7.995 0.861 -6.784 1.00 81.81 374 THR A C 1
ATOM 2692 O O . THR A 1 374 ? -7.581 -0.049 -7.497 1.00 81.81 374 THR A O 1
ATOM 2695 N N . SER A 1 375 ? -7.433 1.180 -5.613 1.00 90.38 375 SER A N 1
ATOM 2696 C CA . SER A 1 375 ? -6.275 0.496 -5.036 1.00 90.38 375 SER A CA 1
ATOM 2697 C C . SER A 1 375 ? -6.540 -0.997 -4.820 1.00 90.38 375 SER A C 1
ATOM 2699 O O . SER A 1 375 ? -7.573 -1.398 -4.269 1.00 90.38 375 SER A O 1
ATOM 2701 N N . LYS A 1 376 ? -5.580 -1.826 -5.227 1.00 84.12 376 LYS A N 1
ATOM 2702 C CA . LYS A 1 376 ? -5.626 -3.287 -5.164 1.00 84.12 376 LYS A CA 1
ATOM 2703 C C . LYS A 1 376 ? -4.386 -3.860 -4.494 1.00 84.12 376 LYS A C 1
ATOM 2705 O O . LYS A 1 376 ? -3.291 -3.305 -4.556 1.00 84.12 376 LYS A O 1
ATOM 2710 N N . LEU A 1 377 ? -4.594 -5.016 -3.885 1.00 91.31 377 LEU A N 1
ATOM 2711 C CA . LEU A 1 377 ? -3.557 -5.850 -3.307 1.00 91.31 377 LEU A CA 1
ATOM 2712 C C . LEU A 1 377 ? -3.860 -7.287 -3.722 1.00 91.31 377 LEU A C 1
ATOM 2714 O O . LEU A 1 377 ? -4.988 -7.740 -3.544 1.00 91.31 377 LEU A O 1
ATOM 2718 N N . SER A 1 378 ? -2.878 -8.010 -4.241 1.00 85.69 378 SER A N 1
ATOM 2719 C CA . SER A 1 378 ? -2.978 -9.461 -4.381 1.00 85.69 378 SER A CA 1
ATOM 2720 C C . SER A 1 378 ? -1.832 -10.134 -3.649 1.00 85.69 378 SER A C 1
ATOM 2722 O O . SER A 1 378 ? -0.741 -9.579 -3.561 1.00 85.69 378 SER A O 1
ATOM 2724 N N . ILE A 1 379 ? -2.092 -11.291 -3.044 1.00 86.44 379 ILE A N 1
ATOM 2725 C CA . ILE A 1 379 ? -1.094 -12.021 -2.259 1.00 86.44 379 ILE A CA 1
ATOM 2726 C C . ILE A 1 379 ? -1.054 -13.469 -2.722 1.00 86.44 379 ILE A C 1
ATOM 2728 O O . ILE A 1 379 ? -2.036 -14.196 -2.581 1.00 86.44 379 ILE A O 1
ATOM 2732 N N . ASP A 1 380 ? 0.101 -13.877 -3.230 1.00 81.38 380 ASP A N 1
ATOM 2733 C CA . ASP A 1 380 ? 0.448 -15.252 -3.555 1.00 81.38 380 ASP A CA 1
ATOM 2734 C C . ASP A 1 380 ? 1.033 -15.932 -2.313 1.00 81.38 380 ASP A C 1
ATOM 2736 O O . ASP A 1 380 ? 2.054 -15.504 -1.770 1.00 81.38 380 ASP A O 1
ATOM 2740 N N . PHE A 1 381 ? 0.389 -17.002 -1.851 1.00 83.75 381 PHE A N 1
ATOM 2741 C CA . PHE A 1 381 ? 0.847 -17.803 -0.719 1.00 83.75 381 PHE A CA 1
ATOM 2742 C C . PHE A 1 381 ? 1.718 -18.951 -1.240 1.00 83.75 381 PHE A C 1
ATOM 2744 O O . PHE A 1 381 ? 1.223 -19.892 -1.858 1.00 83.75 381 PHE A O 1
ATOM 2751 N N . LEU A 1 382 ? 3.030 -18.887 -1.004 1.00 68.94 382 LEU A N 1
ATOM 2752 C CA . LEU A 1 382 ? 4.031 -19.771 -1.625 1.00 68.94 382 LEU A CA 1
ATOM 2753 C C . LEU A 1 382 ? 4.546 -20.869 -0.672 1.00 68.94 382 LEU A C 1
ATOM 2755 O O . LEU A 1 382 ? 5.583 -21.484 -0.909 1.00 68.94 382 LEU A O 1
ATOM 2759 N N . GLY A 1 383 ? 3.839 -21.120 0.432 1.00 64.06 383 GLY A N 1
ATOM 2760 C CA . GLY A 1 383 ? 4.183 -22.138 1.431 1.00 64.06 383 GLY A CA 1
ATOM 2761 C C . GLY A 1 383 ? 5.225 -21.673 2.453 1.00 64.06 383 GLY A C 1
ATOM 2762 O O . GLY A 1 383 ? 4.917 -21.624 3.640 1.00 64.06 383 GLY A O 1
ATOM 2763 N N . ALA A 1 384 ? 6.436 -21.303 2.017 1.00 53.75 384 ALA A N 1
ATOM 2764 C CA . ALA A 1 384 ? 7.498 -20.811 2.915 1.00 53.75 384 ALA A CA 1
ATOM 2765 C C . ALA A 1 384 ? 7.480 -19.283 3.131 1.00 53.75 384 ALA A C 1
ATOM 2767 O O . ALA A 1 384 ? 8.178 -18.762 4.001 1.00 53.75 384 ALA A O 1
ATOM 2768 N N . GLY A 1 385 ? 6.680 -18.565 2.344 1.00 64.62 385 GLY A N 1
ATOM 2769 C CA . GLY A 1 385 ? 6.548 -17.115 2.374 1.00 64.62 385 GLY A CA 1
ATOM 2770 C C . GLY A 1 385 ? 5.382 -16.654 1.507 1.00 64.62 385 GLY A C 1
ATOM 2771 O O . GLY A 1 385 ? 4.690 -17.473 0.896 1.00 64.62 385 GLY A O 1
ATOM 2772 N N . ASN A 1 386 ? 5.184 -15.342 1.453 1.00 73.38 386 ASN A N 1
ATOM 2773 C CA . ASN A 1 386 ? 4.134 -14.720 0.657 1.00 73.38 386 ASN A CA 1
ATOM 2774 C C . ASN A 1 386 ? 4.745 -13.693 -0.294 1.00 73.38 386 ASN A C 1
ATOM 2776 O O . ASN A 1 386 ? 5.758 -13.064 0.024 1.00 73.38 386 ASN A O 1
ATOM 2780 N N . TYR A 1 387 ? 4.090 -13.487 -1.428 1.00 71.69 387 TYR A N 1
ATOM 2781 C CA . TYR A 1 387 ? 4.412 -12.431 -2.376 1.00 71.69 387 TYR A CA 1
ATOM 2782 C C . TYR A 1 387 ? 3.186 -11.538 -2.554 1.00 71.69 387 TYR A C 1
ATOM 2784 O O . TYR A 1 387 ? 2.144 -11.994 -3.012 1.00 71.69 387 TYR A O 1
ATOM 2792 N N . ALA A 1 388 ? 3.293 -10.278 -2.146 1.00 79.00 388 ALA A N 1
ATOM 2793 C CA . ALA A 1 388 ? 2.222 -9.300 -2.219 1.00 79.00 388 ALA A CA 1
ATOM 2794 C C . ALA A 1 388 ? 2.464 -8.347 -3.393 1.00 79.00 388 ALA A C 1
ATOM 2796 O O . ALA A 1 388 ? 3.424 -7.582 -3.371 1.00 79.00 388 ALA A O 1
ATOM 2797 N N . ASN A 1 389 ? 1.592 -8.367 -4.397 1.00 73.00 389 ASN A N 1
ATOM 2798 C CA . ASN A 1 389 ? 1.555 -7.377 -5.465 1.00 73.00 389 ASN A CA 1
ATOM 2799 C C . ASN A 1 389 ? 0.670 -6.203 -5.031 1.00 73.00 389 ASN A C 1
ATOM 2801 O O . ASN A 1 389 ? -0.528 -6.355 -4.782 1.00 73.00 389 ASN A O 1
ATOM 2805 N N . VAL A 1 390 ? 1.288 -5.037 -4.904 1.00 82.38 390 VAL A N 1
ATOM 2806 C CA . VAL A 1 390 ? 0.690 -3.819 -4.370 1.00 82.38 390 VAL A CA 1
ATOM 2807 C C . VAL A 1 390 ? 0.475 -2.839 -5.512 1.00 82.38 390 VAL A C 1
ATOM 2809 O O . VAL A 1 390 ? 1.403 -2.537 -6.258 1.00 82.38 390 VAL A O 1
ATOM 2812 N N . ASN A 1 391 ? -0.749 -2.329 -5.636 1.00 80.50 391 ASN A N 1
ATOM 2813 C CA . ASN A 1 391 ? -1.113 -1.311 -6.611 1.00 80.50 391 ASN A CA 1
ATOM 2814 C C . ASN A 1 391 ? -2.016 -0.271 -5.944 1.00 80.50 391 ASN A C 1
ATOM 2816 O O . ASN A 1 391 ? -3.214 -0.492 -5.773 1.00 80.50 391 ASN A O 1
ATOM 2820 N N . LEU A 1 392 ? -1.429 0.844 -5.524 1.00 91.38 392 LEU A N 1
ATOM 2821 C CA . LEU A 1 392 ? -2.104 1.885 -4.760 1.00 91.38 392 LEU A CA 1
ATOM 2822 C C . LEU A 1 392 ? -2.265 3.143 -5.607 1.00 91.38 392 LEU A C 1
ATOM 2824 O O . LEU A 1 392 ? -1.292 3.654 -6.159 1.00 91.38 392 LEU A O 1
ATOM 2828 N N . ASP A 1 393 ? -3.489 3.653 -5.652 1.00 87.31 393 ASP A N 1
ATOM 2829 C CA . ASP A 1 393 ? -3.841 4.893 -6.332 1.00 87.31 393 ASP A CA 1
ATOM 2830 C C . ASP A 1 393 ? -4.006 5.997 -5.282 1.00 87.31 393 ASP A C 1
ATOM 2832 O O . ASP A 1 393 ? -4.979 6.020 -4.526 1.00 87.31 393 ASP A O 1
ATOM 2836 N N . VAL A 1 394 ? -3.024 6.891 -5.213 1.00 93.31 394 VAL A N 1
ATOM 2837 C CA . VAL A 1 394 ? -2.938 7.981 -4.238 1.00 93.31 394 VAL A CA 1
ATOM 2838 C C . VAL A 1 394 ? -3.260 9.299 -4.925 1.00 93.31 394 VAL A C 1
ATOM 2840 O O . VAL A 1 394 ? -2.533 9.744 -5.810 1.00 93.31 394 VAL A O 1
ATOM 2843 N N . GLU A 1 395 ? -4.335 9.947 -4.501 1.00 91.06 395 GLU A N 1
ATOM 2844 C CA . GLU A 1 395 ? -4.732 11.256 -5.001 1.00 91.06 395 GLU A CA 1
ATOM 2845 C C . GLU A 1 395 ? -4.240 12.351 -4.057 1.00 91.06 395 GLU A C 1
ATOM 2847 O O . GLU A 1 395 ? -4.562 12.360 -2.867 1.00 91.06 395 GLU A O 1
ATOM 2852 N N . MET A 1 396 ? -3.452 13.280 -4.594 1.00 88.94 396 MET A N 1
ATOM 2853 C CA . MET A 1 396 ? -2.943 14.446 -3.876 1.00 88.94 396 MET A CA 1
ATOM 2854 C C . MET A 1 396 ? -3.518 15.733 -4.487 1.00 88.94 396 MET A C 1
ATOM 2856 O O . MET A 1 396 ? -3.779 15.772 -5.694 1.00 88.94 396 MET A O 1
ATOM 2860 N N . PRO A 1 397 ? -3.688 16.812 -3.700 1.00 84.75 397 PRO A N 1
ATOM 2861 C CA . PRO A 1 397 ? -4.068 18.118 -4.235 1.00 84.75 397 PRO A CA 1
ATOM 2862 C C . PRO A 1 397 ? -3.090 18.585 -5.320 1.00 84.75 397 PRO A C 1
ATOM 2864 O O . PRO A 1 397 ? -1.888 18.379 -5.198 1.00 84.75 397 PRO A O 1
ATOM 2867 N N . GLY A 1 398 ? -3.568 19.238 -6.374 1.00 68.12 398 GLY A N 1
ATOM 2868 C CA . GLY A 1 398 ? -2.700 19.788 -7.410 1.00 68.12 398 GLY A CA 1
ATOM 2869 C C . GLY A 1 398 ? -1.777 20.871 -6.846 1.00 68.12 398 GLY A C 1
ATOM 2870 O O . GLY A 1 398 ? -2.230 21.808 -6.190 1.00 68.12 398 GLY A O 1
ATOM 2871 N N . THR A 1 399 ? -0.477 20.769 -7.117 1.00 56.28 399 THR A N 1
ATOM 2872 C CA . THR A 1 399 ? 0.487 21.842 -6.836 1.00 56.28 399 THR A CA 1
ATOM 2873 C C . THR A 1 399 ? 0.849 22.542 -8.131 1.00 56.28 399 THR A C 1
ATOM 2875 O O . THR A 1 399 ? 1.291 21.896 -9.078 1.00 56.28 399 THR A O 1
ATOM 2878 N N . THR A 1 400 ? 0.729 23.865 -8.174 1.00 47.78 400 THR A N 1
ATOM 2879 C CA . THR A 1 400 ? 1.340 24.671 -9.235 1.00 47.78 400 THR A CA 1
ATOM 2880 C C . THR A 1 400 ? 2.845 24.762 -8.977 1.00 47.78 400 THR A C 1
ATOM 2882 O O . THR A 1 400 ? 3.225 25.344 -7.956 1.00 47.78 400 THR A O 1
ATOM 2885 N N . PRO A 1 401 ? 3.720 24.238 -9.854 1.00 44.34 401 PRO A N 1
ATOM 2886 C CA . PRO A 1 401 ? 5.149 24.481 -9.720 1.00 44.34 401 PRO A CA 1
ATOM 2887 C C . PRO A 1 401 ? 5.418 25.983 -9.866 1.00 44.34 401 PRO A C 1
ATOM 2889 O O . PRO A 1 401 ? 4.824 26.652 -10.719 1.00 44.34 401 PRO A O 1
ATOM 2892 N N . SER A 1 402 ? 6.305 26.538 -9.043 1.00 38.66 402 SER A N 1
ATOM 2893 C CA . SER A 1 402 ? 6.725 27.930 -9.185 1.00 38.66 402 SER A CA 1
ATOM 2894 C C . SER A 1 402 ? 7.433 28.124 -10.535 1.00 38.66 402 SER A C 1
ATOM 2896 O O . SER A 1 402 ? 8.483 27.544 -10.788 1.00 38.66 402 SER A O 1
ATOM 2898 N N . GLY A 1 403 ? 6.855 28.951 -11.415 1.00 41.78 403 GLY A N 1
ATOM 2899 C CA . GLY A 1 403 ? 7.504 29.393 -12.657 1.00 41.78 403 GLY A CA 1
ATOM 2900 C C . GLY A 1 403 ? 7.051 28.737 -13.970 1.00 41.78 403 GLY A C 1
ATOM 2901 O O . GLY A 1 403 ? 7.684 28.997 -14.989 1.00 41.78 403 GLY A O 1
ATOM 2902 N N . VAL A 1 404 ? 5.967 27.950 -13.999 1.00 42.03 404 VAL A N 1
ATOM 2903 C CA . VAL A 1 404 ? 5.444 27.343 -15.246 1.00 42.03 404 VAL A CA 1
ATOM 2904 C C . VAL A 1 404 ? 4.034 27.863 -15.549 1.00 42.03 404 VAL A C 1
ATOM 2906 O O . VAL A 1 404 ? 3.165 27.843 -14.677 1.00 42.03 404 VAL A O 1
ATOM 2909 N N . SER A 1 405 ? 3.791 28.366 -16.769 1.00 41.34 405 SER A N 1
ATOM 2910 C CA . SER A 1 405 ? 2.473 28.891 -17.154 1.00 41.34 405 SER A CA 1
ATOM 2911 C C . SER A 1 405 ? 1.430 27.776 -17.254 1.00 41.34 405 SER A C 1
ATOM 2913 O O . SER A 1 405 ? 1.667 26.734 -17.863 1.00 41.34 405 SER A O 1
ATOM 2915 N N . GLN A 1 406 ? 0.270 28.052 -16.665 1.00 45.81 406 GLN A N 1
ATOM 2916 C CA . GLN A 1 406 ? -0.914 27.206 -16.520 1.00 45.81 406 GLN A CA 1
ATOM 2917 C C . GLN A 1 406 ? -1.352 26.557 -17.845 1.00 45.81 406 GLN A C 1
ATOM 2919 O O . GLN A 1 406 ? -1.562 27.294 -18.803 1.00 45.81 406 GLN A O 1
ATOM 2924 N N . ALA A 1 407 ? -1.526 25.223 -17.888 1.00 40.81 407 ALA A N 1
ATOM 2925 C CA . ALA A 1 407 ? -2.646 24.582 -18.612 1.00 40.81 407 ALA A CA 1
ATOM 2926 C C . ALA A 1 407 ? -2.668 23.034 -18.645 1.00 40.81 407 ALA A C 1
ATOM 2928 O O . ALA A 1 407 ? -3.732 22.505 -18.941 1.00 40.81 407 ALA A O 1
ATOM 2929 N N . LEU A 1 408 ? -1.579 22.279 -18.420 1.00 41.56 408 LEU A N 1
ATOM 2930 C CA . LEU A 1 408 ? -1.514 20.916 -19.014 1.00 41.56 408 LEU A CA 1
ATOM 2931 C C . LEU A 1 408 ? -1.229 19.703 -18.099 1.00 41.56 408 LEU A C 1
ATOM 2933 O O . LEU A 1 408 ? -1.156 18.595 -18.617 1.00 41.56 408 LEU A O 1
ATOM 2937 N N . ALA A 1 409 ? -1.128 19.851 -16.772 1.00 42.91 409 ALA A N 1
ATOM 2938 C CA . ALA A 1 409 ? -0.818 18.721 -15.862 1.00 42.91 409 ALA A CA 1
ATOM 2939 C C . ALA A 1 409 ? -1.887 18.420 -14.801 1.00 42.91 409 ALA A C 1
ATOM 2941 O O . ALA A 1 409 ? -1.757 17.483 -14.018 1.00 42.91 409 ALA A O 1
ATOM 2942 N N . VAL A 1 410 ? -2.920 19.250 -14.749 1.00 48.72 410 VAL A N 1
ATOM 2943 C CA . VAL A 1 410 ? -3.959 19.210 -13.734 1.00 48.72 410 VAL A CA 1
ATOM 2944 C C . VAL A 1 410 ? -5.156 18.481 -14.337 1.00 48.72 410 VAL A C 1
ATOM 2946 O O . VAL A 1 410 ? -5.667 18.906 -15.376 1.00 48.72 410 VAL A O 1
ATOM 2949 N N . ARG A 1 411 ? -5.609 17.383 -13.710 1.00 48.22 411 ARG A N 1
ATOM 2950 C CA . ARG A 1 411 ? -6.941 16.838 -14.016 1.00 48.22 411 ARG A CA 1
ATOM 2951 C C . ARG A 1 411 ? -7.957 17.972 -13.887 1.00 48.22 411 ARG A C 1
ATOM 2953 O O . ARG A 1 411 ? -7.755 18.892 -13.105 1.00 48.22 411 ARG A O 1
ATOM 2960 N N . SER A 1 412 ? -9.069 17.926 -14.616 1.00 49.53 412 SER A N 1
ATOM 2961 C CA . SER A 1 412 ? -10.099 18.982 -14.554 1.00 49.53 412 SER A CA 1
ATOM 2962 C C . SER A 1 412 ? -10.612 19.292 -13.132 1.00 49.53 412 SER A C 1
ATOM 2964 O O . SER A 1 412 ? -11.271 20.306 -12.935 1.00 49.53 412 SER A O 1
ATOM 2966 N N . ASP A 1 413 ? -10.312 18.422 -12.163 1.00 53.91 413 ASP A N 1
ATOM 2967 C CA . ASP A 1 413 ? -10.622 18.497 -10.733 1.00 53.91 413 ASP A CA 1
ATOM 2968 C C . ASP A 1 413 ? -9.515 19.110 -9.838 1.00 53.91 413 ASP A C 1
ATOM 2970 O O . ASP A 1 413 ? -9.698 19.190 -8.626 1.00 53.91 413 ASP A O 1
ATOM 2974 N N . ASN A 1 414 ? -8.392 19.582 -10.391 1.00 70.50 414 ASN A N 1
ATOM 2975 C CA . ASN A 1 414 ? -7.272 20.150 -9.628 1.00 70.50 414 ASN A CA 1
ATOM 2976 C C . ASN A 1 414 ? -6.487 19.163 -8.738 1.00 70.50 414 ASN A C 1
ATOM 2978 O O . ASN A 1 414 ? -5.991 19.561 -7.684 1.00 70.50 414 ASN A O 1
ATOM 2982 N N . THR A 1 415 ? -6.330 17.902 -9.161 1.00 78.44 415 THR A N 1
ATOM 2983 C CA . THR A 1 415 ? -5.577 16.859 -8.428 1.00 78.44 415 THR A CA 1
ATOM 2984 C C . THR A 1 415 ? -4.431 16.226 -9.233 1.00 78.44 415 THR A C 1
ATOM 2986 O O . THR A 1 415 ? -4.400 16.287 -10.468 1.00 78.44 415 THR A O 1
ATOM 2989 N N . THR A 1 416 ? -3.490 15.592 -8.520 1.00 79.50 416 THR A N 1
ATOM 2990 C CA . THR A 1 416 ? -2.428 14.735 -9.074 1.00 79.50 416 THR A CA 1
ATOM 2991 C C . THR A 1 416 ? -2.624 13.298 -8.593 1.00 79.50 416 THR A C 1
ATOM 2993 O O . THR A 1 416 ? -2.645 13.039 -7.389 1.00 79.50 416 THR A O 1
ATOM 2996 N N . LEU A 1 417 ? -2.708 12.351 -9.530 1.00 81.75 417 LEU A N 1
ATOM 2997 C CA . LEU A 1 417 ? -2.789 10.923 -9.223 1.00 81.75 417 LEU A CA 1
ATOM 2998 C C . LEU A 1 417 ? -1.396 10.281 -9.248 1.00 81.75 417 LEU A C 1
ATOM 3000 O O . LEU A 1 417 ? -0.746 10.237 -10.294 1.00 81.75 417 LEU A O 1
ATOM 3004 N N . TYR A 1 418 ? -0.971 9.739 -8.111 1.00 81.38 418 TYR A N 1
ATOM 3005 C CA . TYR A 1 418 ? 0.233 8.931 -7.962 1.00 81.38 418 TYR A CA 1
ATOM 3006 C C . TYR A 1 418 ? -0.120 7.448 -7.899 1.00 81.38 418 TYR A C 1
ATOM 3008 O O . TYR A 1 418 ? -0.972 7.033 -7.119 1.00 81.38 418 TYR A O 1
ATOM 3016 N N . LYS A 1 419 ? 0.582 6.637 -8.686 1.00 77.12 419 LYS A N 1
ATOM 3017 C CA . LYS A 1 419 ? 0.523 5.179 -8.637 1.00 77.12 419 LYS A CA 1
ATOM 3018 C C . LYS A 1 419 ? 1.725 4.643 -7.890 1.00 77.12 419 LYS A C 1
ATOM 3020 O O . LYS A 1 419 ? 2.861 4.865 -8.314 1.00 77.12 419 LYS A O 1
ATOM 3025 N N . LEU A 1 420 ? 1.457 3.935 -6.802 1.00 79.12 420 LEU A N 1
ATOM 3026 C CA . LEU A 1 420 ? 2.447 3.250 -5.986 1.00 79.12 420 LEU A CA 1
ATOM 3027 C C . LEU A 1 420 ? 2.358 1.751 -6.274 1.00 79.12 420 LEU A C 1
ATOM 3029 O O . LEU A 1 420 ? 1.386 1.112 -5.869 1.00 79.12 420 LEU A O 1
ATOM 3033 N N . GLN A 1 421 ? 3.325 1.200 -7.014 1.00 74.56 421 GLN A N 1
ATOM 3034 C CA . GLN A 1 421 ? 3.208 -0.152 -7.572 1.00 74.56 421 GLN A CA 1
ATOM 3035 C C . GLN A 1 421 ? 4.441 -1.017 -7.323 1.00 74.56 421 GLN A C 1
ATOM 3037 O O . GLN A 1 421 ? 5.575 -0.561 -7.409 1.00 74.56 421 GLN A O 1
ATOM 3042 N N . GLY A 1 422 ? 4.251 -2.297 -7.040 1.00 58.53 422 GLY A N 1
ATOM 3043 C CA . GLY A 1 422 ? 5.373 -3.220 -6.900 1.00 58.53 422 GLY A CA 1
ATOM 3044 C C . GLY A 1 422 ? 4.997 -4.488 -6.164 1.00 58.53 422 GLY A C 1
ATOM 3045 O O . GLY A 1 422 ? 4.018 -4.525 -5.424 1.00 58.53 422 GLY A O 1
ATOM 3046 N N . GLY A 1 423 ? 5.783 -5.536 -6.369 1.00 63.31 423 GLY A N 1
ATOM 3047 C CA . GLY A 1 423 ? 5.664 -6.765 -5.607 1.00 63.31 423 GLY A CA 1
ATOM 3048 C C . GLY A 1 423 ? 6.716 -6.851 -4.515 1.00 63.31 423 GLY A C 1
ATOM 3049 O O . GLY A 1 423 ? 7.910 -6.601 -4.713 1.00 63.31 423 GLY A O 1
ATOM 3050 N N . VAL A 1 424 ? 6.247 -7.221 -3.335 1.00 63.75 424 VAL A N 1
ATOM 3051 C CA . VAL A 1 424 ? 7.049 -7.317 -2.125 1.00 63.75 424 VAL A CA 1
ATOM 3052 C C . VAL A 1 424 ? 6.919 -8.700 -1.526 1.00 63.75 424 VAL A C 1
ATOM 3054 O O . VAL A 1 424 ? 5.874 -9.340 -1.623 1.00 63.75 424 VAL A O 1
ATOM 3057 N N . THR A 1 425 ? 7.986 -9.172 -0.898 1.00 63.75 425 THR A N 1
ATOM 3058 C CA . THR A 1 425 ? 7.983 -10.482 -0.257 1.00 63.75 425 THR A CA 1
ATOM 3059 C C . THR A 1 425 ? 7.837 -10.405 1.235 1.00 63.75 425 THR A C 1
ATOM 3061 O O . THR A 1 425 ? 8.020 -9.371 1.879 1.00 63.75 425 THR A O 1
ATOM 3064 N N . GLY A 1 426 ? 7.443 -11.547 1.772 1.00 65.94 426 GLY A N 1
ATOM 3065 C CA . GLY A 1 426 ? 7.077 -11.703 3.149 1.00 65.94 426 GLY A CA 1
ATOM 3066 C C . GLY A 1 426 ? 7.388 -13.088 3.672 1.00 65.94 426 GLY A C 1
ATOM 3067 O O . GLY A 1 426 ? 7.328 -14.074 2.938 1.00 65.94 426 GLY A O 1
ATOM 3068 N N . THR A 1 427 ? 7.695 -13.158 4.961 1.00 71.69 427 THR A N 1
ATOM 3069 C CA . THR A 1 427 ? 7.796 -14.410 5.707 1.00 71.69 427 THR A CA 1
ATOM 3070 C C . THR A 1 427 ? 6.702 -14.448 6.764 1.00 71.69 427 THR A C 1
ATOM 3072 O O . THR A 1 427 ? 6.370 -13.442 7.400 1.00 71.69 427 THR A O 1
ATOM 3075 N N . GLY A 1 428 ? 6.101 -15.625 6.949 1.00 82.19 428 GLY A N 1
ATOM 3076 C CA . GLY A 1 428 ? 4.934 -15.757 7.816 1.00 82.19 428 GLY A CA 1
ATOM 3077 C C . GLY A 1 428 ? 3.816 -14.815 7.368 1.00 82.19 428 GLY A C 1
ATOM 3078 O O . GLY A 1 428 ? 3.445 -14.817 6.202 1.00 82.19 428 GLY A O 1
ATOM 3079 N N . ALA A 1 429 ? 3.260 -14.029 8.288 1.00 87.62 429 ALA A N 1
ATOM 3080 C CA . ALA A 1 429 ? 2.154 -13.124 7.984 1.00 87.62 429 ALA A CA 1
ATOM 3081 C C . ALA A 1 429 ? 2.584 -11.769 7.409 1.00 87.62 429 ALA A C 1
ATOM 3083 O O . ALA A 1 429 ? 1.740 -11.076 6.851 1.00 87.62 429 ALA A O 1
ATOM 3084 N N . GLY A 1 430 ? 3.842 -11.362 7.585 1.00 87.44 430 GLY A N 1
ATOM 3085 C CA . GLY A 1 430 ? 4.317 -10.034 7.194 1.00 87.44 430 GLY A CA 1
ATOM 3086 C C . GLY A 1 430 ? 4.822 -9.994 5.760 1.00 87.44 430 GLY A C 1
ATOM 3087 O O . GLY A 1 430 ? 5.224 -11.025 5.235 1.00 87.44 430 GLY A O 1
ATOM 3088 N N . PHE A 1 431 ? 4.834 -8.811 5.154 1.00 82.06 431 PHE A N 1
ATOM 3089 C CA . PHE A 1 431 ? 5.468 -8.509 3.871 1.00 82.06 431 PHE A CA 1
ATOM 3090 C C . PHE A 1 431 ? 5.944 -7.054 3.854 1.00 82.06 431 PHE A C 1
ATOM 3092 O O . PHE A 1 431 ? 5.300 -6.176 4.430 1.00 82.06 431 PHE A O 1
ATOM 3099 N N . ALA A 1 432 ? 7.072 -6.783 3.205 1.00 80.44 432 ALA A N 1
ATOM 3100 C CA . ALA A 1 432 ? 7.632 -5.437 3.139 1.00 80.44 432 ALA A CA 1
ATOM 3101 C C . ALA A 1 432 ? 8.550 -5.266 1.929 1.00 80.44 432 ALA A C 1
ATOM 3103 O O . ALA A 1 432 ? 9.192 -6.218 1.483 1.00 80.44 432 ALA A O 1
ATOM 3104 N N . GLY A 1 433 ? 8.643 -4.047 1.403 1.00 66.25 433 GLY A N 1
ATOM 3105 C CA . GLY A 1 433 ? 9.566 -3.745 0.315 1.00 66.25 433 GLY A CA 1
ATOM 3106 C C . GLY A 1 433 ? 9.345 -2.382 -0.322 1.00 66.25 433 GLY A C 1
ATOM 3107 O O . GLY A 1 433 ? 8.575 -1.557 0.168 1.00 66.25 433 GLY A O 1
ATOM 3108 N N . SER A 1 434 ? 10.056 -2.149 -1.421 1.00 69.12 434 SER A N 1
ATOM 3109 C CA . SER A 1 434 ? 9.978 -0.912 -2.195 1.00 69.12 434 SER A CA 1
ATOM 3110 C C . SER A 1 434 ? 8.858 -0.968 -3.228 1.00 69.12 434 SER A C 1
ATOM 3112 O O . SER A 1 434 ? 8.585 -2.016 -3.810 1.00 69.12 434 SER A O 1
ATOM 3114 N N . LEU A 1 435 ? 8.255 0.187 -3.481 1.00 65.31 435 LEU A N 1
ATOM 3115 C CA . LEU A 1 435 ? 7.299 0.411 -4.557 1.00 65.31 435 LEU A CA 1
ATOM 3116 C C . LEU A 1 435 ? 7.882 1.416 -5.548 1.00 65.31 435 LEU A C 1
ATOM 3118 O O . LEU A 1 435 ? 8.661 2.297 -5.180 1.00 65.31 435 LEU A O 1
ATOM 3122 N N . SER A 1 436 ? 7.477 1.322 -6.804 1.00 61.09 436 SER A N 1
ATOM 3123 C CA . SER A 1 436 ? 7.582 2.435 -7.727 1.00 61.09 436 SER A CA 1
ATOM 3124 C C . SER A 1 436 ? 6.609 3.537 -7.355 1.00 61.09 436 SER A C 1
ATOM 3126 O O . SER A 1 436 ? 5.536 3.261 -6.828 1.00 61.09 436 SER A O 1
ATOM 3128 N N . VAL A 1 437 ? 6.966 4.781 -7.664 1.00 68.81 437 VAL A N 1
ATOM 3129 C CA . VAL A 1 437 ? 6.028 5.903 -7.677 1.00 68.81 437 VAL A CA 1
ATOM 3130 C C . VAL A 1 437 ? 6.013 6.441 -9.093 1.00 68.81 437 VAL A C 1
ATOM 3132 O O . VAL A 1 437 ? 7.057 6.754 -9.659 1.00 68.81 437 VAL A O 1
ATOM 3135 N N . SER A 1 438 ? 4.831 6.549 -9.680 1.00 60.16 438 SER A N 1
ATOM 3136 C CA . SER A 1 438 ? 4.661 7.167 -10.991 1.00 60.16 438 SER A CA 1
ATOM 3137 C C . SER A 1 438 ? 3.446 8.079 -10.998 1.00 60.16 438 SER A C 1
ATOM 3139 O O . SER A 1 438 ? 2.496 7.884 -10.246 1.00 60.16 438 SER A O 1
ATOM 3141 N N . SER A 1 439 ? 3.479 9.098 -11.843 1.00 69.69 439 SER A N 1
ATOM 3142 C CA . SER A 1 439 ? 2.332 9.947 -12.149 1.00 69.69 439 SER A CA 1
ATOM 3143 C C . SER A 1 439 ? 2.538 10.571 -13.522 1.00 69.69 439 SER A C 1
ATOM 3145 O O . SER A 1 439 ? 3.673 10.654 -14.005 1.00 69.69 439 SER A O 1
ATOM 3147 N N . ASP A 1 440 ? 1.464 11.062 -14.134 1.00 61.31 440 ASP A N 1
ATOM 3148 C CA . ASP A 1 440 ? 1.574 11.822 -15.383 1.00 61.31 440 ASP A CA 1
ATOM 3149 C C . ASP A 1 440 ? 2.444 13.074 -15.189 1.00 61.31 440 ASP A C 1
ATOM 3151 O O . ASP A 1 440 ? 3.235 13.418 -16.065 1.00 61.31 440 ASP A O 1
ATOM 3155 N N . ALA A 1 441 ? 2.398 13.695 -14.004 1.00 59.94 441 ALA A N 1
ATOM 3156 C CA . ALA A 1 441 ? 3.275 14.810 -13.653 1.00 59.94 441 ALA A CA 1
ATOM 3157 C C . ALA A 1 441 ? 4.762 14.416 -13.654 1.00 59.94 441 ALA A C 1
ATOM 3159 O O . ALA A 1 441 ? 5.605 15.214 -14.061 1.00 59.94 441 ALA A O 1
ATOM 3160 N N . CYS A 1 442 ? 5.087 13.185 -13.251 1.00 59.81 442 CYS A N 1
ATOM 3161 C CA . CYS A 1 442 ? 6.456 12.673 -13.274 1.00 59.81 442 CYS A CA 1
ATOM 3162 C C . CYS A 1 442 ? 6.929 12.298 -14.676 1.00 59.81 442 CYS A C 1
ATOM 3164 O O . CYS A 1 442 ? 8.075 12.556 -15.040 1.00 59.81 442 CYS A O 1
ATOM 3166 N N . ILE A 1 443 ? 6.033 11.734 -15.485 1.00 50.38 443 ILE A N 1
ATOM 3167 C CA . ILE A 1 443 ? 6.339 11.367 -16.867 1.00 50.38 443 ILE A CA 1
ATOM 3168 C C . ILE A 1 443 ? 6.550 12.623 -17.710 1.00 50.38 443 ILE A C 1
ATOM 3170 O O . ILE A 1 443 ? 7.492 12.668 -18.480 1.00 50.38 443 ILE A O 1
ATOM 3174 N N . GLN A 1 444 ? 5.737 13.663 -17.538 1.00 52.09 444 GLN A N 1
ATOM 3175 C CA . GLN A 1 444 ? 5.849 14.907 -18.311 1.00 52.09 444 GLN A CA 1
ATOM 3176 C C . GLN A 1 444 ? 6.935 15.869 -17.779 1.00 52.09 444 GLN A C 1
ATOM 3178 O O . GLN A 1 444 ? 7.097 16.969 -18.305 1.00 52.09 444 GLN A O 1
ATOM 3183 N N . GLY A 1 445 ? 7.672 15.485 -16.727 1.00 48.84 445 GLY A N 1
ATOM 3184 C CA . GLY A 1 445 ? 8.761 16.282 -16.148 1.00 48.84 445 GLY A CA 1
ATOM 3185 C C . GLY A 1 445 ? 8.322 17.474 -15.285 1.00 48.84 445 GLY A C 1
ATOM 3186 O O . GLY A 1 445 ? 9.150 18.319 -14.953 1.00 48.84 445 GLY A O 1
ATOM 3187 N N . TYR A 1 446 ? 7.045 17.555 -14.900 1.00 53.09 446 TYR A N 1
ATOM 3188 C CA . TYR A 1 446 ? 6.516 18.607 -14.017 1.00 53.09 446 TYR A CA 1
ATOM 3189 C C . TYR A 1 446 ? 6.840 18.372 -12.536 1.00 53.09 446 TYR A C 1
ATOM 3191 O O . TYR A 1 446 ? 6.862 19.314 -11.745 1.00 53.09 446 TYR A O 1
ATOM 3199 N N . ALA A 1 447 ? 7.100 17.120 -12.166 1.00 53.59 447 ALA A N 1
ATOM 3200 C CA . ALA A 1 447 ? 7.626 16.715 -10.872 1.00 53.59 447 ALA A CA 1
ATOM 3201 C C . ALA A 1 447 ? 8.664 15.601 -11.069 1.00 53.59 447 ALA A C 1
ATOM 3203 O O . ALA A 1 447 ? 8.633 14.896 -12.073 1.00 53.59 447 ALA A O 1
ATOM 3204 N N . SER A 1 448 ? 9.567 15.396 -10.114 1.00 58.22 448 SER A N 1
ATOM 3205 C CA . SER A 1 448 ? 10.310 14.138 -10.015 1.00 58.22 448 SER A CA 1
ATOM 3206 C C . SER A 1 448 ? 9.579 13.201 -9.055 1.00 58.22 448 SER A C 1
ATOM 3208 O O . SER A 1 448 ? 9.129 13.632 -7.993 1.00 58.22 448 SER A O 1
ATOM 3210 N N . CYS A 1 449 ? 9.433 11.931 -9.432 1.00 61.47 449 CYS A N 1
ATOM 3211 C CA . CYS A 1 449 ? 8.958 10.867 -8.547 1.00 61.47 449 CYS A CA 1
ATOM 3212 C C . CYS A 1 449 ? 10.173 10.111 -8.006 1.00 61.47 449 CYS A C 1
ATOM 3214 O O . CYS A 1 449 ? 11.065 9.753 -8.776 1.00 61.47 449 CYS A O 1
ATOM 3216 N N . GLY A 1 450 ? 10.213 9.888 -6.695 1.00 61.31 450 GLY A N 1
ATOM 3217 C CA . GLY A 1 450 ? 11.181 8.984 -6.078 1.00 61.31 450 GLY A CA 1
ATOM 3218 C C . GLY A 1 450 ? 10.621 7.569 -5.974 1.00 61.31 450 GLY A C 1
ATOM 3219 O O . GLY A 1 450 ? 9.749 7.167 -6.744 1.00 61.31 450 GLY A O 1
ATOM 3220 N N . ILE A 1 451 ? 11.103 6.804 -5.000 1.00 61.56 451 ILE A N 1
ATOM 3221 C CA . ILE A 1 451 ? 10.517 5.501 -4.674 1.00 61.56 451 ILE A CA 1
ATOM 3222 C C . ILE A 1 451 ? 9.474 5.594 -3.575 1.00 61.56 451 ILE A C 1
ATOM 3224 O O . ILE A 1 451 ? 9.429 6.534 -2.779 1.00 61.56 451 ILE A O 1
ATOM 3228 N N . GLY A 1 452 ? 8.675 4.542 -3.508 1.00 71.00 452 GLY A N 1
ATOM 3229 C CA . GLY A 1 452 ? 7.815 4.255 -2.393 1.00 71.00 452 GLY A CA 1
ATOM 3230 C C . GLY A 1 452 ? 8.269 3.042 -1.614 1.00 71.00 452 GLY A C 1
ATOM 3231 O O . GLY A 1 452 ? 9.252 2.369 -1.930 1.00 71.00 452 GLY A O 1
ATOM 3232 N N . PHE A 1 453 ? 7.514 2.756 -0.573 1.00 77.62 453 PHE A N 1
ATOM 3233 C CA . PHE A 1 453 ? 7.659 1.566 0.236 1.00 77.62 453 PHE A CA 1
ATOM 3234 C C . PHE A 1 453 ? 6.280 1.074 0.652 1.00 77.62 453 PHE A C 1
ATOM 3236 O O . PHE A 1 453 ? 5.287 1.807 0.620 1.00 77.62 453 PHE A O 1
ATOM 3243 N N . VAL A 1 454 ? 6.249 -0.170 1.100 1.00 87.00 454 VAL A N 1
ATOM 3244 C CA . VAL A 1 454 ? 5.106 -0.775 1.763 1.00 87.00 454 VAL A CA 1
ATOM 3245 C C . VAL A 1 454 ? 5.600 -1.691 2.868 1.00 87.00 454 VAL A C 1
ATOM 3247 O O . VAL A 1 454 ? 6.600 -2.388 2.715 1.00 87.00 454 VAL A O 1
ATOM 3250 N N . ASN A 1 455 ? 4.884 -1.684 3.981 1.00 89.88 455 ASN A N 1
ATOM 3251 C CA . ASN A 1 455 ? 5.073 -2.594 5.097 1.00 89.88 455 ASN A CA 1
ATOM 3252 C C . ASN A 1 455 ? 3.696 -3.088 5.518 1.00 89.88 455 ASN A C 1
ATOM 3254 O O . ASN A 1 455 ? 2.808 -2.275 5.760 1.00 89.88 455 ASN A O 1
ATOM 3258 N N . GLY A 1 456 ? 3.484 -4.391 5.619 1.00 93.38 456 GLY A N 1
ATOM 3259 C CA . GLY A 1 456 ? 2.158 -4.916 5.894 1.00 93.38 456 GLY A CA 1
ATOM 3260 C C . GLY A 1 456 ? 2.153 -6.339 6.405 1.00 93.38 456 GLY A C 1
ATOM 3261 O O . GLY A 1 456 ? 3.186 -6.985 6.550 1.00 93.38 456 GLY A O 1
ATOM 3262 N N . PHE A 1 457 ? 0.963 -6.809 6.743 1.00 94.12 457 PHE A N 1
ATOM 3263 C CA . PHE A 1 457 ? 0.734 -8.163 7.203 1.00 94.12 457 PHE A CA 1
ATOM 3264 C C . PHE A 1 457 ? -0.683 -8.625 6.865 1.00 94.12 457 PHE A C 1
ATOM 3266 O O . PHE A 1 457 ? -1.612 -7.822 6.763 1.00 94.12 457 PHE A O 1
ATOM 3273 N N . VAL A 1 458 ? -0.860 -9.937 6.729 1.00 93.50 458 VAL A N 1
ATOM 3274 C CA . VAL A 1 458 ? -2.179 -10.572 6.658 1.00 93.50 458 VAL A CA 1
ATOM 3275 C C . VAL A 1 458 ? -2.720 -10.870 8.054 1.00 93.50 458 VAL A C 1
ATOM 3277 O O . VAL A 1 458 ? -1.984 -11.289 8.950 1.00 93.50 458 VAL A O 1
ATOM 3280 N N . SER A 1 459 ? -4.021 -10.685 8.242 1.00 91.50 459 SER A N 1
ATOM 3281 C CA . SER A 1 459 ? -4.739 -10.846 9.508 1.00 91.50 459 SER A CA 1
ATOM 3282 C C . SER A 1 459 ? -5.992 -11.705 9.327 1.00 91.50 459 SER A C 1
ATOM 3284 O O . SER A 1 459 ? -6.577 -11.777 8.239 1.00 91.50 459 SER A O 1
ATOM 3286 N N . GLY A 1 460 ? -6.394 -12.347 10.421 1.00 85.75 460 GLY A N 1
ATOM 3287 C CA . GLY A 1 460 ? -7.589 -13.175 10.498 1.00 85.75 460 GLY A CA 1
ATOM 3288 C C . GLY A 1 460 ? -7.430 -14.588 9.922 1.00 85.75 460 GLY A C 1
ATOM 3289 O O . GLY A 1 460 ? -6.409 -14.932 9.319 1.00 85.75 460 GLY A O 1
ATOM 3290 N N . PRO A 1 461 ? -8.443 -15.452 10.105 1.00 83.12 461 PRO A N 1
ATOM 3291 C CA . PRO A 1 461 ? -8.451 -16.800 9.547 1.00 83.12 461 PRO A CA 1
ATOM 3292 C C . PRO A 1 461 ? -8.290 -16.766 8.025 1.00 83.12 461 PRO A C 1
ATOM 3294 O O . PRO A 1 461 ? -8.912 -15.941 7.362 1.00 83.12 461 PRO A O 1
ATOM 3297 N N . ASN A 1 462 ? -7.484 -17.668 7.457 1.00 86.12 462 ASN A N 1
ATOM 3298 C CA . ASN A 1 462 ? -7.263 -17.778 6.008 1.00 86.12 462 ASN A CA 1
ATOM 3299 C C . ASN A 1 462 ? -6.825 -16.464 5.337 1.00 86.12 462 ASN A C 1
ATOM 3301 O O . ASN A 1 462 ? -7.136 -16.243 4.159 1.00 86.12 462 ASN A O 1
ATOM 3305 N N . ALA A 1 463 ? -6.131 -15.596 6.084 1.00 90.50 463 ALA A N 1
ATOM 3306 C CA . ALA A 1 463 ? -5.672 -14.298 5.607 1.00 90.50 463 ALA A CA 1
ATOM 3307 C C . ALA A 1 463 ? -6.810 -13.472 4.977 1.00 90.50 463 ALA A C 1
ATOM 3309 O O . ALA A 1 463 ? -6.641 -12.889 3.907 1.00 90.50 463 ALA A O 1
ATOM 3310 N N . MET A 1 464 ? -8.002 -13.476 5.588 1.00 91.06 464 MET A N 1
ATOM 3311 C CA . MET A 1 464 ? -9.171 -12.759 5.058 1.00 91.06 464 MET A CA 1
ATOM 3312 C C . MET A 1 464 ? -8.990 -11.241 5.032 1.00 91.06 464 MET A C 1
ATOM 3314 O O . MET A 1 464 ? -9.631 -10.569 4.224 1.00 91.06 464 MET A O 1
ATOM 3318 N N . ASN A 1 465 ? -8.103 -10.706 5.867 1.00 92.94 465 ASN A N 1
ATOM 3319 C CA . ASN A 1 465 ? -7.789 -9.289 5.921 1.00 92.94 465 ASN A CA 1
ATOM 3320 C C . ASN A 1 465 ? -6.290 -9.063 5.695 1.00 92.94 465 ASN A C 1
ATOM 3322 O O . ASN A 1 465 ? -5.462 -9.933 5.963 1.00 92.94 465 ASN A O 1
ATOM 3326 N N . ALA A 1 466 ? -5.928 -7.871 5.239 1.00 94.94 466 ALA A N 1
ATOM 3327 C CA . ALA A 1 466 ? -4.549 -7.408 5.192 1.00 94.94 466 ALA A CA 1
ATOM 3328 C C . ALA A 1 466 ? -4.478 -5.959 5.671 1.00 94.94 466 ALA A C 1
ATOM 3330 O O . ALA A 1 466 ? -5.355 -5.154 5.367 1.00 94.94 466 ALA A O 1
ATOM 3331 N N . GLY A 1 467 ? -3.443 -5.628 6.432 1.00 95.94 467 GLY A N 1
ATOM 3332 C CA . GLY A 1 467 ? -3.138 -4.269 6.859 1.00 95.94 467 GLY A CA 1
ATOM 3333 C C . GLY A 1 467 ? -1.773 -3.866 6.337 1.00 95.94 467 GLY A C 1
ATOM 3334 O O . GLY A 1 467 ? -0.830 -4.645 6.447 1.00 95.94 467 GLY A O 1
ATOM 3335 N N . LEU A 1 468 ? -1.646 -2.662 5.788 1.00 96.50 468 LEU A N 1
ATOM 3336 C CA . LEU A 1 468 ? -0.359 -2.121 5.370 1.00 96.50 468 LEU A CA 1
ATOM 3337 C C . LEU A 1 468 ? -0.222 -0.629 5.679 1.00 96.50 468 LEU A C 1
ATOM 3339 O O . LEU A 1 468 ? -1.205 0.102 5.778 1.00 96.50 468 LEU A O 1
ATOM 3343 N N . THR A 1 469 ? 1.017 -0.179 5.817 1.00 96.50 469 THR A N 1
ATOM 3344 C CA . THR A 1 469 ? 1.419 1.213 5.645 1.00 96.50 469 THR A CA 1
ATOM 3345 C C . THR A 1 469 ? 2.213 1.341 4.361 1.00 96.50 469 THR A C 1
ATOM 3347 O O . THR A 1 469 ? 2.906 0.414 3.945 1.00 96.50 469 THR A O 1
ATOM 3350 N N . TYR A 1 470 ? 2.096 2.492 3.720 1.00 94.75 470 TYR A N 1
ATOM 3351 C CA . TYR A 1 470 ? 2.747 2.787 2.455 1.00 94.75 470 TYR A CA 1
ATOM 3352 C C . TYR A 1 470 ? 3.210 4.235 2.441 1.00 94.75 470 TYR A C 1
ATOM 3354 O O . TYR A 1 470 ? 2.710 5.073 3.194 1.00 94.75 470 TYR A O 1
ATOM 3362 N N . GLY A 1 471 ? 4.132 4.537 1.544 1.00 88.44 471 GLY A N 1
ATOM 3363 C CA . GLY A 1 471 ? 4.508 5.906 1.249 1.00 88.44 471 GLY A CA 1
ATOM 3364 C C . GLY A 1 471 ? 5.334 5.999 -0.017 1.00 88.44 471 GLY A C 1
ATOM 3365 O O . GLY A 1 471 ? 5.729 4.983 -0.578 1.00 88.44 471 GLY A O 1
ATOM 3366 N N . GLY A 1 472 ? 5.555 7.222 -0.470 1.00 82.00 472 GLY A N 1
ATOM 3367 C CA . GLY A 1 472 ? 6.285 7.599 -1.669 1.00 82.00 472 GLY A CA 1
ATOM 3368 C C . GLY A 1 472 ? 6.898 8.980 -1.510 1.00 82.00 472 GLY A C 1
ATOM 3369 O O . GLY A 1 472 ? 6.696 9.656 -0.496 1.00 82.00 472 GLY A O 1
ATOM 3370 N N . SER A 1 473 ? 7.658 9.410 -2.511 1.00 78.81 473 SER A N 1
ATOM 3371 C CA . SER A 1 473 ? 8.156 10.778 -2.573 1.00 78.81 473 SER A CA 1
ATOM 3372 C C . SER A 1 473 ? 7.968 11.398 -3.951 1.00 78.81 473 SER A C 1
ATOM 3374 O O . SER A 1 473 ? 7.993 10.723 -4.982 1.00 78.81 473 SER A O 1
ATOM 3376 N N . SER A 1 474 ? 7.759 12.712 -3.962 1.00 76.25 474 SER A N 1
ATOM 3377 C CA . SER A 1 474 ? 7.795 13.527 -5.169 1.00 76.25 474 SER A CA 1
ATOM 3378 C C . SER A 1 474 ? 8.338 14.922 -4.874 1.00 76.25 474 SER A C 1
ATOM 3380 O O . SER A 1 474 ? 8.224 15.411 -3.752 1.00 76.25 474 SER A O 1
ATOM 3382 N N . SER A 1 475 ? 8.878 15.611 -5.878 1.00 68.44 475 SER A N 1
ATOM 3383 C CA . SER A 1 475 ? 9.296 17.012 -5.713 1.00 68.44 475 SER A CA 1
ATOM 3384 C C . SER A 1 475 ? 8.134 17.963 -5.397 1.00 68.44 475 SER A C 1
ATOM 3386 O O . SER A 1 475 ? 8.359 19.022 -4.824 1.00 68.44 475 SER A O 1
ATOM 3388 N N . ALA A 1 476 ? 6.905 17.596 -5.770 1.00 72.75 476 ALA A N 1
ATOM 3389 C CA . ALA A 1 476 ? 5.696 18.389 -5.551 1.00 72.75 476 ALA A CA 1
ATOM 3390 C C . ALA A 1 476 ? 5.172 18.293 -4.108 1.00 72.75 476 ALA A C 1
ATOM 3392 O O . ALA A 1 476 ? 4.761 19.292 -3.523 1.00 72.75 476 ALA A O 1
ATOM 3393 N N . HIS A 1 477 ? 5.210 17.092 -3.525 1.00 79.94 477 HIS A N 1
ATOM 3394 C CA . HIS A 1 477 ? 4.606 16.802 -2.220 1.00 79.94 477 HIS A CA 1
ATOM 3395 C C . HIS A 1 477 ? 5.604 16.299 -1.177 1.00 79.94 477 HIS A C 1
ATOM 3397 O O . HIS A 1 477 ? 5.193 15.780 -0.140 1.00 79.94 477 HIS A O 1
ATOM 3403 N N . GLY A 1 478 ? 6.907 16.416 -1.429 1.00 82.94 478 GLY A N 1
ATOM 3404 C CA . GLY A 1 478 ? 7.926 15.823 -0.568 1.00 82.94 478 GLY A CA 1
ATOM 3405 C C . GLY A 1 478 ? 7.658 14.333 -0.353 1.00 82.94 478 GLY A C 1
ATOM 3406 O O . GLY A 1 478 ? 7.324 13.615 -1.296 1.00 82.94 478 GLY A O 1
ATOM 3407 N N . TYR A 1 479 ? 7.768 13.872 0.888 1.00 85.25 479 TYR A N 1
ATOM 3408 C CA . TYR A 1 479 ? 7.363 12.523 1.271 1.00 85.25 479 TYR A CA 1
ATOM 3409 C C . TYR A 1 479 ? 5.872 12.484 1.575 1.00 85.25 479 TYR A C 1
ATOM 3411 O O . TYR A 1 479 ? 5.353 13.394 2.217 1.00 85.25 479 TYR A O 1
ATOM 3419 N N . PHE A 1 480 ? 5.190 11.427 1.156 1.00 90.88 480 PHE A N 1
ATOM 3420 C CA . PHE A 1 480 ? 3.774 11.234 1.436 1.00 90.88 480 PHE A CA 1
ATOM 3421 C C . PHE A 1 480 ? 3.446 9.767 1.703 1.00 90.88 480 PHE A C 1
ATOM 3423 O O . PHE A 1 480 ? 4.133 8.882 1.207 1.00 90.88 480 PHE A O 1
ATOM 3430 N N . GLY A 1 481 ? 2.398 9.483 2.473 1.00 93.38 481 GLY A N 1
ATOM 3431 C CA . GLY A 1 481 ? 2.022 8.108 2.800 1.00 93.38 481 GLY A CA 1
ATOM 3432 C C . GLY A 1 481 ? 0.923 7.995 3.849 1.00 93.38 481 GLY A C 1
ATOM 3433 O O . GLY A 1 481 ? 0.428 8.993 4.371 1.00 93.38 481 GLY A O 1
ATOM 3434 N N . GLY A 1 482 ? 0.526 6.765 4.156 1.00 95.88 482 GLY A N 1
ATOM 3435 C CA . GLY A 1 482 ? -0.579 6.481 5.066 1.00 95.88 482 GLY A CA 1
ATOM 3436 C C . GLY A 1 482 ? -0.683 5.005 5.436 1.00 95.88 482 GLY A C 1
ATOM 3437 O O . GLY A 1 482 ? 0.225 4.212 5.182 1.00 95.88 482 GLY A O 1
ATOM 3438 N N . ALA A 1 483 ? -1.808 4.636 6.044 1.00 97.06 483 ALA A N 1
ATOM 3439 C CA . ALA A 1 483 ? -2.170 3.256 6.341 1.00 97.06 483 ALA A CA 1
ATOM 3440 C C . ALA A 1 483 ? -3.430 2.855 5.569 1.00 97.06 483 ALA A C 1
ATOM 3442 O O . ALA A 1 483 ? -4.286 3.690 5.270 1.00 97.06 483 ALA A O 1
ATOM 3443 N N . ALA A 1 484 ? -3.553 1.567 5.266 1.00 97.56 484 ALA A N 1
ATOM 3444 C CA . ALA A 1 484 ? -4.712 0.989 4.609 1.00 97.56 484 ALA A CA 1
ATOM 3445 C C . ALA A 1 484 ? -4.978 -0.439 5.089 1.00 97.56 484 ALA A C 1
ATOM 3447 O O . ALA A 1 484 ? -4.060 -1.189 5.426 1.00 97.56 484 ALA A O 1
ATOM 3448 N N . THR A 1 485 ? -6.250 -0.816 5.096 1.00 97.06 485 THR A N 1
ATOM 3449 C CA . THR A 1 485 ? -6.709 -2.185 5.295 1.00 97.06 485 THR A CA 1
ATOM 3450 C C . THR A 1 485 ? -7.432 -2.667 4.051 1.00 97.06 485 THR A C 1
ATOM 3452 O O . THR A 1 485 ? -8.116 -1.907 3.365 1.00 97.06 485 THR A O 1
ATOM 3455 N N . PHE A 1 486 ? -7.282 -3.950 3.761 1.00 96.31 486 PHE A N 1
ATOM 3456 C CA . PHE A 1 486 ? -7.877 -4.607 2.615 1.00 96.31 486 PHE A CA 1
ATOM 3457 C C . PHE A 1 486 ? -8.592 -5.877 3.060 1.00 96.31 486 PHE A C 1
ATOM 3459 O O . PHE A 1 486 ? -8.133 -6.575 3.967 1.00 96.31 486 PHE A O 1
ATOM 3466 N N . THR A 1 487 ? -9.685 -6.204 2.379 1.00 94.31 487 THR A N 1
ATOM 3467 C CA . THR A 1 487 ? -10.449 -7.434 2.607 1.00 94.31 487 THR A CA 1
ATOM 3468 C C . THR A 1 487 ? -10.369 -8.318 1.374 1.00 94.31 487 THR A C 1
ATOM 3470 O O . THR A 1 487 ? -10.488 -7.840 0.241 1.00 94.31 487 THR A O 1
ATOM 3473 N N . LYS A 1 488 ? -10.151 -9.616 1.597 1.00 93.50 488 LYS A N 1
ATOM 3474 C CA . LYS A 1 488 ? -10.055 -10.612 0.534 1.00 93.50 488 LYS A CA 1
ATOM 3475 C C . LYS A 1 488 ? -11.419 -10.818 -0.118 1.00 93.50 488 LYS A C 1
ATOM 3477 O O . LYS A 1 488 ? -12.401 -11.095 0.566 1.00 93.50 488 LYS A O 1
ATOM 3482 N N . GLY A 1 489 ? -11.465 -10.681 -1.437 1.00 90.44 489 GLY A N 1
ATOM 3483 C CA . GLY A 1 489 ? -12.634 -10.941 -2.266 1.00 90.44 489 GLY A CA 1
ATOM 3484 C C . GLY A 1 489 ? -12.598 -12.355 -2.837 1.00 90.44 489 GLY A C 1
ATOM 3485 O O . GLY A 1 489 ? -13.228 -13.264 -2.302 1.00 90.44 489 GLY A O 1
ATOM 3486 N N . SER A 1 490 ? -11.868 -12.540 -3.939 1.00 85.31 490 SER A N 1
ATOM 3487 C CA . SER A 1 490 ? -11.711 -13.840 -4.595 1.00 85.31 490 SER A CA 1
ATOM 3488 C C . SER A 1 490 ? -10.402 -14.527 -4.205 1.00 85.31 490 SER A C 1
ATOM 3490 O O . SER A 1 490 ? -9.437 -13.908 -3.753 1.00 85.31 490 SER A O 1
ATOM 3492 N N . GLN A 1 491 ? -10.386 -15.845 -4.383 1.00 86.88 491 GLN A N 1
ATOM 3493 C CA . GLN A 1 491 ? -9.226 -16.697 -4.168 1.00 86.88 491 GLN A CA 1
ATOM 3494 C C . GLN A 1 491 ? -9.122 -17.661 -5.347 1.00 86.88 491 GLN A C 1
ATOM 3496 O O . GLN A 1 491 ? -10.109 -18.307 -5.702 1.00 86.88 491 GLN A O 1
ATOM 3501 N N . ALA A 1 492 ? -7.949 -17.736 -5.965 1.00 77.50 492 ALA A N 1
ATOM 3502 C CA . ALA A 1 492 ? -7.699 -18.567 -7.138 1.00 77.50 492 ALA A CA 1
ATOM 3503 C C . ALA A 1 492 ? -6.408 -19.372 -6.968 1.00 77.50 492 ALA A C 1
ATOM 3505 O O . ALA A 1 492 ? -5.555 -19.024 -6.156 1.00 77.50 492 ALA A O 1
ATOM 3506 N N . ALA A 1 493 ? -6.249 -20.448 -7.737 1.00 76.38 493 ALA A N 1
ATOM 3507 C CA . ALA A 1 493 ? -4.943 -21.084 -7.870 1.00 76.38 493 ALA A CA 1
ATOM 3508 C C . ALA A 1 493 ? -3.974 -20.104 -8.547 1.00 76.38 493 ALA A C 1
ATOM 3510 O O . ALA A 1 493 ? -4.361 -19.420 -9.499 1.00 76.38 493 ALA A O 1
ATOM 3511 N N . ILE A 1 494 ? -2.730 -20.041 -8.071 1.00 67.00 494 ILE A N 1
ATOM 3512 C CA . ILE A 1 494 ? -1.682 -19.284 -8.762 1.00 67.00 494 ILE A CA 1
ATOM 3513 C C . ILE A 1 494 ? -1.532 -19.900 -10.164 1.00 67.00 494 ILE A C 1
ATOM 3515 O O . ILE A 1 494 ? -1.446 -21.131 -10.268 1.00 67.00 494 ILE A O 1
ATOM 3519 N N . PRO A 1 495 ? -1.539 -19.096 -11.247 1.00 52.81 495 PRO A N 1
ATOM 3520 C CA . PRO A 1 495 ? -1.330 -19.609 -12.595 1.00 52.81 495 PRO A CA 1
ATOM 3521 C C . PRO A 1 495 ? -0.067 -20.475 -12.655 1.00 52.81 495 PRO A C 1
ATOM 3523 O O . PRO A 1 495 ? 0.980 -20.085 -12.135 1.00 52.81 495 PRO A O 1
ATOM 3526 N N . GLN A 1 496 ? -0.175 -21.656 -13.272 1.00 55.19 496 GLN A N 1
ATOM 3527 C CA . GLN A 1 496 ? 0.964 -22.558 -13.467 1.00 55.19 496 GLN A CA 1
ATOM 3528 C C . GLN A 1 496 ? 2.114 -21.846 -14.188 1.00 55.19 496 GLN A C 1
ATOM 3530 O O . GLN A 1 496 ? 1.877 -20.898 -14.937 1.00 55.19 496 GLN A O 1
ATOM 3535 N N . SER A 1 497 ? 3.341 -22.332 -13.967 1.00 62.94 497 SER A N 1
ATOM 3536 C CA . SER A 1 497 ? 4.561 -21.752 -14.527 1.00 62.94 497 SER A CA 1
ATOM 3537 C C . SER A 1 497 ? 4.417 -21.472 -16.029 1.00 62.94 497 SER A C 1
ATOM 3539 O O . SER A 1 497 ? 4.179 -22.396 -16.810 1.00 62.94 497 SER A O 1
ATOM 3541 N N . GLN A 1 498 ? 4.518 -20.203 -16.430 1.00 71.50 498 GLN A N 1
ATOM 3542 C CA . GLN A 1 498 ? 4.476 -19.789 -17.835 1.00 71.50 498 GLN A CA 1
ATOM 3543 C C . GLN A 1 498 ? 5.892 -19.538 -18.324 1.00 71.50 498 GLN A C 1
ATOM 3545 O O . GLN A 1 498 ? 6.695 -18.962 -17.599 1.00 71.50 498 GLN A O 1
ATOM 3550 N N . SER A 1 499 ? 6.208 -19.952 -19.550 1.00 81.94 499 SER A N 1
ATOM 3551 C CA . SER A 1 499 ? 7.528 -19.725 -20.131 1.00 81.94 499 SER A CA 1
ATOM 3552 C C . SER A 1 499 ? 7.446 -18.888 -21.399 1.00 81.94 499 SER A C 1
ATOM 3554 O O . SER A 1 499 ? 6.65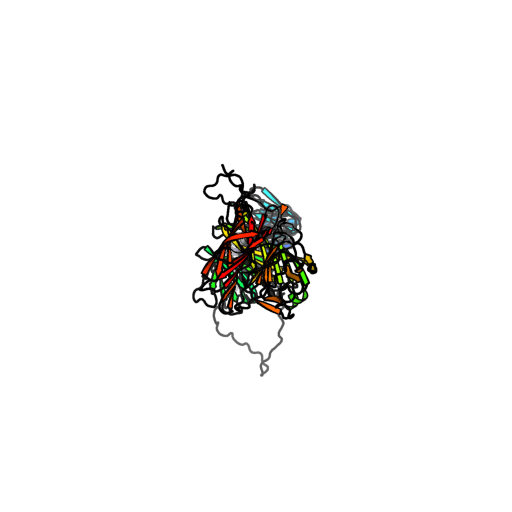3 -19.186 -22.291 1.00 81.94 499 SER A O 1
ATOM 3556 N N . PHE A 1 500 ? 8.285 -17.858 -21.477 1.00 83.56 500 PHE A N 1
ATOM 3557 C CA . PHE A 1 500 ? 8.356 -16.922 -22.595 1.00 83.56 500 PHE A CA 1
ATOM 3558 C C . PHE A 1 500 ? 9.750 -16.942 -23.216 1.00 83.56 500 PHE A C 1
ATOM 3560 O O . PHE A 1 500 ? 10.755 -16.889 -22.510 1.00 83.56 500 PHE A O 1
ATOM 3567 N N . THR A 1 501 ? 9.829 -17.004 -24.544 1.00 84.06 501 THR A N 1
ATOM 3568 C CA . THR A 1 501 ? 11.107 -17.106 -25.273 1.00 84.06 501 THR A CA 1
ATOM 3569 C C . THR A 1 501 ? 11.545 -15.805 -25.943 1.00 84.06 501 THR A C 1
ATOM 3571 O O . THR A 1 501 ? 12.660 -15.716 -26.446 1.00 84.06 501 THR A O 1
ATOM 3574 N N . ASN A 1 502 ? 10.672 -14.798 -25.976 1.00 82.75 502 ASN A N 1
ATOM 3575 C CA . ASN A 1 502 ? 10.861 -13.504 -26.640 1.00 82.75 502 ASN A CA 1
ATOM 3576 C C . ASN A 1 502 ? 11.318 -12.395 -25.675 1.00 82.75 502 ASN A C 1
ATOM 3578 O O . ASN A 1 502 ? 11.034 -11.220 -25.901 1.00 82.75 502 ASN A O 1
ATOM 3582 N N . MET A 1 503 ? 11.980 -12.772 -24.585 1.00 87.69 503 MET A N 1
ATOM 3583 C CA . MET A 1 503 ? 12.386 -11.859 -23.522 1.00 87.69 503 MET A CA 1
ATOM 3584 C C . MET A 1 503 ? 13.905 -11.802 -23.405 1.00 87.69 503 MET A C 1
ATOM 3586 O O . MET A 1 503 ? 14.606 -12.734 -23.806 1.00 87.69 503 MET A O 1
ATOM 3590 N N . ALA A 1 504 ? 14.388 -10.720 -22.806 1.00 86.62 504 ALA A N 1
ATOM 3591 C CA . ALA A 1 504 ? 15.749 -10.610 -22.317 1.00 86.62 504 ALA A CA 1
ATOM 3592 C C . ALA A 1 504 ? 15.756 -10.409 -20.806 1.00 86.62 504 ALA A C 1
ATOM 3594 O O . ALA A 1 504 ? 14.796 -9.889 -20.231 1.00 86.62 504 ALA A O 1
ATOM 3595 N N . SER A 1 505 ? 16.867 -10.777 -20.181 1.00 87.25 505 SER A N 1
ATOM 3596 C CA . SER A 1 505 ? 17.125 -10.511 -18.773 1.00 87.25 505 SER A CA 1
ATOM 3597 C C . SER A 1 505 ? 18.561 -10.062 -18.536 1.00 87.25 505 SER A C 1
ATOM 3599 O O . SER A 1 505 ? 19.469 -10.379 -19.305 1.00 87.25 505 SER A O 1
ATOM 3601 N N . ALA A 1 506 ? 18.772 -9.295 -17.473 1.00 86.50 506 ALA A N 1
ATOM 3602 C CA . ALA A 1 506 ? 20.098 -8.981 -16.964 1.00 86.50 506 ALA A CA 1
ATOM 3603 C C . ALA A 1 506 ? 20.128 -9.173 -15.448 1.00 86.50 506 ALA A C 1
ATOM 3605 O O . ALA A 1 506 ? 19.105 -8.984 -14.793 1.00 86.50 506 ALA A O 1
ATOM 3606 N N . TYR A 1 507 ? 21.284 -9.542 -14.905 1.00 85.50 507 TYR A N 1
ATOM 3607 C CA . TYR A 1 507 ? 21.462 -9.917 -13.500 1.00 85.50 507 TYR A CA 1
ATOM 3608 C C . TYR A 1 507 ? 22.651 -9.172 -12.899 1.00 85.50 507 TYR A C 1
ATOM 3610 O O . TYR A 1 507 ? 23.641 -9.029 -13.599 1.00 85.50 507 TYR A O 1
ATOM 3618 N N . ALA A 1 508 ? 22.581 -8.740 -11.638 1.00 85.25 508 ALA A N 1
ATOM 3619 C CA . ALA A 1 508 ? 23.705 -8.248 -10.832 1.00 85.25 508 ALA A CA 1
ATOM 3620 C C . ALA A 1 508 ? 23.723 -8.947 -9.466 1.00 85.25 508 ALA A C 1
ATOM 3622 O O . ALA A 1 508 ? 22.655 -9.168 -8.904 1.00 85.25 508 ALA A O 1
ATOM 3623 N N . TYR A 1 509 ? 24.887 -9.300 -8.912 1.00 79.12 509 TYR A N 1
ATOM 3624 C CA . TYR A 1 509 ? 24.947 -10.079 -7.661 1.00 79.12 509 TYR A CA 1
ATOM 3625 C C . TYR A 1 509 ? 26.103 -9.725 -6.715 1.00 79.12 509 TYR A C 1
ATOM 3627 O O . TYR A 1 509 ? 27.190 -9.325 -7.137 1.00 79.12 509 TYR A O 1
ATOM 3635 N N . GLY A 1 510 ? 25.876 -9.911 -5.409 1.00 62.19 510 GLY A N 1
ATOM 3636 C CA . GLY A 1 510 ? 26.720 -9.393 -4.322 1.00 62.19 510 GLY A CA 1
ATOM 3637 C C . GLY A 1 510 ? 27.917 -10.253 -3.886 1.00 62.19 510 GLY A C 1
ATOM 3638 O O . GLY A 1 510 ? 28.621 -9.862 -2.960 1.00 62.19 510 GLY A O 1
ATOM 3639 N N . SER A 1 511 ? 28.191 -11.412 -4.501 1.00 57.12 511 SER A N 1
ATOM 3640 C CA . SER A 1 511 ? 29.135 -12.395 -3.924 1.00 57.12 511 SER A CA 1
ATOM 3641 C C . SER A 1 511 ? 30.555 -11.853 -3.661 1.00 57.12 511 SER A C 1
ATOM 3643 O O . SER A 1 511 ? 31.162 -11.228 -4.533 1.00 57.12 511 SER A O 1
ATOM 3645 N N . SER A 1 512 ? 31.105 -12.181 -2.481 1.00 42.03 512 SER A N 1
ATOM 3646 C CA . SER A 1 512 ? 32.491 -11.913 -2.047 1.00 42.03 512 SER A CA 1
ATOM 3647 C C . SER A 1 512 ? 33.518 -12.909 -2.597 1.00 42.03 512 SER A C 1
ATOM 3649 O O . SER A 1 512 ? 34.725 -12.683 -2.498 1.00 42.03 512 SER A O 1
ATOM 3651 N N . SER A 1 513 ? 33.071 -14.024 -3.174 1.00 40.69 513 SER A N 1
ATOM 3652 C CA . SER A 1 513 ? 33.960 -14.968 -3.829 1.00 40.69 513 SER A CA 1
ATOM 3653 C C . SER A 1 513 ? 34.381 -14.399 -5.180 1.00 40.69 513 SER A C 1
ATOM 3655 O O . SER A 1 513 ? 33.558 -14.134 -6.056 1.00 40.69 513 SER A O 1
ATOM 3657 N N . ASN A 1 514 ? 35.692 -14.240 -5.347 1.00 38.97 514 ASN A N 1
ATOM 3658 C CA . ASN A 1 514 ? 36.393 -13.952 -6.599 1.00 38.97 514 ASN A CA 1
ATOM 3659 C C . ASN A 1 514 ? 36.255 -15.136 -7.588 1.00 38.97 514 ASN A C 1
ATOM 3661 O O . ASN A 1 514 ? 37.236 -15.659 -8.114 1.00 38.97 514 ASN A O 1
ATOM 3665 N N . THR A 1 515 ? 35.037 -15.655 -7.750 1.00 39.22 515 THR A N 1
ATOM 3666 C CA . THR A 1 515 ? 34.709 -16.790 -8.606 1.00 39.22 515 THR A CA 1
ATOM 3667 C C . THR A 1 515 ? 34.575 -16.247 -10.014 1.00 39.22 515 THR A C 1
ATOM 3669 O O . THR A 1 515 ? 33.539 -15.717 -10.406 1.00 39.22 515 THR A O 1
ATOM 3672 N N . TYR A 1 516 ? 35.669 -16.336 -10.760 1.00 39.72 516 TYR A N 1
ATOM 3673 C CA . TYR A 1 516 ? 35.683 -16.089 -12.191 1.00 39.72 516 TYR A CA 1
ATOM 3674 C C . TYR A 1 516 ? 34.724 -17.080 -12.863 1.00 39.72 516 TYR A C 1
ATOM 3676 O O . TYR A 1 516 ? 35.010 -18.277 -12.941 1.00 39.72 516 TYR A O 1
ATOM 3684 N N . PHE A 1 517 ? 33.573 -16.593 -13.322 1.00 41.28 517 PHE A N 1
ATOM 3685 C CA . PHE A 1 517 ? 32.686 -17.371 -14.177 1.00 41.28 517 PHE A CA 1
ATOM 3686 C C . PHE A 1 517 ? 33.272 -17.408 -15.586 1.00 41.28 517 PHE A C 1
ATOM 3688 O O . PHE A 1 517 ? 33.500 -16.376 -16.217 1.00 41.28 517 PHE A O 1
ATOM 3695 N N . TYR A 1 518 ? 33.544 -18.618 -16.065 1.00 34.53 518 TYR A N 1
ATOM 3696 C CA . TYR A 1 518 ? 33.925 -18.853 -17.448 1.00 34.53 518 TYR A CA 1
ATOM 3697 C C . TYR A 1 518 ? 32.636 -18.940 -18.265 1.00 34.53 518 TYR A C 1
ATOM 3699 O O . TYR A 1 518 ? 31.928 -19.941 -18.184 1.00 34.53 518 TYR A O 1
ATOM 3707 N N . ASN A 1 519 ? 32.311 -17.889 -19.017 1.00 36.19 519 ASN A N 1
ATOM 3708 C CA . ASN A 1 519 ? 31.262 -17.942 -20.030 1.00 36.19 519 ASN A CA 1
ATOM 3709 C C . ASN A 1 519 ? 31.926 -18.380 -21.347 1.00 36.19 519 ASN A C 1
ATOM 3711 O O . ASN A 1 519 ? 32.641 -17.572 -21.945 1.00 36.19 519 ASN A O 1
ATOM 3715 N N . PRO A 1 520 ? 31.805 -19.651 -21.783 1.00 30.91 520 PRO A N 1
ATOM 3716 C CA . PRO A 1 520 ? 32.268 -20.027 -23.104 1.00 30.91 520 PRO A CA 1
ATOM 3717 C C . PRO A 1 520 ? 31.362 -19.330 -24.119 1.00 30.91 520 PRO A C 1
ATOM 3719 O O . PRO A 1 520 ? 30.191 -19.662 -24.275 1.00 30.91 520 PRO A O 1
ATOM 3722 N N . SER A 1 521 ? 31.924 -18.339 -24.794 1.00 31.80 521 SER A N 1
ATOM 3723 C CA . SER A 1 521 ? 31.345 -17.625 -25.921 1.00 31.80 521 SER A CA 1
ATOM 3724 C C . SER A 1 521 ? 30.693 -18.598 -26.913 1.00 31.80 521 SER A C 1
ATOM 3726 O O . SER A 1 521 ? 31.380 -19.330 -27.621 1.00 31.80 521 SER A O 1
ATOM 3728 N N . PHE A 1 522 ? 29.362 -18.570 -27.005 1.00 33.06 522 PHE A N 1
ATOM 3729 C CA . PHE A 1 522 ? 28.598 -19.212 -28.075 1.00 33.06 522 PHE A CA 1
ATOM 3730 C C . PHE A 1 522 ? 27.711 -18.176 -28.767 1.00 33.06 522 PHE A C 1
ATOM 3732 O O . PHE A 1 522 ? 26.511 -18.097 -28.533 1.00 33.06 522 PHE A O 1
ATOM 3739 N N . PHE A 1 523 ? 28.312 -17.399 -29.669 1.00 32.41 523 PHE A N 1
ATOM 3740 C CA . PHE A 1 523 ? 27.578 -16.787 -30.775 1.00 32.41 523 PHE A CA 1
ATOM 3741 C C . PHE A 1 523 ? 28.003 -17.448 -32.082 1.00 32.41 523 PHE A C 1
ATOM 3743 O O . PHE A 1 523 ? 28.904 -16.998 -32.782 1.00 32.41 523 PHE A O 1
ATOM 3750 N N . GLY A 1 524 ? 27.318 -18.541 -32.411 1.00 25.45 524 GLY A N 1
ATOM 3751 C CA . GLY A 1 524 ? 27.132 -18.952 -33.794 1.00 25.45 524 GLY A CA 1
ATOM 3752 C C . GLY A 1 524 ? 25.894 -18.247 -34.345 1.00 25.45 524 GLY A C 1
ATOM 3753 O O . GLY A 1 524 ? 24.786 -18.722 -34.130 1.00 25.45 524 GLY A O 1
ATOM 3754 N N . GLY A 1 525 ? 26.097 -17.124 -35.042 1.00 27.69 525 GLY A N 1
ATOM 3755 C CA . GLY A 1 525 ? 25.084 -16.454 -35.868 1.00 27.69 525 GLY A CA 1
ATOM 3756 C C . GLY A 1 525 ? 24.603 -15.103 -35.327 1.00 27.69 525 GLY A C 1
ATOM 3757 O O . GLY A 1 525 ? 23.792 -15.062 -34.415 1.00 27.69 525 GLY A O 1
ATOM 3758 N N . PHE A 1 526 ? 25.061 -14.018 -35.966 1.00 26.03 526 PHE A N 1
ATOM 3759 C CA . PHE A 1 526 ? 24.684 -12.596 -35.799 1.00 26.03 526 PHE A CA 1
ATOM 3760 C C . PHE A 1 526 ? 25.451 -11.700 -34.810 1.00 26.03 526 PHE A C 1
ATOM 3762 O O . PHE A 1 526 ? 25.003 -10.587 -34.554 1.00 26.03 526 PHE A O 1
ATOM 3769 N N . PHE A 1 527 ? 26.661 -12.071 -34.376 1.00 30.78 527 PHE A N 1
ATOM 3770 C CA . PHE A 1 527 ? 27.594 -11.109 -33.760 1.00 30.78 527 PHE A CA 1
ATOM 3771 C C . PHE A 1 527 ? 29.018 -11.275 -34.318 1.00 30.78 527 PHE A C 1
ATOM 3773 O O . PHE A 1 527 ? 29.810 -12.078 -33.838 1.00 30.78 527 PHE A O 1
ATOM 3780 N N . SER A 1 528 ? 29.346 -10.505 -35.356 1.00 26.83 528 SER A N 1
ATOM 3781 C CA . SER A 1 528 ? 30.711 -10.030 -35.638 1.00 26.83 528 SER A CA 1
ATOM 3782 C C . SER A 1 528 ? 30.689 -8.539 -35.285 1.00 26.83 528 SER A C 1
ATOM 3784 O O . SER A 1 528 ? 29.780 -7.860 -35.744 1.00 26.83 528 SER A O 1
ATOM 3786 N N . SER A 1 529 ? 31.557 -7.936 -34.480 1.00 28.19 529 SER A N 1
ATOM 3787 C CA . SER A 1 529 ? 32.998 -8.110 -34.290 1.00 28.19 529 SER A CA 1
ATOM 3788 C C . SER A 1 529 ? 33.453 -7.154 -33.166 1.00 28.19 529 SER A C 1
ATOM 3790 O O . SER A 1 529 ? 32.882 -6.070 -33.085 1.00 28.19 529 SER A O 1
ATOM 3792 N N . TYR A 1 530 ? 34.516 -7.516 -32.421 1.00 28.84 530 TYR A N 1
ATOM 3793 C CA . TYR A 1 530 ? 35.196 -6.749 -31.343 1.00 28.84 530 TYR A CA 1
ATOM 3794 C C . TYR A 1 530 ? 34.331 -6.537 -30.079 1.00 28.84 530 TYR A C 1
ATOM 3796 O O . TYR A 1 530 ? 33.455 -5.691 -30.073 1.00 28.84 530 TYR A O 1
ATOM 3804 N N . ASP A 1 531 ? 34.425 -7.316 -28.997 1.00 29.89 531 ASP A N 1
ATOM 3805 C CA . ASP A 1 531 ? 35.619 -7.698 -28.237 1.00 29.89 531 ASP A CA 1
ATOM 3806 C C . ASP A 1 531 ? 35.617 -9.187 -27.854 1.00 29.89 531 ASP A C 1
ATOM 3808 O O . ASP A 1 531 ? 34.870 -9.636 -26.989 1.00 29.89 531 ASP A O 1
ATOM 3812 N N . ALA A 1 532 ? 36.509 -9.965 -28.465 1.00 27.19 532 ALA A N 1
ATOM 3813 C CA . ALA A 1 532 ? 36.751 -11.361 -28.092 1.00 27.19 532 ALA A CA 1
ATOM 3814 C C . ALA A 1 532 ? 37.922 -11.525 -27.100 1.00 27.19 532 ALA A C 1
ATOM 3816 O O . ALA A 1 532 ? 38.411 -12.637 -26.936 1.00 27.19 532 ALA A O 1
ATOM 3817 N N . ASN A 1 533 ? 38.404 -10.446 -26.463 1.00 25.31 533 ASN A N 1
ATOM 3818 C CA . ASN A 1 533 ? 39.629 -10.486 -25.645 1.00 25.31 533 ASN A CA 1
ATOM 3819 C C . ASN A 1 533 ? 39.613 -9.676 -24.337 1.00 25.31 533 ASN A C 1
ATOM 3821 O O . ASN A 1 533 ? 40.647 -9.567 -23.678 1.00 25.31 533 ASN A O 1
ATOM 3825 N N . THR A 1 534 ? 38.470 -9.163 -23.891 1.00 27.05 534 THR A N 1
ATOM 3826 C CA . THR A 1 534 ? 38.330 -8.647 -22.525 1.00 27.05 534 THR A CA 1
ATOM 3827 C C . THR A 1 534 ? 37.697 -9.724 -21.650 1.00 27.05 534 THR A C 1
ATOM 3829 O O . THR A 1 534 ? 36.497 -9.977 -21.672 1.00 27.05 534 THR A O 1
ATOM 3832 N N . TYR A 1 535 ? 38.552 -10.392 -20.874 1.00 35.97 535 TYR A N 1
ATOM 3833 C CA . TYR A 1 535 ? 38.167 -11.151 -19.690 1.00 35.97 535 TYR A CA 1
ATOM 3834 C C . TYR A 1 535 ? 37.304 -10.255 -18.789 1.00 35.97 535 TYR A C 1
ATOM 3836 O O . TYR A 1 535 ? 37.837 -9.465 -18.016 1.00 35.97 535 TYR A O 1
ATOM 3844 N N . THR A 1 536 ? 35.978 -10.336 -18.878 1.00 33.19 536 THR A N 1
ATOM 3845 C CA . THR A 1 536 ? 35.096 -9.629 -17.940 1.00 33.19 536 THR A CA 1
ATOM 3846 C C . THR A 1 536 ? 34.171 -10.624 -17.268 1.00 33.19 536 THR A C 1
ATOM 3848 O O . THR A 1 536 ? 32.978 -10.699 -17.552 1.00 33.19 536 THR A O 1
ATOM 3851 N N . SER A 1 537 ? 34.752 -11.378 -16.342 1.00 35.53 537 SER A N 1
ATOM 3852 C CA . SER A 1 537 ? 34.077 -11.987 -15.196 1.00 35.53 537 SER A CA 1
ATOM 3853 C C . SER A 1 537 ? 33.556 -10.883 -14.266 1.00 35.53 537 SER A C 1
ATOM 3855 O O . SER A 1 537 ? 34.048 -10.687 -13.155 1.00 35.53 537 SER A O 1
ATOM 3857 N N . GLY A 1 538 ? 32.627 -10.085 -14.783 1.00 44.41 538 GLY A N 1
ATOM 3858 C CA . GLY A 1 538 ? 31.899 -9.099 -14.017 1.00 44.41 538 GLY A CA 1
ATOM 3859 C C . GLY A 1 538 ? 30.638 -9.750 -13.448 1.00 44.41 538 GLY A C 1
ATOM 3860 O O . GLY A 1 538 ? 30.007 -10.540 -14.139 1.00 44.41 538 GLY A O 1
ATOM 3861 N N . PRO A 1 539 ? 30.229 -9.402 -12.232 1.00 52.50 539 PRO A N 1
ATOM 3862 C CA . PRO A 1 539 ? 28.999 -9.865 -11.576 1.00 52.50 539 PRO A CA 1
ATOM 3863 C C . PRO A 1 539 ? 27.700 -9.346 -12.206 1.00 52.50 539 PRO A C 1
ATOM 3865 O O . PRO A 1 539 ? 26.657 -9.382 -11.561 1.00 52.50 539 PRO A O 1
ATOM 3868 N N . VAL A 1 540 ? 27.772 -8.842 -13.441 1.00 52.75 540 VAL A N 1
ATOM 3869 C CA . VAL A 1 540 ? 26.630 -8.366 -14.205 1.00 52.75 540 VAL A CA 1
ATOM 3870 C C . VAL A 1 540 ? 26.518 -9.172 -15.500 1.00 52.75 540 VAL A C 1
ATOM 3872 O O . VAL A 1 540 ? 27.402 -9.102 -16.356 1.00 52.75 540 VAL A O 1
ATOM 3875 N N . GLU A 1 541 ? 25.432 -9.923 -15.664 1.00 59.44 541 GLU A N 1
ATOM 3876 C CA . GLU A 1 541 ? 25.183 -10.812 -16.809 1.00 59.44 541 GLU A CA 1
ATOM 3877 C C . GLU A 1 541 ? 24.017 -10.300 -17.665 1.00 59.44 541 GLU A C 1
ATOM 3879 O O . GLU A 1 541 ? 23.117 -9.644 -17.149 1.00 59.44 541 GLU A O 1
ATOM 3884 N N . PHE A 1 542 ? 24.023 -10.580 -18.974 1.00 62.53 542 PHE A N 1
ATOM 3885 C CA . PHE A 1 542 ? 22.932 -10.228 -19.893 1.00 62.53 542 PHE A CA 1
ATOM 3886 C C . PHE A 1 542 ? 22.612 -11.403 -20.818 1.00 62.53 542 PHE A C 1
ATOM 3888 O O . PHE A 1 542 ? 23.511 -11.963 -21.446 1.00 62.53 542 PHE A O 1
ATOM 3895 N N . TYR A 1 543 ? 21.328 -11.731 -20.925 1.00 68.06 543 TYR A N 1
ATOM 3896 C CA . TYR A 1 543 ? 20.805 -12.839 -21.707 1.00 68.06 543 TYR A CA 1
ATOM 3897 C C . TYR A 1 543 ? 19.729 -12.326 -22.674 1.00 68.06 543 TYR A C 1
ATOM 3899 O O . TYR A 1 543 ? 18.600 -12.074 -22.256 1.00 68.06 543 TYR A O 1
ATOM 3907 N N . PRO A 1 544 ? 20.050 -12.160 -23.972 1.00 61.69 544 PRO A N 1
ATOM 3908 C CA . PRO A 1 544 ? 19.135 -11.561 -24.949 1.00 61.69 544 PRO A CA 1
ATOM 3909 C C . PRO A 1 544 ? 18.028 -12.503 -25.436 1.00 61.69 544 PRO A C 1
ATOM 3911 O O . PRO A 1 544 ? 17.119 -12.061 -26.134 1.00 61.69 544 PRO A O 1
ATOM 3914 N N . SER A 1 545 ? 18.140 -13.805 -25.157 1.00 68.19 545 SER A N 1
ATOM 3915 C CA . SER A 1 545 ? 17.200 -14.823 -25.627 1.00 68.19 545 SER A CA 1
ATOM 3916 C C . SER A 1 545 ? 17.250 -16.072 -24.752 1.00 68.19 545 SER A C 1
ATOM 3918 O O . SER A 1 545 ? 18.268 -16.349 -24.113 1.00 68.19 545 SER A O 1
ATOM 3920 N N . GLY A 1 546 ? 16.154 -16.826 -24.728 1.00 76.19 546 GLY A N 1
ATOM 3921 C CA . GLY A 1 546 ? 16.001 -18.060 -23.956 1.00 76.19 546 GLY A CA 1
ATOM 3922 C C . GLY A 1 546 ? 14.643 -18.122 -23.266 1.00 76.19 546 GLY A C 1
ATOM 3923 O O . GLY A 1 546 ? 13.865 -17.169 -23.305 1.00 76.19 546 GLY A O 1
ATOM 3924 N N . ALA A 1 547 ? 14.346 -19.261 -22.653 1.00 82.44 547 ALA A N 1
ATOM 3925 C CA . ALA A 1 547 ? 13.092 -19.495 -21.956 1.00 82.44 547 ALA A CA 1
ATOM 3926 C C . ALA A 1 547 ? 13.122 -18.831 -20.572 1.00 82.44 547 ALA A C 1
ATOM 3928 O O . ALA A 1 547 ? 13.924 -19.195 -19.717 1.00 82.44 547 ALA A O 1
ATOM 3929 N N . HIS A 1 548 ? 12.242 -17.862 -20.350 1.00 87.31 548 HIS A N 1
ATOM 3930 C CA . HIS A 1 548 ? 12.050 -17.186 -19.072 1.00 87.31 548 HIS A CA 1
ATOM 3931 C C . HIS A 1 548 ? 10.798 -17.763 -18.428 1.00 87.31 548 HIS A C 1
ATOM 3933 O O . HIS A 1 548 ? 9.697 -17.562 -18.938 1.00 87.31 548 HIS A O 1
ATOM 3939 N N . ALA A 1 549 ? 10.970 -18.542 -17.366 1.00 83.25 549 ALA A N 1
ATOM 3940 C CA . ALA A 1 549 ? 9.871 -19.127 -16.619 1.00 83.25 549 ALA A CA 1
ATOM 3941 C C . ALA A 1 549 ? 9.409 -18.167 -15.523 1.00 83.25 549 ALA A C 1
ATOM 3943 O O . ALA A 1 549 ? 10.220 -17.611 -14.780 1.00 83.25 549 ALA A O 1
ATOM 3944 N N . PHE A 1 550 ? 8.098 -18.006 -15.422 1.00 77.50 550 PHE A N 1
ATOM 3945 C CA . PHE A 1 550 ? 7.421 -17.189 -14.435 1.00 77.50 550 PHE A CA 1
ATOM 3946 C C . PHE A 1 550 ? 6.510 -18.068 -13.596 1.00 77.50 550 PHE A C 1
ATOM 3948 O O . PHE A 1 550 ? 5.759 -18.867 -14.148 1.00 77.50 550 PHE A O 1
ATOM 3955 N N . ASN A 1 551 ? 6.536 -17.898 -12.280 1.00 68.81 551 ASN A N 1
ATOM 3956 C CA . ASN A 1 551 ? 5.536 -18.460 -11.378 1.00 68.81 551 ASN A CA 1
ATOM 3957 C C . ASN A 1 551 ? 4.553 -17.340 -11.027 1.00 68.81 551 ASN A C 1
ATOM 3959 O O . ASN A 1 551 ? 4.899 -16.413 -10.295 1.00 68.81 551 ASN A O 1
ATOM 3963 N N . GLY A 1 552 ? 3.349 -17.386 -11.606 1.00 63.94 552 GLY A N 1
ATOM 3964 C CA . GLY A 1 552 ? 2.474 -16.215 -11.642 1.00 63.94 552 GLY A CA 1
ATOM 3965 C C . GLY A 1 552 ? 3.123 -15.086 -12.447 1.00 63.94 552 GLY A C 1
ATOM 3966 O O . GLY A 1 552 ? 3.453 -15.275 -13.615 1.00 63.94 552 GLY A O 1
ATOM 3967 N N . ASP A 1 553 ? 3.326 -13.932 -11.811 1.00 59.44 553 ASP A N 1
ATOM 3968 C CA . ASP A 1 553 ? 3.935 -12.756 -12.445 1.00 59.44 553 ASP A CA 1
ATOM 3969 C C . ASP A 1 553 ? 5.440 -12.632 -12.153 1.00 59.44 553 ASP A C 1
ATOM 3971 O O . ASP A 1 553 ? 6.087 -11.752 -12.703 1.00 59.44 553 ASP A O 1
ATOM 3975 N N . GLN A 1 554 ? 6.020 -13.502 -11.321 1.00 70.44 554 GLN A N 1
ATOM 3976 C CA . GLN A 1 554 ? 7.414 -13.413 -10.883 1.00 70.44 554 GLN A CA 1
ATOM 3977 C C . GLN A 1 554 ? 8.334 -14.303 -11.717 1.00 70.44 554 GLN A C 1
ATOM 3979 O O . GLN A 1 554 ? 8.071 -15.497 -11.865 1.00 70.44 554 GLN A O 1
ATOM 3984 N N . LEU A 1 555 ? 9.466 -13.758 -12.171 1.00 81.12 555 LEU A N 1
ATOM 3985 C CA . LEU A 1 555 ? 10.510 -14.554 -12.815 1.00 81.12 555 LEU A CA 1
ATOM 3986 C C . LEU A 1 555 ? 11.077 -15.579 -11.821 1.00 81.12 555 LEU A C 1
ATOM 3988 O O . LEU A 1 555 ? 11.621 -15.215 -10.776 1.00 81.12 555 LEU A O 1
ATOM 3992 N N . SER A 1 556 ? 10.965 -16.861 -12.159 1.00 79.44 556 SER A N 1
ATOM 3993 C CA . SER A 1 556 ? 11.518 -17.969 -11.376 1.00 79.44 556 SER A CA 1
ATOM 3994 C C . SER A 1 556 ? 12.848 -18.452 -11.935 1.00 79.44 556 SER A C 1
ATOM 3996 O O . SER A 1 556 ? 13.739 -18.851 -11.183 1.00 79.44 556 SER A O 1
ATOM 3998 N N . SER A 1 557 ? 12.987 -18.444 -13.261 1.00 82.44 557 SER A N 1
ATOM 3999 C CA . SER A 1 557 ? 14.227 -18.848 -13.905 1.00 82.44 557 SER A CA 1
ATOM 4000 C C . SER A 1 557 ? 14.355 -18.333 -15.329 1.00 82.44 557 SER A C 1
ATOM 4002 O O . SER A 1 557 ? 13.381 -18.063 -16.027 1.00 82.44 557 SER A O 1
ATOM 4004 N N . TYR A 1 558 ? 15.601 -18.248 -15.760 1.00 84.44 558 TYR A N 1
ATOM 4005 C CA . TYR A 1 558 ? 16.020 -18.157 -17.141 1.00 84.44 558 TYR A CA 1
ATOM 4006 C C . TYR A 1 558 ? 16.704 -19.467 -17.545 1.00 84.44 558 TYR A C 1
ATOM 4008 O O . TYR A 1 558 ? 17.493 -20.030 -16.778 1.00 84.44 558 TYR A O 1
ATOM 4016 N N . TYR A 1 559 ? 16.426 -19.927 -18.762 1.00 79.06 559 TYR A N 1
ATOM 4017 C CA . TYR A 1 559 ? 17.046 -21.088 -19.381 1.00 79.06 559 TYR A CA 1
ATOM 4018 C C . TYR A 1 559 ? 17.394 -20.799 -20.849 1.00 79.06 559 TYR A C 1
ATOM 4020 O O . TYR A 1 559 ? 16.536 -20.812 -21.733 1.00 79.06 559 TYR A O 1
ATOM 4028 N N . GLY A 1 560 ? 18.676 -20.553 -21.112 1.00 69.44 560 GLY A N 1
ATOM 4029 C CA . GLY A 1 560 ? 19.263 -20.418 -22.449 1.00 69.44 560 GLY A CA 1
ATOM 4030 C C . GLY A 1 560 ? 19.856 -21.715 -23.004 1.00 69.44 560 GLY A C 1
ATOM 4031 O O . GLY A 1 560 ? 20.271 -21.754 -24.158 1.00 69.44 560 GLY A O 1
ATOM 4032 N N . GLY A 1 561 ? 19.917 -22.777 -22.193 1.00 65.88 561 GLY A N 1
ATOM 4033 C CA . GLY A 1 561 ? 20.502 -24.066 -22.557 1.00 65.88 561 GLY A CA 1
ATOM 4034 C C . GLY A 1 561 ? 21.155 -24.776 -21.363 1.00 65.88 561 GLY A C 1
ATOM 4035 O O . GLY A 1 561 ? 21.099 -24.281 -20.237 1.00 65.88 561 GLY A O 1
ATOM 4036 N N . PRO A 1 562 ? 21.817 -25.928 -21.581 1.00 58.03 562 PRO A N 1
ATOM 4037 C CA . PRO A 1 562 ? 22.373 -26.760 -20.505 1.00 58.03 562 PRO A CA 1
ATOM 4038 C C . PRO A 1 562 ? 23.452 -26.063 -19.657 1.00 58.03 562 PRO A C 1
ATOM 4040 O O . PRO A 1 562 ? 23.654 -26.443 -18.505 1.00 58.03 562 PRO A O 1
ATOM 4043 N N . TYR A 1 563 ? 24.102 -25.028 -20.200 1.00 60.59 563 TYR A N 1
ATOM 4044 C CA . TYR A 1 563 ? 25.183 -24.276 -19.549 1.00 60.59 563 TYR A CA 1
ATOM 4045 C C . TYR A 1 563 ? 24.826 -22.812 -19.255 1.00 60.59 563 TYR A C 1
ATOM 4047 O O . TYR A 1 563 ? 25.664 -22.068 -18.758 1.00 60.59 563 TYR A O 1
ATOM 4055 N N . SER A 1 564 ? 23.589 -22.395 -19.536 1.00 65.75 564 SER A N 1
ATOM 4056 C CA . SER A 1 564 ? 23.120 -21.023 -19.322 1.00 65.75 564 SER A CA 1
ATOM 4057 C C . SER A 1 564 ? 21.759 -21.079 -18.646 1.00 65.75 564 SER A C 1
ATOM 4059 O O . SER A 1 564 ? 20.722 -21.119 -19.306 1.00 65.75 564 SER A O 1
ATOM 4061 N N . ARG A 1 565 ? 21.766 -21.130 -17.314 1.00 74.19 565 ARG A N 1
ATOM 4062 C CA . ARG A 1 565 ? 20.555 -21.010 -16.494 1.00 74.19 565 ARG A CA 1
ATOM 4063 C C . ARG A 1 565 ? 20.827 -20.051 -15.347 1.00 74.19 565 ARG A C 1
ATOM 4065 O O . ARG A 1 565 ? 21.914 -20.052 -14.786 1.00 74.19 565 ARG A O 1
ATOM 4072 N N . MET A 1 566 ? 19.813 -19.294 -14.979 1.00 81.69 566 MET A N 1
ATOM 4073 C CA . MET A 1 566 ? 19.785 -18.515 -13.748 1.00 81.69 566 MET A CA 1
ATOM 4074 C C . MET A 1 566 ? 18.451 -18.829 -13.103 1.00 81.69 566 MET A C 1
ATOM 4076 O O . MET A 1 566 ? 17.411 -18.522 -13.677 1.00 81.69 566 MET A O 1
ATOM 4080 N N . ALA A 1 567 ? 18.459 -19.509 -11.965 1.00 81.50 567 ALA A N 1
ATOM 4081 C CA . ALA A 1 567 ? 17.233 -19.932 -11.303 1.00 81.50 567 ALA A CA 1
ATOM 4082 C C . ALA A 1 567 ? 17.237 -19.468 -9.857 1.00 81.50 567 ALA A C 1
ATOM 4084 O O . ALA A 1 567 ? 18.252 -19.571 -9.175 1.00 81.50 567 ALA A O 1
ATOM 4085 N N . GLN A 1 568 ? 16.096 -18.995 -9.369 1.00 80.56 568 GLN A N 1
ATOM 4086 C CA . GLN A 1 568 ? 15.925 -18.773 -7.942 1.00 80.56 568 GLN A CA 1
ATOM 4087 C C . GLN A 1 568 ? 16.186 -20.087 -7.187 1.00 80.56 568 GLN A C 1
ATOM 4089 O O . GLN A 1 568 ? 15.655 -21.137 -7.554 1.00 80.56 568 GLN A O 1
ATOM 4094 N N . SER A 1 569 ? 17.011 -20.034 -6.140 1.00 69.69 569 SER A N 1
ATOM 4095 C CA . SER A 1 569 ? 17.351 -21.213 -5.343 1.00 69.69 569 SER A CA 1
ATOM 4096 C C . SER A 1 569 ? 16.480 -21.297 -4.093 1.00 69.69 569 SER A C 1
ATOM 4098 O O . SER A 1 569 ? 16.489 -20.398 -3.251 1.00 69.69 569 SER A O 1
ATOM 4100 N N . GLY A 1 570 ? 15.803 -22.433 -3.926 1.00 58.59 570 GLY A N 1
ATOM 4101 C CA . GLY A 1 570 ? 14.976 -22.727 -2.757 1.00 58.59 570 GLY A CA 1
ATOM 4102 C C . GLY A 1 570 ? 13.690 -21.901 -2.702 1.00 58.59 570 GLY A C 1
ATOM 4103 O O . GLY A 1 570 ? 13.217 -21.373 -3.703 1.00 58.59 570 GLY A O 1
ATOM 4104 N N . THR A 1 571 ? 13.112 -21.802 -1.509 1.00 48.22 571 THR A N 1
ATOM 4105 C CA . THR A 1 571 ? 11.918 -20.988 -1.235 1.00 48.22 571 THR A CA 1
ATOM 4106 C C . THR A 1 571 ? 12.277 -19.625 -0.633 1.00 48.22 571 THR A C 1
ATOM 4108 O O . THR A 1 571 ? 11.461 -19.017 0.059 1.00 48.22 571 THR A O 1
ATOM 4111 N N . GLU A 1 572 ? 13.526 -19.192 -0.815 1.00 42.19 572 GLU A N 1
ATOM 4112 C CA . GLU A 1 572 ? 14.054 -17.964 -0.225 1.00 42.19 572 GLU A CA 1
ATOM 4113 C C . GLU A 1 572 ? 13.343 -16.725 -0.799 1.00 42.19 572 GLU A C 1
ATOM 4115 O O . GLU A 1 572 ? 12.957 -16.738 -1.975 1.00 42.19 572 GLU A O 1
ATOM 4120 N N . PRO A 1 573 ? 13.168 -15.650 -0.005 1.00 44.81 573 PRO A N 1
ATOM 4121 C CA . PRO A 1 573 ? 12.427 -14.467 -0.423 1.00 44.81 573 PRO A CA 1
ATOM 4122 C C . PRO A 1 573 ? 12.967 -13.858 -1.720 1.00 44.81 573 PRO A C 1
ATOM 4124 O O . PRO A 1 573 ? 14.178 -13.754 -1.929 1.00 44.81 573 PRO A O 1
ATOM 4127 N N . ALA A 1 574 ? 12.051 -13.409 -2.575 1.00 54.84 574 ALA A N 1
ATOM 4128 C CA . ALA A 1 574 ? 12.384 -12.810 -3.856 1.00 54.84 574 ALA A CA 1
ATOM 4129 C C . ALA A 1 574 ? 11.446 -11.664 -4.242 1.00 54.84 574 ALA A C 1
ATOM 4131 O O . ALA A 1 574 ? 10.265 -11.895 -4.462 1.00 54.84 574 ALA A O 1
ATOM 4132 N N . THR A 1 575 ? 11.937 -10.431 -4.334 1.00 59.19 575 THR A N 1
ATOM 4133 C CA . THR A 1 575 ? 11.082 -9.306 -4.746 1.00 59.19 575 THR A CA 1
ATOM 4134 C C . THR A 1 575 ? 10.913 -9.288 -6.258 1.00 59.19 575 THR A C 1
ATOM 4136 O O . THR A 1 575 ? 11.799 -9.735 -6.990 1.00 59.19 575 THR A O 1
ATOM 4139 N N . PHE A 1 576 ? 9.784 -8.762 -6.730 1.00 69.25 576 PHE A N 1
ATOM 4140 C CA . PHE A 1 576 ? 9.540 -8.557 -8.151 1.00 69.25 576 PHE A CA 1
ATOM 4141 C C . PHE A 1 576 ? 8.593 -7.375 -8.342 1.00 69.25 576 PHE A C 1
ATOM 4143 O O . PHE A 1 576 ? 7.575 -7.289 -7.682 1.00 69.25 576 PHE A O 1
ATOM 4150 N N . GLY A 1 577 ? 8.911 -6.432 -9.211 1.00 67.12 577 GLY A N 1
ATOM 4151 C CA . GLY A 1 577 ? 8.003 -5.379 -9.649 1.00 67.12 577 GLY A CA 1
ATOM 4152 C C . GLY A 1 577 ? 7.970 -5.369 -11.166 1.00 67.12 577 GLY A C 1
ATOM 4153 O O . GLY A 1 577 ? 8.940 -5.773 -11.797 1.00 67.12 577 GLY A O 1
ATOM 4154 N N . ALA A 1 578 ? 6.864 -4.939 -11.762 1.00 80.88 578 ALA A N 1
ATOM 4155 C CA . ALA A 1 578 ? 6.772 -4.846 -13.210 1.00 80.88 578 ALA A CA 1
ATOM 4156 C C . ALA A 1 578 ? 5.808 -3.758 -13.666 1.00 80.88 578 ALA A C 1
ATOM 4158 O O . ALA A 1 578 ? 4.886 -3.370 -12.949 1.00 80.88 578 ALA A O 1
ATOM 4159 N N . LEU A 1 579 ? 6.016 -3.314 -14.901 1.00 72.75 579 LEU A N 1
ATOM 4160 C CA . LEU A 1 579 ? 5.073 -2.536 -15.684 1.00 72.75 579 LEU A CA 1
ATOM 4161 C C . LEU A 1 579 ? 4.636 -3.370 -16.892 1.00 72.75 579 LEU A C 1
ATOM 4163 O O . LEU A 1 579 ? 5.465 -3.789 -17.703 1.00 72.75 579 LEU A O 1
ATOM 4167 N N . GLY A 1 580 ? 3.324 -3.575 -17.010 1.00 71.19 580 GLY A N 1
ATOM 4168 C CA . GLY A 1 580 ? 2.717 -4.443 -18.021 1.00 71.19 580 GLY A CA 1
ATOM 4169 C C . GLY A 1 580 ? 2.705 -5.922 -17.622 1.00 71.19 580 GLY A C 1
ATOM 4170 O O . GLY A 1 580 ? 3.127 -6.303 -16.530 1.00 71.19 580 GLY A O 1
ATOM 4171 N N . LYS A 1 581 ? 2.210 -6.761 -18.527 1.00 75.12 581 LYS A N 1
ATOM 4172 C CA . LYS A 1 581 ? 2.222 -8.228 -18.442 1.00 75.12 581 LYS A CA 1
ATOM 4173 C C . LYS A 1 581 ? 3.331 -8.793 -19.325 1.00 75.12 581 LYS A C 1
ATOM 4175 O O . LYS A 1 581 ? 3.613 -8.179 -20.344 1.00 75.12 581 LYS A O 1
ATOM 4180 N N . PRO A 1 582 ? 3.880 -9.990 -19.052 1.00 79.12 582 PRO A N 1
ATOM 4181 C CA . PRO A 1 582 ? 4.909 -10.607 -19.901 1.00 79.12 582 PRO A CA 1
ATOM 4182 C C . PRO A 1 582 ? 4.562 -10.726 -21.399 1.00 79.12 582 PRO A C 1
ATOM 4184 O O . PRO A 1 582 ? 5.453 -10.843 -22.235 1.00 79.12 582 PRO A O 1
ATOM 4187 N N . THR A 1 583 ? 3.272 -10.688 -21.748 1.00 80.06 583 THR A N 1
ATOM 4188 C CA . THR A 1 583 ? 2.765 -10.685 -23.129 1.00 80.06 583 THR A CA 1
ATOM 4189 C C . THR A 1 583 ? 2.802 -9.318 -23.819 1.00 80.06 583 THR A C 1
ATOM 4191 O O . THR A 1 583 ? 2.617 -9.252 -25.033 1.00 80.06 583 THR A O 1
ATOM 4194 N N . ASP A 1 584 ? 2.986 -8.233 -23.070 1.00 83.81 584 ASP A N 1
ATOM 4195 C CA . ASP A 1 584 ? 2.952 -6.866 -23.583 1.00 83.81 584 ASP A CA 1
ATOM 4196 C C . ASP A 1 584 ? 4.301 -6.504 -24.223 1.00 83.81 584 ASP A C 1
ATOM 4198 O O . ASP A 1 584 ? 5.371 -6.838 -23.713 1.00 83.81 584 ASP A O 1
ATOM 4202 N N . SER A 1 585 ? 4.275 -5.777 -25.342 1.00 85.75 585 SER A N 1
ATOM 4203 C CA . SER A 1 585 ? 5.496 -5.407 -26.079 1.00 85.75 585 SER A CA 1
ATOM 4204 C C . SER A 1 585 ? 6.403 -4.418 -25.338 1.00 85.75 585 SER A C 1
ATOM 4206 O O . SER A 1 585 ? 7.564 -4.256 -25.703 1.00 85.75 585 SER A O 1
ATOM 4208 N N . ASP A 1 586 ? 5.867 -3.706 -24.347 1.00 86.62 586 ASP A N 1
ATOM 4209 C CA . ASP A 1 586 ? 6.589 -2.761 -23.492 1.00 86.62 586 ASP A CA 1
ATOM 4210 C C . ASP A 1 586 ? 6.858 -3.322 -22.089 1.00 86.62 586 ASP A C 1
ATOM 4212 O O . ASP A 1 586 ? 7.314 -2.584 -21.209 1.00 86.62 586 ASP A O 1
ATOM 4216 N N . PHE A 1 587 ? 6.598 -4.615 -21.869 1.00 88.56 587 PHE A N 1
ATOM 4217 C CA . PHE A 1 587 ? 6.781 -5.252 -20.575 1.00 88.56 587 PHE A CA 1
ATOM 4218 C C . PHE A 1 587 ? 8.192 -5.056 -20.038 1.00 88.56 587 PHE A C 1
ATOM 4220 O O . PHE A 1 587 ? 9.181 -5.336 -20.725 1.00 88.56 587 PHE A O 1
ATOM 4227 N N . ILE A 1 588 ? 8.268 -4.625 -18.782 1.00 89.50 588 ILE A N 1
ATOM 4228 C CA . ILE A 1 588 ? 9.516 -4.575 -18.037 1.00 89.50 588 ILE A CA 1
ATOM 4229 C C . ILE A 1 588 ? 9.268 -4.946 -16.580 1.00 89.50 588 ILE A C 1
ATOM 4231 O O . ILE A 1 588 ? 8.391 -4.387 -15.928 1.00 89.50 588 ILE A O 1
ATOM 4235 N N . GLY A 1 589 ? 10.040 -5.898 -16.079 1.00 87.38 589 GLY A N 1
ATOM 4236 C CA . GLY A 1 589 ? 10.029 -6.372 -14.707 1.00 87.38 589 GLY A CA 1
ATOM 4237 C C . GLY A 1 589 ? 11.423 -6.326 -14.103 1.00 87.38 589 GLY A C 1
ATOM 4238 O O . GLY A 1 589 ? 12.417 -6.482 -14.801 1.00 87.38 589 GLY A O 1
ATOM 4239 N N . TRP A 1 590 ? 11.512 -6.113 -12.803 1.00 89.69 590 TRP A N 1
ATOM 4240 C CA . TRP A 1 590 ? 12.743 -6.122 -12.020 1.00 89.69 590 TRP A CA 1
ATOM 4241 C C . TRP A 1 590 ? 12.522 -6.952 -10.770 1.00 89.69 590 TRP A C 1
ATOM 4243 O O . TRP A 1 590 ? 11.405 -7.038 -10.276 1.00 89.69 590 TRP A O 1
ATOM 4253 N N . GLY A 1 591 ? 13.572 -7.521 -10.202 1.00 82.50 591 GLY A N 1
ATOM 4254 C CA . GLY A 1 591 ? 13.440 -8.255 -8.957 1.00 82.50 591 GLY A CA 1
ATOM 4255 C C . GLY A 1 591 ? 14.763 -8.571 -8.297 1.00 82.50 591 GLY A C 1
ATOM 4256 O O . GLY A 1 591 ? 15.827 -8.255 -8.820 1.00 82.50 591 GLY A O 1
ATOM 4257 N N . HIS A 1 592 ? 14.691 -9.158 -7.111 1.00 81.94 592 HIS A N 1
ATOM 4258 C CA . HIS A 1 592 ? 15.855 -9.543 -6.327 1.00 81.94 592 HIS A CA 1
ATOM 4259 C C . HIS A 1 592 ? 15.637 -10.930 -5.741 1.00 81.94 592 HIS A C 1
ATOM 4261 O O . HIS A 1 592 ? 14.676 -11.124 -5.006 1.00 81.94 592 HIS A O 1
ATOM 4267 N N . TRP A 1 593 ? 16.519 -11.879 -6.039 1.00 77.38 593 TRP A N 1
ATOM 4268 C CA . TRP A 1 593 ? 16.582 -13.193 -5.410 1.00 77.38 593 TRP A CA 1
ATOM 4269 C C . TRP A 1 593 ? 17.646 -13.182 -4.313 1.00 77.38 593 TRP A C 1
ATOM 4271 O O . TRP A 1 593 ? 18.816 -12.927 -4.587 1.00 77.38 593 TRP A O 1
ATOM 4281 N N . VAL A 1 594 ? 17.272 -13.527 -3.077 1.00 71.81 594 VAL A N 1
ATOM 4282 C CA . VAL A 1 594 ? 18.250 -13.658 -1.978 1.00 71.81 594 VAL A CA 1
ATOM 4283 C C . VAL A 1 594 ? 19.314 -14.701 -2.315 1.00 71.81 594 VAL A C 1
ATOM 4285 O O . VAL A 1 594 ? 20.493 -14.469 -2.043 1.00 71.81 594 VAL A O 1
ATOM 4288 N N . LYS A 1 595 ? 18.896 -15.807 -2.945 1.00 73.69 595 LYS A N 1
ATOM 4289 C CA . LYS A 1 595 ? 19.775 -16.837 -3.495 1.00 73.69 595 LYS A CA 1
ATOM 4290 C C . LYS A 1 595 ? 19.353 -17.257 -4.893 1.00 73.69 595 LYS A C 1
ATOM 4292 O O . LYS A 1 595 ? 18.168 -17.472 -5.152 1.00 73.69 595 LYS A O 1
ATOM 4297 N N . ALA A 1 596 ? 20.336 -17.458 -5.759 1.00 78.19 596 ALA A N 1
ATOM 4298 C CA . ALA A 1 596 ? 20.141 -18.038 -7.079 1.00 78.19 596 ALA A CA 1
ATOM 4299 C C . ALA A 1 596 ? 21.148 -19.153 -7.338 1.00 78.19 596 ALA A C 1
ATOM 4301 O O . ALA A 1 596 ? 22.244 -19.159 -6.787 1.00 78.19 596 ALA A O 1
ATOM 4302 N N . GLU A 1 597 ? 20.776 -20.081 -8.202 1.00 78.06 597 GLU A N 1
ATOM 4303 C CA . GLU A 1 597 ? 21.627 -21.148 -8.685 1.00 78.06 597 GLU A CA 1
ATOM 4304 C C . GLU A 1 597 ? 21.935 -20.938 -10.172 1.00 78.06 597 GLU A C 1
ATOM 4306 O O . GLU A 1 597 ? 21.036 -20.718 -10.990 1.00 78.06 597 GLU A O 1
ATOM 4311 N N . THR A 1 598 ? 23.210 -21.075 -10.524 1.00 76.38 598 THR A N 1
ATOM 4312 C CA . THR A 1 598 ? 23.705 -21.058 -11.907 1.00 76.38 598 THR A CA 1
ATOM 4313 C C . THR A 1 598 ? 24.662 -22.242 -12.139 1.00 76.38 598 THR A C 1
ATOM 4315 O O . THR A 1 598 ? 25.308 -22.686 -11.185 1.00 76.38 598 THR A O 1
ATOM 4318 N N . PRO A 1 599 ? 24.766 -22.836 -13.346 1.00 67.75 599 PRO A N 1
ATOM 4319 C CA . PRO A 1 599 ? 25.730 -23.888 -13.632 1.00 67.75 599 PRO A CA 1
ATOM 4320 C C . PRO A 1 599 ? 27.150 -23.353 -13.522 1.00 67.75 599 PRO A C 1
ATOM 4322 O O . PRO A 1 599 ? 27.456 -22.241 -13.945 1.00 67.75 599 PRO A O 1
ATOM 4325 N N . TYR A 1 600 ? 28.050 -24.208 -13.063 1.00 61.97 600 TYR A N 1
ATOM 4326 C CA . TYR A 1 600 ? 29.481 -23.991 -13.136 1.00 61.97 600 TYR A CA 1
ATOM 4327 C C . TYR A 1 600 ? 30.086 -24.790 -14.296 1.00 61.97 600 TYR A C 1
ATOM 4329 O O . TYR A 1 600 ? 30.323 -25.993 -14.179 1.00 61.97 600 TYR A O 1
ATOM 4337 N N . GLY A 1 601 ? 30.369 -24.122 -15.416 1.00 57.09 601 GLY A N 1
ATOM 4338 C CA . GLY A 1 601 ? 31.051 -24.726 -16.565 1.00 57.09 601 GLY A CA 1
ATOM 4339 C C . GLY A 1 601 ? 30.369 -25.990 -17.116 1.00 57.09 601 GLY A C 1
ATOM 4340 O O . GLY A 1 601 ? 29.157 -26.169 -17.020 1.00 57.09 601 GLY A O 1
ATOM 4341 N N . TYR A 1 602 ? 31.166 -26.889 -17.705 1.00 57.78 602 TYR A N 1
ATOM 4342 C CA . TYR A 1 602 ? 30.688 -28.140 -18.314 1.00 57.78 602 TYR A CA 1
ATOM 4343 C C . TYR A 1 602 ? 30.530 -29.307 -17.323 1.00 57.78 602 TYR A C 1
ATOM 4345 O O . TYR A 1 602 ? 30.123 -30.394 -17.726 1.00 57.78 602 TYR A O 1
ATOM 4353 N N . SER A 1 603 ? 30.873 -29.120 -16.043 1.00 57.53 603 SER A N 1
ATOM 4354 C CA . SER A 1 603 ? 30.973 -30.212 -15.061 1.00 57.53 603 SER A CA 1
ATOM 4355 C C . SER A 1 603 ? 29.637 -30.630 -14.441 1.00 57.53 603 SER A C 1
ATOM 4357 O O . SER A 1 603 ? 29.596 -31.607 -13.698 1.00 57.53 603 SER A O 1
ATOM 4359 N N . GLY A 1 604 ? 28.549 -29.902 -14.723 1.00 56.66 604 GLY A N 1
ATOM 4360 C CA . GLY A 1 604 ? 27.222 -30.163 -14.155 1.00 56.66 604 GLY A CA 1
ATOM 4361 C C . GLY A 1 604 ? 27.051 -29.709 -12.699 1.00 56.66 604 GLY A C 1
ATOM 4362 O O . GLY A 1 604 ? 25.943 -29.794 -12.177 1.00 56.66 604 GLY A O 1
ATOM 4363 N N . SER A 1 605 ? 28.104 -29.194 -12.056 1.00 64.06 605 SER A N 1
ATOM 4364 C CA . SER A 1 605 ? 28.029 -28.579 -10.726 1.00 64.06 605 SER A CA 1
ATOM 4365 C C . SER A 1 605 ? 27.336 -27.219 -10.784 1.00 64.06 605 SER A C 1
ATOM 4367 O O . SER A 1 605 ? 27.334 -26.561 -11.823 1.00 64.06 605 SER A O 1
ATOM 4369 N N . SER A 1 606 ? 26.781 -26.769 -9.662 1.00 68.56 606 SER A N 1
ATOM 4370 C CA . SER A 1 606 ? 26.090 -25.482 -9.555 1.00 68.56 606 SER A CA 1
ATOM 4371 C C . SER A 1 606 ? 26.799 -24.547 -8.586 1.00 68.56 606 SER A C 1
ATOM 4373 O O . SER A 1 606 ? 27.278 -24.995 -7.544 1.00 68.56 606 SER A O 1
ATOM 4375 N N . VAL A 1 607 ? 26.832 -23.252 -8.900 1.00 73.31 607 VAL A N 1
ATOM 4376 C CA . VAL A 1 607 ? 27.233 -22.201 -7.959 1.00 73.31 607 VAL A CA 1
ATOM 4377 C C . VAL A 1 607 ? 25.988 -21.543 -7.392 1.00 73.31 607 VAL A C 1
ATOM 4379 O O . VAL A 1 607 ? 25.048 -21.236 -8.126 1.00 73.31 607 VAL A O 1
ATOM 4382 N N . MET A 1 608 ? 26.016 -21.311 -6.083 1.00 76.06 608 MET A N 1
ATOM 4383 C CA . MET A 1 608 ? 25.030 -20.484 -5.405 1.00 76.06 608 MET A CA 1
ATOM 4384 C C . MET A 1 608 ? 25.516 -19.038 -5.384 1.00 76.06 608 MET A C 1
ATOM 4386 O O . MET A 1 608 ? 26.640 -18.758 -4.968 1.00 76.06 608 MET A O 1
ATOM 4390 N N . LEU A 1 609 ? 24.664 -18.141 -5.856 1.00 77.69 609 LEU A N 1
ATOM 4391 C CA . LEU A 1 609 ? 24.855 -16.702 -5.852 1.00 77.69 609 LEU A CA 1
ATOM 4392 C C . LEU A 1 609 ? 23.992 -16.089 -4.756 1.00 77.69 609 LEU A C 1
ATOM 4394 O O . LEU A 1 609 ? 22.839 -16.488 -4.587 1.00 77.69 609 LEU A O 1
ATOM 4398 N N . ASP A 1 610 ? 24.532 -15.090 -4.069 1.00 74.94 610 ASP A N 1
ATOM 4399 C CA . ASP A 1 610 ? 23.809 -14.316 -3.066 1.00 74.94 610 ASP A CA 1
ATOM 4400 C C . ASP A 1 610 ? 23.441 -12.931 -3.613 1.00 74.94 610 ASP A C 1
ATOM 4402 O O . ASP A 1 610 ? 24.212 -12.307 -4.349 1.00 74.94 610 ASP A O 1
ATOM 4406 N N . GLN A 1 611 ? 22.274 -12.443 -3.191 1.00 77.00 611 GLN A N 1
ATOM 4407 C CA . GLN A 1 611 ? 21.753 -11.106 -3.486 1.00 77.00 611 GLN A CA 1
ATOM 4408 C C . GLN A 1 611 ? 21.702 -10.783 -4.988 1.00 77.00 611 GLN A C 1
ATOM 4410 O O . GLN A 1 611 ? 22.353 -9.857 -5.470 1.00 77.00 611 GLN A O 1
ATOM 4415 N N . VAL A 1 612 ? 20.964 -11.587 -5.753 1.00 82.81 612 VAL A N 1
ATOM 4416 C CA . VAL A 1 612 ? 20.868 -11.464 -7.210 1.00 82.81 612 VAL A CA 1
ATOM 4417 C C . VAL A 1 612 ? 19.742 -10.516 -7.596 1.00 82.81 612 VAL A C 1
ATOM 4419 O O . VAL A 1 612 ? 18.571 -10.877 -7.569 1.00 82.81 612 VAL A O 1
ATOM 4422 N N . HIS A 1 613 ? 20.089 -9.309 -8.007 1.00 86.50 613 HIS A N 1
ATOM 4423 C CA . HIS A 1 613 ? 19.190 -8.358 -8.644 1.00 86.50 613 HIS A CA 1
ATOM 4424 C C . HIS A 1 613 ? 19.031 -8.689 -10.120 1.00 86.50 613 HIS A C 1
ATOM 4426 O O . HIS A 1 613 ? 19.977 -9.142 -10.759 1.00 86.50 613 HIS A O 1
ATOM 4432 N N . TYR A 1 614 ? 17.856 -8.448 -10.684 1.00 89.19 614 TYR A N 1
ATOM 4433 C CA . TYR A 1 614 ? 17.606 -8.693 -12.091 1.00 89.19 614 TYR A CA 1
ATOM 4434 C C . TYR A 1 614 ? 16.605 -7.722 -12.694 1.00 89.19 614 TYR A C 1
ATOM 4436 O O . TYR A 1 614 ? 15.765 -7.142 -12.007 1.00 89.19 614 TYR A O 1
ATOM 4444 N N . ILE A 1 615 ? 16.694 -7.591 -14.010 1.00 92.69 615 ILE A N 1
ATOM 4445 C CA . ILE A 1 615 ? 15.710 -6.965 -14.886 1.00 92.69 615 ILE A CA 1
ATOM 4446 C C . ILE A 1 615 ? 15.321 -7.997 -15.952 1.00 92.69 615 ILE A C 1
ATOM 4448 O O . ILE A 1 615 ? 16.165 -8.773 -16.395 1.00 92.69 615 ILE A O 1
ATOM 4452 N N . VAL A 1 616 ? 14.055 -8.040 -16.351 1.00 91.88 616 VAL A N 1
ATOM 4453 C CA . VAL A 1 616 ? 13.502 -8.913 -17.392 1.00 91.88 616 VAL A CA 1
ATOM 4454 C C . VAL A 1 616 ? 12.469 -8.145 -18.207 1.00 91.88 616 VAL A C 1
ATOM 4456 O O . VAL A 1 616 ? 11.750 -7.313 -17.670 1.00 91.88 616 VAL A O 1
ATOM 4459 N N . GLY A 1 617 ? 12.378 -8.378 -19.508 1.00 92.12 617 GLY A N 1
ATOM 4460 C CA . GLY A 1 617 ? 11.439 -7.633 -20.339 1.00 92.12 617 GLY A CA 1
ATOM 4461 C C . GLY A 1 617 ? 11.442 -8.082 -21.786 1.00 92.12 617 GLY A C 1
ATOM 4462 O O . GLY A 1 617 ? 12.238 -8.935 -22.174 1.00 92.12 617 GLY A O 1
ATOM 4463 N N . VAL A 1 618 ? 10.544 -7.504 -22.581 1.00 90.88 618 VAL A N 1
ATOM 4464 C CA . VAL A 1 618 ? 10.468 -7.752 -24.027 1.00 90.88 618 VAL A CA 1
ATOM 4465 C C . VAL A 1 618 ? 11.300 -6.683 -24.743 1.00 90.88 618 VAL A C 1
ATOM 4467 O O . VAL A 1 618 ? 10.905 -5.515 -24.728 1.00 90.88 618 VAL A O 1
ATOM 4470 N N . PRO A 1 619 ? 12.455 -7.026 -25.347 1.00 92.25 619 PRO A N 1
ATOM 4471 C CA . PRO A 1 619 ? 13.322 -6.033 -25.971 1.00 92.25 619 PRO A CA 1
ATOM 4472 C C . PRO A 1 619 ? 12.617 -5.289 -27.103 1.00 92.25 619 PRO A C 1
ATOM 4474 O O . PRO A 1 619 ? 11.884 -5.893 -27.889 1.00 92.25 619 PRO A O 1
ATOM 4477 N N . THR A 1 620 ? 12.888 -3.990 -27.229 1.00 92.50 620 THR A N 1
ATOM 4478 C CA . THR A 1 620 ? 12.425 -3.191 -28.368 1.00 92.50 620 THR A CA 1
ATOM 4479 C C . THR A 1 620 ? 12.862 -3.859 -29.677 1.00 92.50 620 THR A C 1
ATOM 4481 O O . THR A 1 620 ? 14.057 -4.092 -29.874 1.00 92.50 620 THR A O 1
ATOM 4484 N N . PRO A 1 621 ? 11.940 -4.164 -30.606 1.00 87.06 621 PRO A N 1
ATOM 4485 C CA . PRO A 1 621 ? 12.314 -4.710 -31.903 1.00 87.06 621 PRO A CA 1
ATOM 4486 C C . PRO A 1 621 ? 13.314 -3.796 -32.617 1.00 87.06 621 PRO A C 1
ATOM 4488 O O . PRO A 1 621 ? 13.150 -2.580 -32.605 1.00 87.06 621 PRO A O 1
ATOM 4491 N N . ALA A 1 622 ? 14.312 -4.360 -33.303 1.00 85.75 622 ALA A N 1
ATOM 4492 C CA . ALA A 1 622 ? 15.346 -3.570 -33.983 1.00 85.75 622 ALA A CA 1
ATOM 4493 C C . ALA A 1 622 ? 14.766 -2.533 -34.968 1.00 85.75 622 ALA A C 1
ATOM 4495 O O . ALA A 1 622 ? 15.262 -1.417 -35.055 1.00 85.75 622 ALA A O 1
ATOM 4496 N N . ALA A 1 623 ? 13.667 -2.870 -35.653 1.00 88.31 623 ALA A N 1
ATOM 4497 C CA . ALA A 1 623 ? 12.962 -1.959 -36.561 1.00 88.31 623 ALA A CA 1
ATOM 4498 C C . ALA A 1 623 ? 12.236 -0.794 -35.854 1.00 88.31 623 ALA A C 1
ATOM 4500 O O . ALA A 1 623 ? 11.810 0.151 -36.509 1.00 88.31 623 ALA A O 1
ATOM 4501 N N . GLN A 1 624 ? 12.060 -0.882 -34.536 1.00 91.44 624 GLN A N 1
ATOM 4502 C CA . GLN A 1 624 ? 11.427 0.127 -33.687 1.00 91.44 624 GLN A CA 1
ATOM 4503 C C . GLN A 1 624 ? 12.447 0.858 -32.805 1.00 91.44 624 GLN A C 1
ATOM 4505 O O . GLN A 1 624 ? 12.047 1.685 -31.991 1.00 91.44 624 GLN A O 1
ATOM 4510 N N . MET A 1 625 ? 13.743 0.554 -32.917 1.00 92.00 625 MET A N 1
ATOM 4511 C CA . MET A 1 625 ? 14.773 1.284 -32.184 1.00 92.00 625 MET A CA 1
ATOM 4512 C C . MET A 1 625 ? 14.973 2.678 -32.792 1.00 92.00 625 MET A C 1
ATOM 4514 O O . MET A 1 625 ? 15.052 2.800 -34.017 1.00 92.00 625 MET A O 1
ATOM 4518 N N . PRO A 1 626 ? 15.093 3.733 -31.968 1.00 92.94 626 PRO A N 1
ATOM 4519 C CA . PRO A 1 626 ? 15.502 5.038 -32.464 1.00 92.94 626 PRO A CA 1
ATOM 4520 C C . PRO A 1 626 ? 16.925 4.985 -33.030 1.00 92.94 626 PRO A C 1
ATOM 4522 O O . PRO A 1 626 ? 17.798 4.326 -32.468 1.00 92.94 626 PRO A O 1
ATOM 4525 N N . VAL A 1 627 ? 17.148 5.695 -34.135 1.00 89.44 627 VAL A N 1
ATOM 4526 C CA . VAL A 1 627 ? 18.446 5.751 -34.838 1.00 89.44 627 VAL A CA 1
ATOM 4527 C C . VAL A 1 627 ? 19.183 7.079 -34.648 1.00 89.44 627 VAL A C 1
ATOM 4529 O O . VAL A 1 627 ? 20.325 7.209 -35.072 1.00 89.44 627 VAL A O 1
ATOM 4532 N N . SER A 1 628 ? 18.521 8.077 -34.062 1.00 92.19 628 SER A N 1
ATOM 4533 C CA . SER A 1 628 ? 19.090 9.387 -33.755 1.00 92.19 628 SER A CA 1
ATOM 4534 C C . SER A 1 628 ? 18.284 10.095 -32.668 1.00 92.19 628 SER A C 1
ATOM 4536 O O . SER A 1 628 ? 17.155 9.703 -32.346 1.00 92.19 628 SER A O 1
ATOM 4538 N N . GLY A 1 629 ? 18.870 11.158 -32.126 1.00 89.69 629 GLY A N 1
ATOM 4539 C CA . GLY A 1 629 ? 18.288 12.011 -31.107 1.00 89.69 629 GLY A CA 1
ATOM 4540 C C . GLY A 1 629 ? 18.542 11.524 -29.686 1.00 89.69 629 GLY A C 1
ATOM 4541 O O . GLY A 1 629 ? 19.084 10.446 -29.440 1.00 89.69 629 GLY A O 1
ATOM 4542 N N . THR A 1 630 ? 18.113 12.340 -28.730 1.00 90.19 630 THR A N 1
ATOM 4543 C CA . THR A 1 630 ? 18.300 12.082 -27.298 1.00 90.19 630 THR A CA 1
ATOM 4544 C C . THR A 1 630 ? 16.970 11.871 -26.587 1.00 90.19 630 THR A C 1
ATOM 4546 O O . THR A 1 630 ? 15.928 12.412 -26.977 1.00 90.19 630 THR A O 1
ATOM 4549 N N . ALA A 1 631 ? 16.998 11.061 -25.532 1.00 88.50 631 ALA A N 1
ATOM 4550 C CA . ALA A 1 631 ? 15.852 10.778 -24.683 1.00 88.50 631 ALA A CA 1
ATOM 4551 C C . ALA A 1 631 ? 16.258 10.714 -23.213 1.00 88.50 631 ALA A C 1
ATOM 4553 O O . ALA A 1 631 ? 17.233 10.055 -22.856 1.00 88.50 631 ALA A O 1
ATOM 4554 N N . ASN A 1 632 ? 15.451 11.339 -22.358 1.00 88.00 632 ASN A N 1
ATOM 4555 C CA . ASN A 1 632 ? 15.570 11.208 -20.913 1.00 88.00 632 ASN A CA 1
ATOM 4556 C C . ASN A 1 632 ? 14.488 10.270 -20.383 1.00 88.00 632 ASN A C 1
ATOM 4558 O O . ASN A 1 632 ? 13.366 10.227 -20.893 1.00 88.00 632 ASN A O 1
ATOM 4562 N N . TYR A 1 633 ? 14.843 9.518 -19.351 1.00 89.81 633 TYR A N 1
ATOM 4563 C CA . TYR A 1 633 ? 13.987 8.544 -18.707 1.00 89.81 633 TYR A CA 1
ATOM 4564 C C . TYR A 1 633 ? 13.982 8.794 -17.203 1.00 89.81 633 TYR A C 1
ATOM 4566 O O . TYR A 1 633 ? 15.029 8.979 -16.575 1.00 89.81 633 TYR A O 1
ATOM 4574 N N . ALA A 1 634 ? 12.781 8.786 -16.636 1.00 80.44 634 ALA A N 1
ATOM 4575 C CA . ALA A 1 634 ? 12.551 8.882 -15.206 1.00 80.44 634 ALA A CA 1
ATOM 4576 C C . ALA A 1 634 ? 12.490 7.480 -14.600 1.00 80.44 634 ALA A C 1
ATOM 4578 O O . ALA A 1 634 ? 11.937 6.563 -15.213 1.00 80.44 634 ALA A O 1
ATOM 4579 N N . LEU A 1 635 ? 13.048 7.314 -13.400 1.00 82.12 635 LEU A N 1
ATOM 4580 C CA . LEU A 1 635 ? 12.924 6.068 -12.652 1.00 82.12 635 LEU A CA 1
ATOM 4581 C C . LEU A 1 635 ? 11.441 5.773 -12.381 1.00 82.12 635 LEU A C 1
ATOM 4583 O O . LEU A 1 635 ? 10.705 6.629 -11.899 1.00 82.12 635 LEU A O 1
ATOM 4587 N N . VAL A 1 636 ? 11.018 4.550 -12.683 1.00 78.12 636 VAL A N 1
ATOM 4588 C CA . VAL A 1 636 ? 9.652 4.053 -12.454 1.00 78.12 636 VAL A CA 1
ATOM 4589 C C . VAL A 1 636 ? 9.635 2.790 -11.614 1.00 78.12 636 VAL A C 1
ATOM 4591 O O . VAL A 1 636 ? 8.613 2.123 -11.548 1.00 78.12 636 VAL A O 1
ATOM 4594 N N . GLY A 1 637 ? 10.753 2.415 -11.004 1.00 77.81 637 GLY A N 1
ATOM 4595 C CA . GLY A 1 637 ? 10.841 1.243 -10.150 1.00 77.81 637 GLY A 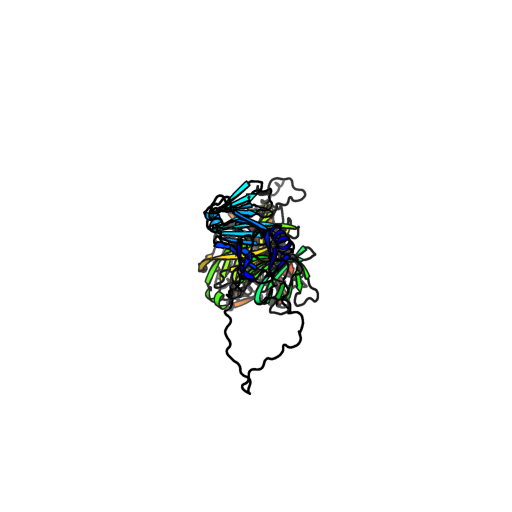CA 1
ATOM 4596 C C . GLY A 1 637 ? 12.237 0.652 -10.128 1.00 77.81 637 GLY A C 1
ATOM 4597 O O . GLY A 1 637 ? 13.115 1.026 -10.900 1.00 77.81 637 GLY A O 1
ATOM 4598 N N . GLY A 1 638 ? 12.448 -0.277 -9.216 1.00 82.44 638 GLY A N 1
ATOM 4599 C CA . GLY A 1 638 ? 13.707 -0.977 -9.064 1.00 82.44 638 GLY A CA 1
ATOM 4600 C C . GLY A 1 638 ? 13.719 -1.779 -7.776 1.00 82.44 638 GLY A C 1
ATOM 4601 O O . GLY A 1 638 ? 12.752 -1.794 -7.010 1.00 82.44 638 GLY A O 1
ATOM 4602 N N . THR A 1 639 ? 14.816 -2.478 -7.543 1.00 80.62 639 THR A N 1
ATOM 4603 C CA . THR A 1 639 ? 15.028 -3.226 -6.305 1.00 80.62 639 THR A CA 1
ATOM 4604 C C . THR A 1 639 ? 15.595 -2.317 -5.223 1.00 80.62 639 THR A C 1
ATOM 4606 O O . THR A 1 639 ? 16.413 -1.450 -5.525 1.00 80.62 639 THR A O 1
ATOM 4609 N N . ALA A 1 640 ? 15.279 -2.593 -3.956 1.00 76.06 640 ALA A N 1
ATOM 4610 C CA . ALA A 1 640 ? 16.115 -2.137 -2.848 1.00 76.06 640 ALA A CA 1
ATOM 4611 C C . ALA A 1 640 ? 17.563 -2.617 -3.091 1.00 76.06 640 ALA A C 1
ATOM 4613 O O . ALA A 1 640 ? 17.747 -3.822 -3.264 1.00 76.06 640 ALA A O 1
ATOM 4614 N N . PRO A 1 641 ? 18.566 -1.726 -3.191 1.00 84.00 641 PRO A N 1
ATOM 4615 C CA . PRO A 1 641 ? 19.928 -2.117 -3.530 1.00 84.00 641 PRO A CA 1
ATOM 4616 C C . PRO A 1 641 ? 20.568 -2.891 -2.385 1.00 84.00 641 PRO A C 1
ATOM 4618 O O . PRO A 1 641 ? 20.197 -2.716 -1.225 1.00 84.00 641 PRO A O 1
ATOM 4621 N N . THR A 1 642 ? 21.569 -3.702 -2.686 1.00 83.31 642 THR A N 1
ATOM 4622 C CA . THR A 1 642 ? 22.374 -4.376 -1.665 1.00 83.31 642 THR A CA 1
ATOM 4623 C C . THR A 1 642 ? 23.794 -3.850 -1.697 1.00 83.31 642 THR A C 1
ATOM 4625 O O . THR A 1 642 ? 24.304 -3.476 -2.749 1.00 83.31 642 THR A O 1
ATOM 4628 N N . ALA A 1 643 ? 24.421 -3.771 -0.528 1.00 80.62 643 ALA A N 1
ATOM 4629 C CA . ALA A 1 643 ? 25.842 -3.496 -0.414 1.00 80.62 643 ALA A CA 1
ATOM 4630 C C . ALA A 1 643 ? 26.501 -4.633 0.353 1.00 80.62 643 ALA A C 1
ATOM 4632 O O . ALA A 1 643 ? 26.098 -4.936 1.478 1.00 80.62 643 ALA A O 1
ATOM 4633 N N . THR A 1 644 ? 27.498 -5.261 -0.257 1.00 80.44 644 THR A N 1
ATOM 4634 C CA . THR A 1 644 ? 28.169 -6.428 0.306 1.00 80.44 644 THR A CA 1
ATOM 4635 C C . THR A 1 644 ? 29.636 -6.128 0.557 1.00 80.44 644 THR A C 1
ATOM 4637 O O . THR A 1 644 ? 30.390 -5.792 -0.359 1.00 80.44 644 THR A O 1
ATOM 4640 N N . LYS A 1 645 ? 30.062 -6.295 1.809 1.00 79.31 645 LYS A N 1
ATOM 4641 C CA . LYS A 1 645 ? 31.454 -6.146 2.236 1.00 79.31 645 LYS A CA 1
ATOM 4642 C C . LYS A 1 645 ? 31.844 -7.324 3.110 1.00 79.31 645 LYS A C 1
ATOM 4644 O O . LYS A 1 645 ? 31.118 -7.672 4.035 1.00 79.31 645 LYS A O 1
ATOM 4649 N N . ASP A 1 646 ? 32.959 -7.968 2.778 1.00 77.44 646 ASP A N 1
ATOM 4650 C CA . ASP A 1 646 ? 33.502 -9.110 3.527 1.00 77.44 646 ASP A CA 1
ATOM 4651 C C . ASP A 1 646 ? 32.480 -10.245 3.759 1.00 77.44 646 ASP A C 1
ATOM 4653 O O . ASP A 1 646 ? 32.470 -10.911 4.791 1.00 77.44 646 ASP A O 1
ATOM 4657 N N . GLY A 1 647 ? 31.588 -10.464 2.783 1.00 67.44 647 GLY A N 1
ATOM 4658 C CA . GLY A 1 647 ? 30.533 -11.484 2.839 1.00 67.44 647 GLY A CA 1
ATOM 4659 C C . GLY A 1 647 ? 29.285 -11.088 3.639 1.00 67.44 647 GLY A C 1
ATOM 4660 O O . GLY A 1 647 ? 28.331 -11.859 3.688 1.00 67.44 647 GLY A O 1
ATOM 4661 N N . ILE A 1 648 ? 29.250 -9.891 4.226 1.00 67.50 648 ILE A N 1
ATOM 4662 C CA . ILE A 1 648 ? 28.081 -9.353 4.925 1.00 67.50 648 ILE A CA 1
ATOM 4663 C C . ILE A 1 648 ? 27.338 -8.419 3.974 1.00 67.50 648 ILE A C 1
ATOM 4665 O O . ILE A 1 648 ? 27.912 -7.452 3.476 1.00 67.50 648 ILE A O 1
ATOM 4669 N N . SER A 1 649 ? 26.058 -8.708 3.734 1.00 71.81 649 SER A N 1
ATOM 4670 C CA . SER A 1 649 ? 25.190 -7.878 2.896 1.00 71.81 649 SER A CA 1
ATOM 4671 C C . SER A 1 649 ? 24.256 -7.034 3.752 1.00 71.81 649 SER A C 1
ATOM 4673 O O . SER A 1 649 ? 23.589 -7.548 4.650 1.00 71.81 649 SER A O 1
ATOM 4675 N N . GLN A 1 650 ? 24.186 -5.744 3.448 1.00 71.12 650 GLN A N 1
ATOM 4676 C CA . GLN A 1 650 ? 23.182 -4.825 3.975 1.00 71.12 650 GLN A CA 1
ATOM 4677 C C . GLN A 1 650 ? 22.221 -4.419 2.857 1.00 71.12 650 GLN A C 1
ATOM 4679 O O . GLN A 1 650 ? 22.630 -4.198 1.716 1.00 71.12 650 GLN A O 1
ATOM 4684 N N . VAL A 1 651 ? 20.941 -4.306 3.198 1.00 72.69 651 VAL A N 1
ATOM 4685 C CA . VAL A 1 651 ? 19.903 -3.827 2.283 1.00 72.69 651 VAL A CA 1
ATOM 4686 C C . VAL A 1 651 ? 19.803 -2.310 2.411 1.00 72.69 651 VAL A C 1
ATOM 4688 O O . VAL A 1 651 ? 19.713 -1.773 3.516 1.00 72.69 651 VAL A O 1
ATOM 4691 N N . GLY A 1 652 ? 19.842 -1.622 1.277 1.00 64.62 652 GLY A N 1
ATOM 4692 C CA . GLY A 1 652 ? 19.686 -0.182 1.155 1.00 64.62 652 GLY A CA 1
ATOM 4693 C C . GLY A 1 652 ? 18.323 0.222 0.604 1.00 64.62 652 GLY A C 1
ATOM 4694 O O . GLY A 1 652 ? 17.433 -0.592 0.375 1.00 64.62 652 GLY A O 1
ATOM 4695 N N . GLN A 1 653 ? 18.167 1.517 0.376 1.00 69.56 653 GLN A N 1
ATOM 4696 C CA . GLN A 1 653 ? 16.991 2.151 -0.205 1.00 69.56 653 GLN A CA 1
ATOM 4697 C C . GLN A 1 653 ? 17.374 2.736 -1.565 1.00 69.56 653 GLN A C 1
ATOM 4699 O O . GLN A 1 653 ? 18.398 3.408 -1.674 1.00 69.56 653 GLN A O 1
ATOM 4704 N N . LEU A 1 654 ? 16.569 2.486 -2.597 1.00 76.56 654 LEU A N 1
ATOM 4705 C CA . LEU A 1 654 ? 16.722 3.095 -3.921 1.00 76.56 654 LEU A CA 1
ATOM 4706 C C . LEU A 1 654 ? 16.039 4.463 -3.906 1.00 76.56 654 LEU A C 1
ATOM 4708 O O . LEU A 1 654 ? 14.851 4.509 -4.088 1.00 76.56 654 LEU A O 1
ATOM 4712 N N . LEU A 1 655 ? 16.700 5.583 -3.667 1.00 67.75 655 LEU A N 1
ATOM 4713 C CA . LEU A 1 655 ? 16.004 6.866 -3.479 1.00 67.75 655 LEU A CA 1
ATOM 4714 C C . LEU A 1 655 ? 15.411 7.454 -4.768 1.00 67.75 655 LEU A C 1
ATOM 4716 O O . LEU A 1 655 ? 14.386 8.137 -4.722 1.00 67.75 655 LEU A O 1
ATOM 4720 N N . GLY A 1 656 ? 16.051 7.195 -5.904 1.00 75.19 656 GLY A N 1
ATOM 4721 C CA . GLY A 1 656 ? 15.697 7.785 -7.186 1.00 75.19 656 GLY A CA 1
ATOM 4722 C C . GLY A 1 656 ? 16.702 7.416 -8.270 1.00 75.19 656 GLY A C 1
ATOM 4723 O O . GLY A 1 656 ? 17.629 6.635 -8.048 1.00 75.19 656 GLY A O 1
ATOM 4724 N N . GLY A 1 657 ? 16.507 7.963 -9.463 1.00 85.31 657 GLY A N 1
ATOM 4725 C CA . GLY A 1 657 ? 17.471 7.814 -10.538 1.00 85.31 657 GLY A CA 1
ATOM 4726 C C . GLY A 1 657 ? 17.024 8.458 -11.839 1.00 85.31 657 GLY A C 1
ATOM 4727 O O . GLY A 1 657 ? 15.850 8.777 -12.041 1.00 85.31 657 GLY A O 1
ATOM 4728 N N . SER A 1 658 ? 17.982 8.619 -12.738 1.00 85.44 658 SER A N 1
ATOM 4729 C CA . SER A 1 658 ? 17.782 9.104 -14.094 1.00 85.44 658 SER A CA 1
ATOM 4730 C C . SER A 1 658 ? 18.574 8.260 -15.082 1.00 85.44 658 SER A C 1
ATOM 4732 O O . SER A 1 658 ? 19.631 7.710 -14.763 1.00 85.44 658 SER A O 1
ATOM 4734 N N . LEU A 1 659 ? 18.052 8.173 -16.301 1.00 94.69 659 LEU A N 1
ATOM 4735 C CA . LEU A 1 659 ? 18.758 7.597 -17.435 1.00 94.69 659 LEU A CA 1
ATOM 4736 C C . LEU A 1 659 ? 18.615 8.530 -18.631 1.00 94.69 659 LEU A C 1
ATOM 4738 O O . LEU A 1 659 ? 17.532 9.041 -18.908 1.00 94.69 659 LEU A O 1
ATOM 4742 N N . SER A 1 660 ? 19.714 8.751 -19.339 1.00 94.50 660 SER A N 1
ATOM 4743 C CA . SER A 1 660 ? 19.742 9.480 -20.600 1.00 94.50 660 SER A CA 1
ATOM 4744 C C . SER A 1 660 ? 20.315 8.570 -21.674 1.00 94.50 660 SER A C 1
ATOM 4746 O O . SER A 1 660 ? 21.345 7.931 -21.456 1.00 94.50 660 SER A O 1
ATOM 4748 N N . ALA A 1 661 ? 19.628 8.487 -22.807 1.00 95.50 661 ALA A N 1
ATOM 4749 C CA . ALA A 1 661 ? 20.075 7.755 -23.979 1.00 95.50 661 ALA A CA 1
ATOM 4750 C C . ALA A 1 661 ? 20.280 8.734 -25.132 1.00 95.50 661 ALA A C 1
ATOM 4752 O O . ALA A 1 661 ? 19.383 9.506 -25.474 1.00 95.50 661 ALA A O 1
ATOM 4753 N N . ASP A 1 662 ? 21.453 8.663 -25.739 1.00 95.06 662 ASP A N 1
ATOM 4754 C CA . ASP A 1 662 ? 21.805 9.339 -26.972 1.00 95.06 662 ASP A CA 1
ATOM 4755 C C . ASP A 1 662 ? 21.876 8.289 -28.081 1.00 95.06 662 ASP A C 1
ATOM 4757 O O . ASP A 1 662 ? 22.810 7.486 -28.148 1.00 95.06 662 ASP A O 1
ATOM 4761 N N . PHE A 1 663 ? 20.850 8.257 -28.926 1.00 94.44 663 PHE A N 1
ATOM 4762 C CA . PHE A 1 663 ? 20.746 7.292 -30.015 1.00 94.44 663 PHE A CA 1
ATOM 4763 C C . PHE A 1 663 ? 21.603 7.676 -31.221 1.00 94.44 663 PHE A C 1
ATOM 4765 O O . PHE A 1 663 ? 21.891 6.812 -32.043 1.00 94.44 663 PHE A O 1
ATOM 4772 N N . THR A 1 664 ? 22.047 8.933 -31.310 1.00 92.44 664 THR A N 1
ATOM 4773 C CA . THR A 1 664 ? 22.956 9.396 -32.365 1.00 92.44 664 THR A CA 1
ATOM 4774 C C . THR A 1 664 ? 24.368 8.888 -32.121 1.00 92.44 664 THR A C 1
ATOM 4776 O O . THR A 1 664 ? 24.999 8.345 -33.025 1.00 92.44 664 THR A O 1
ATOM 4779 N N . TYR A 1 665 ? 24.857 9.025 -30.888 1.00 92.50 665 TYR A N 1
ATOM 4780 C CA . TYR A 1 665 ? 26.179 8.533 -30.495 1.00 92.50 665 TYR A CA 1
ATOM 4781 C C . TYR A 1 665 ? 26.154 7.096 -29.963 1.00 92.50 665 TYR A C 1
ATOM 4783 O O . TYR A 1 665 ? 27.208 6.531 -29.676 1.00 92.50 665 TYR A O 1
ATOM 4791 N N . GLY A 1 666 ? 24.968 6.493 -29.833 1.00 92.19 666 GLY A N 1
ATOM 4792 C CA . GLY A 1 666 ? 24.802 5.125 -29.351 1.00 92.19 666 GLY A CA 1
ATOM 4793 C C . GLY A 1 666 ? 25.280 4.958 -27.910 1.00 92.19 666 GLY A C 1
ATOM 4794 O O . GLY A 1 666 ? 25.997 4.003 -27.610 1.00 92.19 666 GLY A O 1
ATOM 4795 N N . SER A 1 667 ? 24.924 5.888 -27.021 1.00 94.75 667 SER A N 1
ATOM 4796 C CA . SER A 1 667 ? 25.408 5.902 -25.638 1.00 94.75 667 SER A CA 1
ATOM 4797 C C . SER A 1 667 ? 24.297 6.094 -24.605 1.00 94.75 667 SER A C 1
ATOM 4799 O O . SER A 1 667 ? 23.292 6.752 -24.857 1.00 94.75 667 SER A O 1
ATOM 4801 N N . VAL A 1 668 ? 24.487 5.518 -23.421 1.00 95.62 668 VAL A N 1
ATOM 4802 C CA . VAL A 1 668 ? 23.606 5.629 -22.258 1.00 95.62 668 VAL A CA 1
ATOM 4803 C C . VAL A 1 668 ? 24.411 6.130 -21.071 1.00 95.62 668 VAL A C 1
ATOM 4805 O O . VAL A 1 668 ? 25.515 5.661 -20.801 1.00 95.62 668 VAL A O 1
ATOM 4808 N N . SER A 1 669 ? 23.838 7.069 -20.330 1.00 95.31 669 SER A N 1
ATOM 4809 C CA . SER A 1 669 ? 24.331 7.470 -19.015 1.00 95.31 669 SER A CA 1
ATOM 4810 C C . SER A 1 669 ? 23.223 7.287 -17.988 1.00 95.31 669 SER A C 1
ATOM 4812 O O . SER A 1 669 ? 22.060 7.573 -18.271 1.00 95.31 669 SER A O 1
ATOM 4814 N N . ALA A 1 670 ? 23.573 6.807 -16.801 1.00 95.25 670 ALA A N 1
ATOM 4815 C CA . ALA A 1 670 ? 22.627 6.560 -15.723 1.00 95.25 670 ALA A CA 1
ATOM 4816 C C . ALA A 1 670 ? 23.176 7.070 -14.390 1.00 95.25 670 ALA A C 1
ATOM 4818 O O . ALA A 1 670 ? 24.371 6.964 -14.114 1.00 95.25 670 ALA A O 1
ATOM 4819 N N . SER A 1 671 ? 22.283 7.596 -13.560 1.00 92.56 671 SER A N 1
ATOM 4820 C CA . SER A 1 671 ? 22.553 7.983 -12.178 1.00 92.56 671 SER A CA 1
ATOM 4821 C C . SER A 1 671 ? 21.487 7.356 -11.295 1.00 92.56 671 SER A C 1
ATOM 4823 O O . SER A 1 671 ? 20.300 7.524 -11.557 1.00 92.56 671 SER A O 1
ATOM 4825 N N . ILE A 1 672 ? 21.895 6.616 -10.272 1.00 92.44 672 ILE A N 1
ATOM 4826 C CA . ILE A 1 672 ? 21.007 5.899 -9.364 1.00 92.44 672 ILE A CA 1
ATOM 4827 C C . ILE A 1 672 ? 21.335 6.324 -7.939 1.00 92.44 672 ILE A C 1
ATOM 4829 O O . ILE A 1 672 ? 22.421 6.051 -7.431 1.00 92.44 672 ILE A O 1
ATOM 4833 N N . ASP A 1 673 ? 20.390 6.981 -7.283 1.00 83.31 673 ASP A N 1
ATOM 4834 C CA . ASP A 1 673 ? 20.564 7.469 -5.922 1.00 83.31 673 ASP A CA 1
ATOM 4835 C C . ASP A 1 673 ? 20.158 6.380 -4.937 1.00 83.31 673 ASP A C 1
ATOM 4837 O O . ASP A 1 673 ? 19.049 5.852 -4.988 1.00 83.31 673 ASP A O 1
ATOM 4841 N N . THR A 1 674 ? 21.057 6.029 -4.023 1.00 81.19 674 THR A N 1
ATOM 4842 C CA . THR A 1 674 ? 20.856 4.957 -3.044 1.00 81.19 674 THR A CA 1
ATOM 4843 C C . THR A 1 674 ? 21.183 5.428 -1.630 1.00 81.19 674 THR A C 1
ATOM 4845 O O . THR A 1 674 ? 21.859 6.439 -1.433 1.00 81.19 674 THR A O 1
ATOM 4848 N N . LYS A 1 675 ? 20.703 4.705 -0.615 1.00 73.38 675 LYS A N 1
ATOM 4849 C CA . LYS A 1 675 ? 21.018 4.976 0.793 1.00 73.38 675 LYS A CA 1
ATOM 4850 C C . LYS A 1 675 ? 21.135 3.698 1.612 1.00 73.38 675 LYS A C 1
ATOM 4852 O O . LYS A 1 675 ? 20.259 2.845 1.554 1.00 73.38 675 LYS A O 1
ATOM 4857 N N . PHE A 1 676 ? 22.174 3.604 2.431 1.00 74.38 676 PHE A N 1
ATOM 4858 C CA . PHE A 1 676 ? 22.439 2.492 3.341 1.00 74.38 676 PHE A CA 1
ATOM 4859 C C . PHE A 1 676 ? 22.577 3.031 4.768 1.00 74.38 676 PHE A C 1
ATOM 4861 O O . PHE A 1 676 ? 23.521 3.760 5.080 1.00 74.38 676 PHE A O 1
ATOM 4868 N N . GLY A 1 677 ? 21.604 2.737 5.637 1.00 70.44 677 GLY A N 1
ATOM 4869 C CA . GLY A 1 677 ? 21.522 3.366 6.959 1.00 70.44 677 GLY A CA 1
ATOM 4870 C C . GLY A 1 677 ? 21.404 4.890 6.838 1.00 70.44 677 GLY A C 1
ATOM 4871 O O . GLY A 1 677 ? 20.441 5.386 6.263 1.00 70.44 677 GLY A O 1
ATOM 4872 N N . ASN A 1 678 ? 22.396 5.634 7.334 1.00 68.44 678 ASN A N 1
ATOM 4873 C CA . ASN A 1 678 ? 22.470 7.098 7.199 1.00 68.44 678 ASN A CA 1
ATOM 4874 C C . ASN A 1 678 ? 23.339 7.572 6.019 1.00 68.44 678 ASN A C 1
ATOM 4876 O O . ASN A 1 678 ? 23.443 8.774 5.790 1.00 68.44 678 ASN A O 1
ATOM 4880 N N . THR A 1 679 ? 23.946 6.655 5.265 1.00 74.25 679 THR A N 1
ATOM 4881 C CA . THR A 1 679 ? 24.897 6.975 4.195 1.00 74.25 679 THR A CA 1
ATOM 4882 C C . THR A 1 679 ? 24.188 6.997 2.846 1.00 74.25 679 THR A C 1
ATOM 4884 O O . THR A 1 679 ? 23.727 5.956 2.383 1.00 74.25 679 THR A O 1
ATOM 4887 N N . ALA A 1 680 ? 24.097 8.163 2.204 1.00 79.56 680 ALA A N 1
ATOM 4888 C CA . ALA A 1 680 ? 23.621 8.280 0.825 1.00 79.56 680 ALA A CA 1
ATOM 4889 C C . ALA A 1 680 ? 24.780 8.074 -0.164 1.00 79.56 680 ALA A C 1
ATOM 4891 O O . ALA A 1 680 ? 25.870 8.605 0.053 1.00 79.56 680 ALA A O 1
ATOM 4892 N N . VAL A 1 681 ? 24.542 7.317 -1.236 1.00 84.62 681 VAL A N 1
ATOM 4893 C CA . VAL A 1 681 ? 25.519 7.024 -2.295 1.00 84.62 681 VAL A CA 1
ATOM 4894 C C . VAL A 1 681 ? 24.835 7.076 -3.656 1.00 84.62 681 VAL A C 1
ATOM 4896 O O . VAL A 1 681 ? 23.838 6.390 -3.876 1.00 84.62 681 VAL A O 1
ATOM 4899 N N . THR A 1 682 ? 25.398 7.840 -4.588 1.00 90.69 682 THR A N 1
ATOM 4900 C CA . THR A 1 682 ? 24.952 7.860 -5.986 1.00 90.69 682 THR A CA 1
ATOM 4901 C C . THR A 1 682 ? 25.826 6.928 -6.819 1.00 90.69 682 THR A C 1
ATOM 4903 O O . THR A 1 682 ? 27.041 7.113 -6.918 1.00 90.69 682 THR A O 1
ATOM 4906 N N . VAL A 1 683 ? 25.194 5.927 -7.426 1.00 91.75 683 VAL A N 1
ATOM 4907 C CA . VAL A 1 683 ? 25.804 5.019 -8.395 1.00 91.75 683 VAL A CA 1
ATOM 4908 C C . VAL A 1 683 ? 25.676 5.645 -9.777 1.00 91.75 683 VAL A C 1
ATOM 4910 O O . VAL A 1 683 ? 24.562 5.880 -10.237 1.00 91.75 683 VAL A O 1
ATOM 4913 N N . SER A 1 684 ? 26.788 5.938 -10.449 1.00 92.25 684 SER A N 1
ATOM 4914 C CA . SER A 1 684 ? 26.750 6.652 -11.735 1.00 92.25 684 SER A CA 1
ATOM 4915 C C . SER A 1 684 ? 27.578 5.961 -12.806 1.00 92.25 684 SER A C 1
ATOM 4917 O O . SER A 1 684 ? 28.699 5.531 -12.552 1.00 92.25 684 SER A O 1
ATOM 4919 N N . SER A 1 685 ? 27.015 5.861 -14.008 1.00 92.12 685 SER A N 1
ATOM 4920 C CA . SER A 1 685 ? 27.684 5.343 -15.198 1.00 92.12 685 SER A CA 1
ATOM 4921 C C . SER A 1 685 ? 27.522 6.320 -16.354 1.00 92.12 685 SER A C 1
ATOM 4923 O O . SER A 1 685 ? 26.429 6.847 -16.575 1.00 92.12 685 SER A O 1
ATOM 4925 N N . GLN A 1 686 ? 28.600 6.570 -17.092 1.00 93.62 686 GLN A N 1
ATOM 4926 C CA . GLN A 1 686 ? 28.596 7.460 -18.252 1.00 93.62 686 GLN A CA 1
ATOM 4927 C C . GLN A 1 686 ? 29.107 6.744 -19.497 1.00 93.62 686 GLN A C 1
ATOM 4929 O O . GLN A 1 686 ? 30.171 6.127 -19.473 1.00 93.62 686 GLN A O 1
ATOM 4934 N N . GLY A 1 687 ? 28.371 6.875 -20.601 1.00 88.31 687 GLY A N 1
ATOM 4935 C CA . GLY A 1 687 ? 28.812 6.404 -21.914 1.00 88.31 687 GLY A CA 1
ATOM 4936 C C . GLY A 1 687 ? 28.744 4.887 -22.120 1.00 88.31 687 GLY A C 1
ATOM 4937 O O . GLY A 1 687 ? 29.551 4.347 -22.871 1.00 88.31 687 GLY A O 1
ATOM 4938 N N . ALA A 1 688 ? 27.812 4.184 -21.473 1.00 87.81 688 ALA A N 1
ATOM 4939 C CA . ALA A 1 688 ? 27.537 2.781 -21.782 1.00 87.81 688 ALA A CA 1
ATOM 4940 C C . ALA A 1 688 ? 27.051 2.644 -23.232 1.00 87.81 688 ALA A C 1
ATOM 4942 O O . ALA A 1 688 ? 26.161 3.374 -23.659 1.00 87.81 688 ALA A O 1
ATOM 4943 N N . SER A 1 689 ? 27.627 1.730 -24.005 1.00 88.69 689 SER A N 1
ATOM 4944 C CA . SER A 1 689 ? 27.356 1.635 -25.444 1.00 88.69 689 SER A CA 1
ATOM 4945 C C . SER A 1 689 ? 26.041 0.910 -25.728 1.00 88.69 689 SER A C 1
ATOM 4947 O O . SER A 1 689 ? 25.747 -0.108 -25.098 1.00 88.69 689 SER A O 1
ATOM 4949 N N . ILE A 1 690 ? 25.266 1.423 -26.686 1.00 86.62 690 ILE A N 1
ATOM 4950 C CA . ILE A 1 690 ? 24.014 0.829 -27.174 1.00 86.62 690 ILE A CA 1
ATOM 4951 C C . ILE A 1 690 ? 24.319 -0.163 -28.305 1.00 86.62 690 ILE A C 1
ATOM 4953 O O . ILE A 1 690 ? 24.970 0.180 -29.289 1.00 86.62 690 ILE A O 1
ATOM 4957 N N . TYR A 1 691 ? 23.780 -1.377 -28.194 1.00 83.94 691 TYR A N 1
ATOM 4958 C CA . TYR A 1 691 ? 23.854 -2.443 -29.194 1.00 83.94 691 TYR A CA 1
ATOM 4959 C C . TYR A 1 691 ? 22.465 -3.043 -29.430 1.00 83.94 691 TYR A C 1
ATOM 4961 O O . TYR A 1 691 ? 21.972 -3.857 -28.646 1.00 83.94 691 TYR A O 1
ATOM 4969 N N . GLY A 1 692 ? 21.815 -2.643 -30.526 1.00 86.25 692 GLY A N 1
ATOM 4970 C CA . GLY A 1 692 ? 20.410 -2.983 -30.755 1.00 86.25 692 GLY A CA 1
ATOM 4971 C C . GLY A 1 692 ? 19.545 -2.432 -29.621 1.00 86.25 692 GLY A C 1
ATOM 4972 O O . GLY A 1 692 ? 19.655 -1.260 -29.282 1.00 86.25 692 GLY A O 1
ATOM 4973 N N . ALA A 1 693 ? 18.713 -3.276 -29.011 1.00 87.50 693 ALA A N 1
ATOM 4974 C CA . ALA A 1 693 ? 17.925 -2.886 -27.842 1.00 87.50 693 ALA A CA 1
ATOM 4975 C C . ALA A 1 693 ? 18.715 -2.914 -26.527 1.00 87.50 693 ALA A C 1
ATOM 4977 O O . ALA A 1 693 ? 18.194 -2.472 -25.512 1.00 87.50 693 ALA A O 1
ATOM 4978 N N . SER A 1 694 ? 19.935 -3.441 -26.509 1.00 89.38 694 SER A N 1
ATOM 4979 C CA . SER A 1 694 ? 20.729 -3.616 -25.292 1.00 89.38 694 SER A CA 1
ATOM 4980 C C . SER A 1 694 ? 21.707 -2.470 -25.087 1.00 89.38 694 SER A C 1
ATOM 4982 O O . SER A 1 694 ? 22.076 -1.780 -26.032 1.00 89.38 694 SER A O 1
ATOM 4984 N N . PHE A 1 695 ? 22.176 -2.292 -23.858 1.00 89.06 695 PHE A N 1
ATOM 4985 C CA . PHE A 1 695 ? 23.295 -1.406 -23.558 1.00 89.06 695 PHE A CA 1
ATOM 4986 C C . PHE A 1 695 ? 24.134 -1.950 -22.404 1.00 89.06 695 PHE A C 1
ATOM 4988 O O . PHE A 1 695 ? 23.623 -2.626 -21.507 1.00 89.06 695 PHE A O 1
ATOM 4995 N N . SER A 1 696 ? 25.437 -1.671 -22.424 1.00 86.75 696 SER A N 1
ATOM 4996 C CA . SER A 1 696 ? 26.347 -2.148 -21.379 1.00 86.75 696 SER A CA 1
ATOM 4997 C C . SER A 1 696 ? 27.634 -1.338 -21.267 1.00 86.75 696 SER A C 1
ATOM 4999 O O . SER A 1 696 ? 28.071 -0.719 -22.236 1.00 86.75 696 SER A O 1
ATOM 5001 N N . GLY A 1 697 ? 28.280 -1.424 -20.104 1.00 78.88 697 GLY A N 1
ATOM 5002 C CA . GLY A 1 697 ? 29.588 -0.827 -19.843 1.00 78.88 697 GLY A CA 1
ATOM 5003 C C . GLY A 1 697 ? 29.472 0.555 -19.208 1.00 78.88 697 GLY A C 1
ATOM 5004 O O . GLY A 1 697 ? 28.663 0.746 -18.303 1.00 78.88 697 GLY A O 1
ATOM 5005 N N . GLY A 1 698 ? 30.291 1.492 -19.687 1.00 78.81 698 GLY A N 1
ATOM 5006 C CA . GLY A 1 698 ? 30.367 2.865 -19.189 1.00 78.81 698 GLY A CA 1
ATOM 5007 C C . GLY A 1 698 ? 31.500 3.103 -18.187 1.00 78.81 698 GLY A C 1
ATOM 5008 O O . GLY A 1 698 ? 32.096 2.178 -17.634 1.00 78.81 698 GLY A O 1
ATOM 5009 N N . CYS A 1 699 ? 31.821 4.377 -17.983 1.00 84.06 699 CYS A N 1
ATOM 5010 C CA . CYS A 1 699 ? 32.777 4.843 -16.984 1.00 84.06 699 CYS A CA 1
ATOM 5011 C C . CYS A 1 699 ? 32.085 5.000 -15.625 1.00 84.06 699 CYS A C 1
ATOM 5013 O O . CYS A 1 699 ? 31.012 5.595 -15.553 1.00 84.06 699 CYS A O 1
ATOM 5015 N N . GLY A 1 700 ? 32.726 4.535 -14.549 1.00 87.44 700 GLY A N 1
ATOM 5016 C CA . GLY A 1 700 ? 32.166 4.560 -13.195 1.00 87.44 700 GLY A CA 1
ATOM 5017 C C . GLY A 1 700 ? 31.543 3.216 -12.827 1.00 87.44 700 GLY A C 1
ATOM 5018 O O . GLY A 1 700 ? 32.249 2.211 -12.743 1.00 87.44 700 GLY A O 1
ATOM 5019 N N . ALA A 1 701 ? 30.237 3.206 -12.586 1.00 85.69 701 ALA A N 1
ATOM 5020 C CA . ALA A 1 701 ? 29.465 2.003 -12.322 1.00 85.69 701 ALA A CA 1
ATOM 5021 C C . ALA A 1 701 ? 29.347 1.123 -13.573 1.00 85.69 701 ALA A C 1
ATOM 5023 O O . ALA A 1 701 ? 29.149 1.616 -14.688 1.00 85.69 701 ALA A O 1
ATOM 5024 N N . ASN A 1 702 ? 29.407 -0.191 -13.374 1.00 83.00 702 ASN A N 1
ATOM 5025 C CA . ASN A 1 702 ? 29.132 -1.158 -14.425 1.00 83.00 702 ASN A CA 1
ATOM 5026 C C . ASN A 1 702 ? 27.618 -1.328 -14.545 1.00 83.00 702 ASN A C 1
ATOM 5028 O O . ASN A 1 702 ? 26.969 -1.757 -13.589 1.00 83.00 702 ASN A O 1
ATOM 5032 N N . ILE A 1 703 ? 27.059 -0.982 -15.703 1.00 86.62 703 ILE A N 1
ATOM 5033 C CA . ILE A 1 703 ? 25.636 -1.166 -15.987 1.00 86.62 703 ILE A CA 1
ATOM 5034 C C . ILE A 1 703 ? 25.439 -2.137 -17.145 1.00 86.62 703 ILE A C 1
ATOM 5036 O O . ILE A 1 703 ? 26.219 -2.162 -18.101 1.00 86.62 703 ILE A O 1
ATOM 5040 N N . ARG A 1 704 ? 24.364 -2.924 -17.078 1.00 88.94 704 ARG A N 1
ATOM 5041 C CA . ARG A 1 704 ? 23.851 -3.707 -18.209 1.00 88.94 704 ARG A CA 1
ATOM 5042 C C . ARG A 1 704 ? 22.343 -3.632 -18.242 1.00 88.94 704 ARG A C 1
ATOM 5044 O O . ARG A 1 704 ? 21.698 -3.774 -17.208 1.00 88.94 704 ARG A O 1
ATOM 5051 N N . GLY A 1 705 ? 21.781 -3.443 -19.422 1.00 91.00 705 GLY A N 1
ATOM 5052 C CA . GLY A 1 705 ? 20.352 -3.257 -19.564 1.00 91.00 705 GLY A CA 1
ATOM 5053 C C . GLY A 1 705 ? 19.872 -3.356 -20.997 1.00 91.00 705 GLY A C 1
ATOM 5054 O O . GLY A 1 705 ? 20.615 -3.730 -21.907 1.00 91.00 705 GLY A O 1
ATOM 5055 N N . PHE A 1 706 ? 18.598 -3.045 -21.179 1.00 94.25 706 PHE A N 1
ATOM 5056 C CA . PHE A 1 706 ? 17.954 -3.002 -22.480 1.00 94.25 706 PHE A CA 1
ATOM 5057 C C . PHE A 1 706 ? 16.728 -2.088 -22.472 1.00 94.25 706 PHE A C 1
ATOM 5059 O O . PHE A 1 706 ? 16.174 -1.748 -21.425 1.00 94.25 706 PHE A O 1
ATOM 5066 N N . PHE A 1 707 ? 16.313 -1.692 -23.668 1.00 95.62 707 PHE A N 1
ATOM 5067 C CA . PHE A 1 707 ? 15.105 -0.936 -23.947 1.00 95.62 707 PHE A CA 1
ATOM 5068 C C . PHE A 1 707 ? 13.931 -1.876 -24.237 1.00 95.62 707 PHE A C 1
ATOM 5070 O O . PHE A 1 707 ? 14.119 -2.938 -24.834 1.00 95.62 707 PHE A O 1
ATOM 5077 N N . THR A 1 708 ? 12.722 -1.469 -23.850 1.00 94.50 708 THR A N 1
ATOM 5078 C CA . THR A 1 708 ? 11.465 -2.168 -24.160 1.00 94.50 708 THR A CA 1
ATOM 5079 C C . THR A 1 708 ? 10.428 -1.202 -24.735 1.00 94.50 708 THR A C 1
ATOM 5081 O O . THR A 1 708 ? 10.481 0.016 -24.519 1.00 94.50 708 THR A O 1
ATOM 5084 N N . GLY A 1 709 ? 9.456 -1.746 -25.470 1.00 91.44 709 GLY A N 1
ATOM 5085 C CA . GLY A 1 709 ? 8.367 -0.977 -26.068 1.00 91.44 709 GLY A CA 1
ATOM 5086 C C . GLY A 1 709 ? 8.765 -0.165 -27.302 1.00 91.44 709 GLY A C 1
ATOM 5087 O O . GLY A 1 709 ? 9.936 0.076 -27.592 1.00 91.44 709 GLY A O 1
ATOM 5088 N N . ASN A 1 710 ? 7.754 0.282 -28.046 1.00 89.44 710 ASN A N 1
ATOM 5089 C CA . ASN A 1 710 ? 7.955 1.004 -29.300 1.00 89.44 710 ASN A CA 1
ATOM 5090 C C . ASN A 1 710 ? 8.819 2.263 -29.105 1.00 89.44 710 ASN A C 1
ATOM 5092 O O . ASN A 1 710 ? 8.565 3.057 -28.198 1.00 89.44 710 ASN A O 1
ATOM 5096 N N . MET A 1 711 ? 9.802 2.477 -29.986 1.00 92.31 711 MET A N 1
ATOM 5097 C CA . MET A 1 711 ? 10.734 3.608 -29.910 1.00 92.31 711 MET A CA 1
ATOM 5098 C C . MET A 1 711 ? 11.508 3.665 -28.589 1.00 92.31 711 MET A C 1
ATOM 5100 O O . MET A 1 711 ? 11.761 4.766 -28.111 1.00 92.31 711 MET A O 1
ATOM 5104 N N . ALA A 1 712 ? 11.863 2.522 -27.987 1.00 92.94 712 ALA A N 1
ATOM 5105 C CA . ALA A 1 712 ? 12.537 2.472 -26.686 1.00 92.94 712 ALA A CA 1
ATOM 5106 C C . ALA A 1 712 ? 11.748 3.245 -25.613 1.00 92.94 712 ALA A C 1
ATOM 5108 O O . ALA A 1 712 ? 12.210 4.223 -25.035 1.00 92.94 712 ALA A O 1
ATOM 5109 N N . TYR A 1 713 ? 10.491 2.858 -25.405 1.00 91.69 713 TYR A N 1
ATOM 5110 C CA . TYR A 1 713 ? 9.596 3.575 -24.496 1.00 91.69 713 TYR A CA 1
ATOM 5111 C C . TYR A 1 713 ? 10.010 3.445 -23.021 1.00 91.69 713 TYR A C 1
ATOM 5113 O O . TYR A 1 713 ? 9.859 4.386 -22.236 1.00 91.69 713 TYR A O 1
ATOM 5121 N N . ARG A 1 714 ? 10.562 2.290 -22.649 1.00 94.44 714 ARG A N 1
ATOM 5122 C CA . ARG A 1 714 ? 11.128 2.023 -21.326 1.00 94.44 714 ARG A CA 1
ATOM 5123 C C . ARG A 1 714 ? 12.557 1.521 -21.466 1.00 94.44 714 ARG A C 1
ATOM 5125 O O . ARG A 1 714 ? 12.966 1.049 -22.524 1.00 94.44 714 ARG A O 1
ATOM 5132 N N . ALA A 1 715 ? 13.308 1.624 -20.384 1.00 95.75 715 ALA A N 1
ATOM 5133 C CA . ALA A 1 715 ? 14.649 1.081 -20.259 1.00 95.75 715 ALA A CA 1
ATOM 5134 C C . ALA A 1 715 ? 14.773 0.409 -18.899 1.00 95.75 715 ALA A C 1
ATOM 5136 O O . ALA A 1 715 ? 14.225 0.900 -17.918 1.00 95.75 715 ALA A O 1
ATOM 5137 N N . GLY A 1 716 ? 15.504 -0.688 -18.808 1.00 95.00 716 GLY A N 1
ATOM 5138 C CA . GLY A 1 716 ? 15.815 -1.297 -17.526 1.00 95.00 716 GLY A CA 1
ATOM 5139 C C . GLY A 1 716 ? 17.245 -1.766 -17.502 1.00 95.00 716 GLY A C 1
ATOM 5140 O O . GLY A 1 716 ? 17.790 -2.171 -18.527 1.00 95.00 716 GLY A O 1
ATOM 5141 N N . LEU A 1 717 ? 17.856 -1.674 -16.333 1.00 94.56 717 LEU A N 1
ATOM 5142 C CA . LEU A 1 717 ? 19.241 -2.038 -16.130 1.00 94.56 717 LEU A CA 1
ATOM 5143 C C . LEU A 1 717 ? 19.455 -2.641 -14.756 1.00 94.56 717 LEU A C 1
ATOM 5145 O O . LEU A 1 717 ? 18.733 -2.365 -13.801 1.00 94.56 717 LEU A O 1
ATOM 5149 N N . VAL A 1 718 ? 20.513 -3.420 -14.671 1.00 93.94 718 VAL A N 1
ATOM 5150 C CA . VAL A 1 718 ? 21.192 -3.774 -13.436 1.00 93.94 718 VAL A CA 1
ATOM 5151 C C . VAL A 1 718 ? 22.480 -2.965 -13.342 1.00 93.94 718 VAL A C 1
ATOM 5153 O O . VAL A 1 718 ? 23.083 -2.621 -14.365 1.00 93.94 718 VAL A O 1
ATOM 5156 N N . TYR A 1 719 ? 22.878 -2.625 -12.123 1.00 91.00 719 TYR A N 1
ATOM 5157 C CA . TYR A 1 719 ? 24.035 -1.779 -11.864 1.00 91.00 719 TYR A CA 1
ATOM 5158 C C . TYR A 1 719 ? 24.904 -2.336 -10.751 1.00 91.00 719 TYR A C 1
ATOM 5160 O O . TYR A 1 719 ? 24.422 -3.002 -9.833 1.00 91.00 719 TYR A O 1
ATOM 5168 N N . GLU A 1 720 ? 26.180 -1.976 -10.823 1.00 88.69 720 GLU A N 1
ATOM 5169 C CA . GLU A 1 720 ? 27.161 -2.258 -9.796 1.00 88.69 720 GLU A CA 1
ATOM 5170 C C . GLU A 1 720 ? 28.206 -1.152 -9.648 1.00 88.69 720 GLU A C 1
ATOM 5172 O O . GLU A 1 720 ? 28.743 -0.656 -10.640 1.00 88.69 720 GLU A O 1
ATOM 5177 N N . GLN A 1 721 ? 28.579 -0.845 -8.404 1.00 86.75 721 GLN A N 1
ATOM 5178 C CA . GLN A 1 721 ? 29.714 0.019 -8.099 1.00 86.75 721 GLN A CA 1
ATOM 5179 C C . GLN A 1 721 ? 30.425 -0.401 -6.808 1.00 86.75 721 GLN A C 1
ATOM 5181 O O . GLN A 1 721 ? 29.788 -0.741 -5.814 1.00 86.75 721 GLN A O 1
ATOM 5186 N N . ASN A 1 722 ? 31.757 -0.330 -6.804 1.00 85.38 722 ASN A N 1
ATOM 5187 C CA . ASN A 1 722 ? 32.546 -0.501 -5.586 1.00 85.38 722 ASN A CA 1
ATOM 5188 C C . ASN A 1 722 ? 32.570 0.799 -4.774 1.00 85.38 722 ASN A C 1
ATOM 5190 O O . ASN A 1 722 ? 32.920 1.857 -5.297 1.00 85.38 722 ASN A O 1
ATOM 5194 N N . ASP A 1 723 ? 32.263 0.693 -3.487 1.00 86.81 723 ASP A N 1
ATOM 5195 C CA . ASP A 1 723 ? 32.363 1.754 -2.492 1.00 86.81 723 ASP A CA 1
ATOM 5196 C C . ASP A 1 723 ? 33.334 1.343 -1.373 1.00 86.81 723 ASP A C 1
ATOM 5198 O O . ASP A 1 723 ? 33.311 0.217 -0.872 1.00 86.81 723 ASP A O 1
ATOM 5202 N N . GLY A 1 724 ? 34.210 2.259 -0.955 1.00 82.56 724 GLY A N 1
ATOM 5203 C CA . GLY A 1 724 ? 35.239 1.949 0.042 1.00 82.56 724 GLY A CA 1
ATOM 5204 C C . GLY A 1 724 ? 34.673 1.614 1.429 1.00 82.56 724 GLY A C 1
ATOM 5205 O O . GLY A 1 724 ? 35.229 0.778 2.154 1.00 82.56 724 GLY A O 1
ATOM 5206 N N . ALA A 1 725 ? 33.556 2.233 1.814 1.00 83.06 725 ALA A N 1
ATOM 5207 C CA . ALA A 1 725 ? 32.935 2.037 3.117 1.00 83.06 725 ALA A CA 1
ATOM 5208 C C . ALA A 1 725 ? 31.966 0.850 3.099 1.00 83.06 725 ALA A C 1
ATOM 5210 O O . ALA A 1 725 ? 32.069 -0.024 3.963 1.00 83.06 725 ALA A O 1
ATOM 5211 N N . LEU A 1 726 ? 31.081 0.807 2.105 1.00 81.50 726 LEU A N 1
ATOM 5212 C CA . LEU A 1 726 ? 29.956 -0.125 2.017 1.00 81.50 726 LEU A CA 1
ATOM 5213 C C . LEU A 1 726 ? 30.289 -1.417 1.263 1.00 81.50 726 LEU A C 1
ATOM 5215 O O . LEU A 1 726 ? 29.523 -2.376 1.345 1.00 81.50 726 LEU A O 1
ATOM 5219 N N . GLY A 1 727 ? 31.426 -1.460 0.567 1.00 84.94 727 GLY A N 1
ATOM 5220 C CA . GLY A 1 727 ? 31.795 -2.566 -0.304 1.00 84.94 727 GLY A CA 1
ATOM 5221 C C . GLY A 1 727 ? 31.084 -2.469 -1.646 1.00 84.94 727 GLY A C 1
ATOM 5222 O O . GLY A 1 727 ? 30.924 -1.394 -2.216 1.00 84.94 727 GLY A O 1
ATOM 5223 N N . LYS A 1 728 ? 30.683 -3.610 -2.182 1.00 85.19 728 LYS A N 1
ATOM 5224 C CA . LYS A 1 728 ? 30.116 -3.719 -3.519 1.00 85.19 728 LYS A CA 1
ATOM 5225 C C . LYS A 1 728 ? 28.619 -3.440 -3.492 1.00 85.19 728 LYS A C 1
ATOM 5227 O O . LYS A 1 728 ? 27.877 -4.200 -2.879 1.00 85.19 728 LYS A O 1
ATOM 5232 N N . ILE A 1 729 ? 28.191 -2.367 -4.147 1.00 87.19 729 ILE A N 1
ATOM 5233 C CA . ILE A 1 729 ? 26.789 -1.961 -4.265 1.00 87.19 729 ILE A CA 1
ATOM 5234 C C . ILE A 1 729 ? 26.208 -2.556 -5.546 1.00 87.19 729 ILE A C 1
ATOM 5236 O O . ILE A 1 729 ? 26.788 -2.349 -6.607 1.00 87.19 729 ILE A O 1
ATOM 5240 N N . ALA A 1 730 ? 25.061 -3.230 -5.463 1.00 89.25 730 ALA A N 1
ATOM 5241 C CA . ALA A 1 730 ? 24.343 -3.807 -6.596 1.00 89.25 730 ALA A CA 1
ATOM 5242 C C . ALA A 1 730 ? 22.837 -3.505 -6.543 1.00 89.25 730 ALA A C 1
ATOM 5244 O O . ALA A 1 730 ? 22.262 -3.281 -5.474 1.00 89.25 730 ALA A O 1
ATOM 5245 N N . GLY A 1 731 ? 22.183 -3.505 -7.704 1.00 89.88 731 GLY A N 1
ATOM 5246 C CA . GLY A 1 731 ? 20.741 -3.299 -7.805 1.00 89.88 731 GLY A CA 1
ATOM 5247 C C . GLY A 1 731 ? 20.199 -3.422 -9.227 1.00 89.88 731 GLY A C 1
ATOM 5248 O O . GLY A 1 731 ? 20.952 -3.591 -10.185 1.00 89.88 731 GLY A O 1
ATOM 5249 N N . ALA A 1 732 ? 18.877 -3.324 -9.359 1.00 91.62 732 ALA A N 1
ATOM 5250 C CA . ALA A 1 732 ? 18.163 -3.196 -10.624 1.00 91.62 732 ALA A CA 1
ATOM 5251 C C . ALA A 1 732 ? 17.265 -1.954 -10.604 1.00 91.62 732 ALA A C 1
ATOM 5253 O O . ALA A 1 732 ? 16.671 -1.629 -9.574 1.00 91.62 732 ALA A O 1
ATOM 5254 N N . ALA A 1 733 ? 17.145 -1.286 -11.745 1.00 91.50 733 ALA A N 1
ATOM 5255 C CA . ALA A 1 733 ? 16.341 -0.089 -11.934 1.00 91.50 733 ALA A CA 1
ATOM 5256 C C . ALA A 1 733 ? 15.621 -0.134 -13.288 1.00 91.50 733 ALA A C 1
ATOM 5258 O O . ALA A 1 733 ? 16.202 -0.507 -14.307 1.00 91.50 733 ALA A O 1
ATOM 5259 N N . ALA A 1 734 ? 14.354 0.265 -13.289 1.00 92.31 734 ALA A N 1
ATOM 5260 C CA . ALA A 1 734 ? 13.516 0.410 -14.466 1.00 92.31 734 ALA A CA 1
ATOM 5261 C C . ALA A 1 734 ? 13.122 1.877 -14.635 1.00 92.31 734 ALA A C 1
ATOM 5263 O O . ALA A 1 734 ? 12.803 2.578 -13.674 1.00 92.31 734 ALA A O 1
ATOM 5264 N N . PHE A 1 735 ? 13.125 2.335 -15.877 1.00 92.44 735 PHE A N 1
ATOM 5265 C CA . PHE A 1 735 ? 12.912 3.716 -16.263 1.00 92.44 735 PHE A CA 1
ATOM 5266 C C . PHE A 1 735 ? 11.878 3.797 -17.385 1.00 92.44 735 PHE A C 1
ATOM 5268 O O . PHE A 1 735 ? 11.810 2.929 -18.258 1.00 92.44 735 PHE A O 1
ATOM 5275 N N . GLN A 1 736 ? 11.096 4.870 -17.394 1.00 89.81 736 GLN A N 1
ATOM 5276 C CA . GLN A 1 736 ? 10.174 5.193 -18.477 1.00 89.81 736 GLN A CA 1
ATOM 5277 C C . GLN A 1 736 ? 10.532 6.548 -19.065 1.00 89.81 736 GLN A C 1
ATOM 5279 O O . GLN A 1 736 ? 10.875 7.483 -18.339 1.00 89.81 736 GLN A O 1
ATOM 5284 N N . ARG A 1 737 ? 10.465 6.653 -20.391 1.00 89.19 737 ARG A N 1
ATOM 5285 C CA . ARG A 1 737 ? 10.851 7.866 -21.102 1.00 89.19 737 ARG A CA 1
ATOM 5286 C C . ARG A 1 737 ? 9.962 9.046 -20.690 1.00 89.19 737 ARG A C 1
ATOM 5288 O O . ARG A 1 737 ? 8.739 8.945 -20.782 1.00 89.19 737 ARG A O 1
ATOM 5295 N N . SER A 1 738 ? 10.579 10.149 -20.262 1.00 69.94 738 SER A N 1
ATOM 5296 C CA . SER A 1 738 ? 9.894 11.367 -19.803 1.00 69.94 738 SER A CA 1
ATOM 5297 C C . SER A 1 738 ? 9.771 12.453 -20.878 1.00 69.94 738 SER A C 1
ATOM 5299 O O . SER A 1 738 ? 8.970 13.374 -20.768 1.00 69.94 738 SER A O 1
ATOM 5301 N N . THR A 1 739 ? 10.538 12.352 -21.964 1.00 62.00 739 THR A N 1
ATOM 5302 C CA . THR A 1 739 ? 10.486 13.311 -23.076 1.00 62.00 739 THR A CA 1
ATOM 5303 C C . THR A 1 739 ? 10.289 12.605 -24.410 1.00 62.00 739 THR A C 1
ATOM 5305 O O . THR A 1 739 ? 10.703 11.462 -24.605 1.00 62.00 739 THR A O 1
ATOM 5308 N N . VAL A 1 740 ? 9.672 13.284 -25.377 1.00 69.00 740 VAL A N 1
ATOM 5309 C CA . VAL A 1 740 ? 9.734 12.830 -26.774 1.00 69.00 740 VAL A CA 1
ATOM 5310 C C . VAL A 1 740 ? 11.205 12.830 -27.203 1.00 69.00 740 VAL A C 1
ATOM 5312 O O . VAL A 1 740 ? 11.984 13.670 -26.747 1.00 69.00 740 VAL A O 1
ATOM 5315 N N . ILE A 1 741 ? 11.600 11.870 -28.041 1.00 72.62 741 ILE A N 1
ATOM 5316 C CA . ILE A 1 741 ? 12.956 11.837 -28.595 1.00 72.62 741 ILE A CA 1
ATOM 5317 C C . ILE A 1 741 ? 13.172 13.137 -29.353 1.00 72.62 741 ILE A C 1
ATOM 5319 O O . ILE A 1 741 ? 12.410 13.445 -30.270 1.00 72.62 741 ILE A O 1
ATOM 5323 N N . THR A 1 742 ? 14.175 13.902 -28.938 1.00 73.12 742 THR A N 1
ATOM 5324 C CA . THR A 1 742 ? 14.497 15.172 -29.583 1.00 73.12 742 THR A CA 1
ATOM 5325 C C . THR A 1 742 ? 15.427 14.865 -30.748 1.00 73.12 742 THR A C 1
ATOM 5327 O O . THR A 1 742 ? 16.544 14.411 -30.489 1.00 73.12 742 THR A O 1
ATOM 5330 N N . PRO A 1 743 ? 14.989 15.043 -32.009 1.00 71.19 743 PRO A N 1
ATOM 5331 C CA . PRO A 1 743 ? 15.862 14.848 -33.156 1.00 71.19 743 PRO A CA 1
ATOM 5332 C C . PRO A 1 743 ? 17.020 15.836 -33.080 1.00 71.19 743 PRO A C 1
ATOM 5334 O O . PRO A 1 743 ? 16.833 16.973 -32.636 1.00 71.19 743 PRO A O 1
ATOM 5337 N N . ASP A 1 744 ? 18.191 15.430 -33.556 1.00 66.19 744 ASP A N 1
ATOM 5338 C CA . ASP A 1 744 ? 19.301 16.366 -33.679 1.00 66.19 744 ASP A CA 1
ATOM 5339 C C . ASP A 1 744 ? 18.911 17.535 -34.582 1.00 66.19 744 ASP A C 1
ATOM 5341 O O . ASP A 1 744 ? 18.190 17.378 -35.576 1.00 66.19 744 ASP A O 1
ATOM 5345 N N . ALA A 1 745 ? 19.410 18.725 -34.242 1.00 56.94 745 ALA A N 1
ATOM 5346 C CA . ALA A 1 745 ? 19.325 19.855 -35.150 1.00 56.94 745 ALA A CA 1
ATOM 5347 C C . ALA A 1 745 ? 19.956 19.446 -36.494 1.00 56.94 745 ALA A C 1
ATOM 5349 O O . ALA A 1 745 ? 21.012 18.806 -36.488 1.00 56.94 745 ALA A O 1
ATOM 5350 N N . PRO A 1 746 ? 19.346 19.794 -37.644 1.00 46.38 746 PRO A N 1
ATOM 5351 C CA . PRO A 1 746 ? 19.936 19.482 -38.935 1.00 46.38 746 PRO A CA 1
ATOM 5352 C C . PRO A 1 746 ? 21.352 20.058 -38.973 1.00 46.38 746 PRO A C 1
ATOM 5354 O O . PRO A 1 746 ? 21.538 21.270 -38.832 1.00 46.38 746 PRO A O 1
ATOM 5357 N N . VAL A 1 747 ? 22.341 19.171 -39.106 1.00 48.44 747 VAL A N 1
ATOM 5358 C CA . VAL A 1 747 ? 23.747 19.551 -39.239 1.00 48.44 747 VAL A CA 1
ATOM 5359 C C . VAL A 1 747 ? 23.847 20.416 -40.495 1.00 48.44 747 VAL A C 1
ATOM 5361 O O . VAL A 1 747 ? 23.484 19.969 -41.584 1.00 48.44 747 VAL A O 1
ATOM 5364 N N . ARG A 1 748 ? 24.225 21.682 -40.308 1.00 36.22 748 ARG A N 1
ATOM 5365 C CA . ARG A 1 748 ? 24.340 22.677 -41.378 1.00 36.22 748 ARG A CA 1
ATOM 5366 C C . ARG A 1 748 ? 25.628 22.524 -42.165 1.00 36.22 748 ARG A C 1
ATOM 5368 O O . ARG A 1 748 ? 26.660 22.235 -41.520 1.00 36.22 748 ARG A O 1
#

pLDDT: mean 76.83, std 17.96, range [25.31, 97.56]

Sequence (748 aa):
MKQQFKLKNAMLMMALAAAYPLHGHAAAGITQFTSGDVTLRRGAGTDPLTKGRDLESGDAIVTGPGGRAQIRFSDGGLVALQPNSQFNISNYADKNDPKQDSFFVDLLRGGMRAVTGLIGKRNRENFRVTTTTATIGIRGSAFNLAYNPDGSLSVATELDEIEVCTQAGCVGLTAGEAARVDNNQDLPVRTNARASLPTPAPRQTPEIVANQVNSSGTSAIIPPKPTTAPPPAPRAKALVGVALSGYGFTSDNLPDTRHQTNGTLVLAADGTPESYTAASGGANGTRTGAATIVSSTGSLETGDYLLIGTWDSSTWKDGASSSPLNVASSAFVVGVPTSSTSIASLAGQRGEYSLAHATAVLSSTGAVGTLLPTSKLSIDFLGAGNYANVNLDVEMPGTTPSGVSQALAVRSDNTTLYKLQGGVTGTGAGFAGSLSVSSDACIQGYASCGIGFVNGFVSGPNAMNAGLTYGGSSSAHGYFGGAATFTKGSQAAIPQSQSFTNMASAYAYGSSSNTYFYNPSFFGGFFSSYDANTYTSGPVEFYPSGAHAFNGDQLSSYYGGPYSRMAQSGTEPATFGALGKPTDSDFIGWGHWVKAETPYGYSGSSVMLDQVHYIVGVPTPAAQMPVSGTANYALVGGTAPTATKDGISQVGQLLGGSLSADFTYGSVSASIDTKFGNTAVTVSSQGASIYGASFSGGCGANIRGFFTGNMAYRAGLVYEQNDGALGKIAGAAAFQRSTVITPDAPVR

Secondary structure (DSSP, 8-state):
--PPPPGGGHHHHHHHHTTS----PPP-EEEEEEESSEEEEETTEEEE--TT-EE-TT-EEEE-TT-EEEEEETTS-EEEEPTT-EEEEEEEE--S-TTT-EEEEEEEESEEEEE--HHHHH-GGGEEEEESS-EEEESS-EEEEEE-TTS-EEEEEEESEEEEEETTEEEEEETT-EEEE--SSSPPEEES-----PPPPP-PPPP-------TTS---PPPPPP--SSPP-PPPEEEES-EEEEEEEETTS-EEEEEESSEEEEEPTTS-EEEEEETTSS-EEEE-S-EEEEEEEEETTTTEEEEEEEES-EEEE-TT-SSPEEEEEEEEEEE-BPPHHHHHHTTTEEEEEEEEEE--EEETTS-EEEE-TT-EEEEEE-SS-EEEEEEEEEEEEPPPPTT--SSSSS-TTSEEEEEEEEEEEESTTEEEEEEEEE-HHHHTTSS-B-EEEEEEEEESGGG-EEEEEEEEEETTTEEEEEEEEEEEEEEEEPPPPEEESB-EEEEEE---S-----------SS--SS-SS-----SEEEESSBEEEEETTEEEEEEEETTEEEEE-TT--EEEEEES-TTSTT-EEEEEEEEEEEEEGGGTEEEEEEEEEEEEE-BPPGGGS--SSEEEEEEEEEPPPEEEETTEEEE-EEEEEEEEEETTTTEEEEEEEEEETTEEEEEEEEEEEEETTEEEE-EESEEEEEEETTTT-EEEEEEEEEETTTEEEEEEEEEEE-S--BPPPPP-